Protein 6BX7 (pdb70)

Structure (mmCIF, N/CA/C/O backbone):
data_6BX7
#
_entry.id   6BX7
#
_cell.length_a   146.981
_cell.length_b   146.981
_cell.length_c   147.686
_cell.angle_alpha   90.00
_cell.angle_beta   90.00
_cell.angle_gamma   120.00
#
_symmetry.space_group_name_H-M   'P 61 2 2'
#
loop_
_entity.id
_entity.type
_entity.pdbx_description
1 polymer Protocadherin-1
2 non-polymer '4-(2-HYDROXYETHYL)-1-PIPERAZINE ETHANESULFONIC ACID'
3 non-polymer 'CALCIUM ION'
4 water water
#
loop_
_atom_site.group_PDB
_atom_site.id
_atom_site.type_symbol
_atom_site.label_atom_id
_atom_site.label_alt_id
_atom_site.label_comp_id
_atom_site.label_asym_id
_atom_site.label_entity_id
_atom_site.label_seq_id
_atom_site.pdbx_PDB_ins_code
_atom_site.Cartn_x
_atom_site.Cartn_y
_atom_site.Cartn_z
_atom_site.occupancy
_atom_site.B_iso_or_equiv
_atom_site.auth_seq_id
_atom_site.auth_comp_id
_atom_site.auth_asym_id
_atom_site.auth_atom_id
_atom_site.pdbx_PDB_model_num
ATOM 1 N N . VAL A 1 4 ? 61.323 30.473 59.659 1.00 113.58 3 VAL A N 1
ATOM 2 C CA . VAL A 1 4 ? 62.609 30.143 58.931 1.00 116.80 3 VAL A CA 1
ATOM 3 C C . VAL A 1 4 ? 62.580 28.664 58.470 1.00 115.28 3 VAL A C 1
ATOM 4 O O . VAL A 1 4 ? 61.673 27.908 58.867 1.00 113.98 3 VAL A O 1
ATOM 8 N N . VAL A 1 5 ? 63.562 28.260 57.633 1.00 114.67 4 VAL A N 1
ATOM 9 C CA . VAL A 1 5 ? 63.570 26.965 56.874 1.00 110.28 4 VAL A CA 1
ATOM 10 C C . VAL A 1 5 ? 63.975 25.782 57.774 1.00 108.19 4 VAL A C 1
ATOM 11 O O . VAL A 1 5 ? 64.402 25.957 58.923 1.00 109.35 4 VAL A O 1
ATOM 15 N N . TYR A 1 6 ? 63.826 24.569 57.214 1.00 105.39 5 TYR A N 1
ATOM 16 C CA . TYR A 1 6 ? 64.317 23.306 57.817 1.00 103.15 5 TYR A CA 1
ATOM 17 C C . TYR A 1 6 ? 64.430 22.178 56.773 1.00 99.28 5 TYR A C 1
ATOM 18 O O . TYR A 1 6 ? 63.423 21.713 56.259 1.00 97.23 5 TYR A O 1
ATOM 27 N N . LYS A 1 7 ? 65.653 21.688 56.518 1.00 98.76 6 LYS A N 1
ATOM 28 C CA . LYS A 1 7 ? 65.912 20.588 55.552 1.00 96.26 6 LYS A CA 1
ATOM 29 C C . LYS A 1 7 ? 65.752 19.227 56.247 1.00 92.59 6 LYS A C 1
ATOM 30 O O . LYS A 1 7 ? 66.547 18.881 57.107 1.00 94.21 6 LYS A O 1
ATOM 36 N N . VAL A 1 8 ? 64.759 18.439 55.827 1.00 88.73 7 VAL A N 1
ATOM 37 C CA . VAL A 1 8 ? 64.483 17.130 56.428 1.00 87.00 7 VAL A CA 1
ATOM 38 C C . VAL A 1 8 ? 64.245 16.104 55.320 1.00 84.38 7 VAL A C 1
ATOM 39 O O . VAL A 1 8 ? 63.408 16.301 54.443 1.00 83.16 7 VAL A O 1
ATOM 43 N N . PRO A 1 9 ? 65.011 14.991 55.293 1.00 83.55 8 PRO A N 1
ATOM 44 C CA . PRO A 1 9 ? 64.685 13.839 54.450 1.00 80.49 8 PRO A CA 1
ATOM 45 C C . PRO A 1 9 ? 63.263 13.300 54.637 1.00 77.38 8 PRO A C 1
ATOM 46 O O . PRO A 1 9 ? 62.759 13.260 55.752 1.00 78.42 8 PRO A O 1
ATOM 50 N N . GLU A 1 10 ? 62.663 12.860 53.532 1.00 74.51 9 GLU A N 1
ATOM 51 C CA . GLU A 1 10 ? 61.354 12.240 53.530 1.00 73.07 9 GLU A CA 1
ATOM 52 C C . GLU A 1 10 ? 61.414 10.831 54.137 1.00 73.82 9 GLU A C 1
ATOM 53 O O . GLU A 1 10 ? 62.483 10.284 54.401 1.00 74.35 9 GLU A O 1
ATOM 59 N N . GLU A 1 11 ? 60.217 10.282 54.368 1.00 75.56 10 GLU A N 1
ATOM 60 C CA . GLU A 1 11 ? 59.950 8.914 54.831 1.00 78.37 10 GLU A CA 1
ATOM 61 C C . GLU A 1 11 ? 60.926 8.504 55.951 1.00 81.48 10 GLU A C 1
ATOM 62 O O . GLU A 1 11 ? 61.395 7.373 55.973 1.00 83.04 10 GLU A O 1
ATOM 68 N N . GLN A 1 12 ? 61.215 9.420 56.886 1.00 84.18 11 GLN A N 1
ATOM 69 C CA . GLN A 1 12 ? 62.047 9.126 58.070 1.00 89.11 11 GLN A CA 1
ATOM 70 C C . GLN A 1 12 ? 61.177 8.521 59.163 1.00 89.68 11 GLN A C 1
ATOM 71 O O . GLN A 1 12 ? 59.986 8.802 59.225 1.00 89.11 11 GLN A O 1
ATOM 77 N N . PRO A 1 13 ? 61.744 7.720 60.091 1.00 91.92 12 PRO A N 1
ATOM 78 C CA . PRO A 1 13 ? 60.929 7.005 61.070 1.00 93.90 12 PRO A CA 1
ATOM 79 C C . PRO A 1 13 ? 60.351 7.958 62.120 1.00 93.60 12 PRO A C 1
ATOM 80 O O . PRO A 1 13 ? 60.965 8.963 62.473 1.00 91.24 12 PRO A O 1
ATOM 84 N N . PRO A 1 14 ? 59.128 7.680 62.626 1.00 94.18 13 PRO A N 1
ATOM 85 C CA . PRO A 1 14 ? 58.469 8.561 63.587 1.00 95.27 13 PRO A CA 1
ATOM 86 C C . PRO A 1 14 ? 59.396 9.073 64.699 1.00 98.03 13 PRO A C 1
ATOM 87 O O . PRO A 1 14 ? 60.178 8.316 65.234 1.00 100.38 13 PRO A O 1
ATOM 91 N N . ASN A 1 15 ? 59.279 10.363 65.023 1.00 99.30 14 ASN A N 1
ATOM 92 C CA . ASN A 1 15 ? 59.935 10.994 66.179 1.00 101.52 14 ASN A CA 1
ATOM 93 C C . ASN A 1 15 ? 61.399 11.312 65.880 1.00 100.56 14 ASN A C 1
ATOM 94 O O . ASN A 1 15 ? 62.206 11.367 66.793 1.00 104.05 14 ASN A O 1
ATOM 99 N N . THR A 1 16 ? 61.713 11.572 64.614 1.00 97.36 15 THR A N 1
ATOM 100 C CA . THR A 1 16 ? 63.012 12.075 64.243 1.00 99.46 15 THR A CA 1
ATOM 101 C C . THR A 1 16 ? 63.041 13.580 64.534 1.00 101.31 15 THR A C 1
ATOM 102 O O . THR A 1 16 ? 62.100 14.287 64.202 1.00 101.55 15 THR A O 1
ATOM 106 N N . LEU A 1 17 ? 64.119 14.055 65.166 1.00 106.70 16 LEU A N 1
ATOM 107 C CA . LEU A 1 17 ? 64.258 15.466 65.520 1.00 110.63 16 LEU A CA 1
ATOM 108 C C . LEU A 1 17 ? 64.501 16.261 64.233 1.00 107.62 16 LEU A C 1
ATOM 109 O O . LEU A 1 17 ? 65.484 15.977 63.550 1.00 105.16 16 LEU A O 1
ATOM 114 N N . ILE A 1 18 ? 63.604 17.198 63.869 1.00 107.05 17 ILE A N 1
ATOM 115 C CA . ILE A 1 18 ? 63.876 18.036 62.661 1.00 108.68 17 ILE A CA 1
ATOM 116 C C . ILE A 1 18 ? 64.500 19.367 63.088 1.00 110.72 17 ILE A C 1
ATOM 117 O O . ILE A 1 18 ? 65.082 20.056 62.260 1.00 110.54 17 ILE A O 1
ATOM 122 N N . GLY A 1 19 ? 64.391 19.699 64.377 1.00 113.85 18 GLY A N 1
ATOM 123 C CA . GLY A 1 19 ? 65.208 20.733 64.979 1.00 118.09 18 GLY A CA 1
ATOM 124 C C . GLY A 1 19 ? 64.557 21.347 66.203 1.00 121.32 18 GLY A C 1
ATOM 125 O O . GLY A 1 19 ? 63.599 20.788 66.781 1.00 120.94 18 GLY A O 1
ATOM 126 N N . SER A 1 20 ? 65.125 22.492 66.606 1.00 125.11 19 SER A N 1
ATOM 127 C CA . SER A 1 20 ? 64.574 23.391 67.613 1.00 125.24 19 SER A CA 1
ATOM 128 C C . SER A 1 20 ? 65.157 24.802 67.416 1.00 128.29 19 SER A C 1
ATOM 129 O O . SER A 1 20 ? 66.084 25.016 66.614 1.00 124.10 19 SER A O 1
ATOM 132 N N . LEU A 1 21 ? 64.611 25.752 68.183 1.00 134.07 20 LEU A N 1
ATOM 133 C CA . LEU A 1 21 ? 64.674 27.190 67.898 1.00 136.80 20 LEU A CA 1
ATOM 134 C C . LEU A 1 21 ? 66.058 27.811 68.150 1.00 139.36 20 LEU A C 1
ATOM 135 O O . LEU A 1 21 ? 66.449 28.083 69.304 1.00 135.51 20 LEU A O 1
ATOM 140 N N . ALA A 1 22 ? 66.745 28.085 67.029 1.00 139.18 21 ALA A N 1
ATOM 141 C CA . ALA A 1 22 ? 67.801 29.087 66.915 1.00 140.11 21 ALA A CA 1
ATOM 142 C C . ALA A 1 22 ? 67.206 30.483 67.140 1.00 140.84 21 ALA A C 1
ATOM 143 O O . ALA A 1 22 ? 67.959 31.443 67.284 1.00 144.43 21 ALA A O 1
ATOM 145 N N . ALA A 1 23 ? 65.862 30.576 67.137 1.00 137.53 22 ALA A N 1
ATOM 146 C CA . ALA A 1 23 ? 65.080 31.776 67.525 1.00 137.31 22 ALA A CA 1
ATOM 147 C C . ALA A 1 23 ? 64.604 31.664 68.991 1.00 136.50 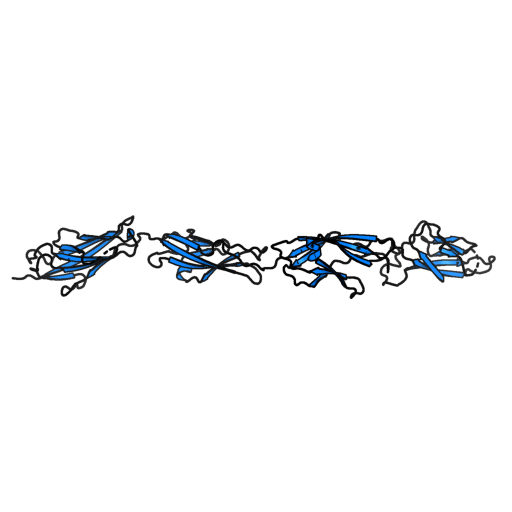22 ALA A C 1
ATOM 148 O O . ALA A 1 23 ? 64.899 30.676 69.678 1.00 136.88 22 ALA A O 1
ATOM 150 N N . ASP A 1 24 ? 63.859 32.672 69.470 1.00 134.66 23 ASP A N 1
ATOM 151 C CA . ASP A 1 24 ? 63.604 32.882 70.909 1.00 133.03 23 ASP A CA 1
ATOM 152 C C . ASP A 1 24 ? 64.960 33.080 71.594 1.00 133.98 23 ASP A C 1
ATOM 153 O O . ASP A 1 24 ? 65.034 33.731 72.618 1.00 134.80 23 ASP A O 1
ATOM 158 N N . LEU A 1 33 ? 54.878 28.624 76.230 1.00 110.75 32 LEU A N 1
ATOM 159 C CA . LEU A 1 33 ? 54.256 27.519 75.450 1.00 109.88 32 LEU A CA 1
ATOM 160 C C . LEU A 1 33 ? 54.451 27.714 73.930 1.00 108.65 32 LEU A C 1
ATOM 161 O O . LEU A 1 33 ? 54.010 28.714 73.329 1.00 105.77 32 LEU A O 1
ATOM 166 N N . TYR A 1 34 ? 55.127 26.728 73.318 1.00 109.88 33 TYR A N 1
ATOM 167 C CA . TYR A 1 34 ? 55.196 26.522 71.866 1.00 108.74 33 TYR A CA 1
ATOM 168 C C . TYR A 1 34 ? 54.041 25.604 71.441 1.00 107.82 33 TYR A C 1
ATOM 169 O O . TYR A 1 34 ? 53.950 24.463 71.925 1.00 107.15 33 TYR A O 1
ATOM 178 N N . LYS A 1 35 ? 53.152 26.093 70.563 1.00 107.43 34 LYS A N 1
ATOM 179 C CA . LYS A 1 35 ? 52.054 25.247 70.083 1.00 107.09 34 LYS A CA 1
ATOM 180 C C . LYS A 1 35 ? 52.014 25.194 68.549 1.00 105.76 34 LYS A C 1
ATOM 181 O O . LYS A 1 35 ? 52.157 26.224 67.875 1.00 106.70 34 LYS A O 1
ATOM 187 N N . LEU A 1 36 ? 51.758 23.980 68.029 1.00 102.42 35 LEU A N 1
ATOM 188 C CA . LEU A 1 36 ? 51.621 23.701 66.595 1.00 100.24 35 LEU A CA 1
ATOM 189 C C . LEU A 1 36 ? 50.204 24.053 66.133 1.00 100.61 35 LEU A C 1
ATOM 190 O O . LEU A 1 36 ? 49.242 23.328 66.423 1.00 100.05 35 LEU A O 1
ATOM 195 N N . GLU A 1 37 ? 50.106 25.160 65.392 1.00 100.89 36 GLU A N 1
ATOM 196 C CA . GLU A 1 37 ? 48.861 25.647 64.826 1.00 102.22 36 GLU A CA 1
ATOM 197 C C . GLU A 1 37 ? 48.642 25.026 63.442 1.00 100.55 36 GLU A C 1
ATOM 198 O O . GLU A 1 37 ? 47.510 24.694 63.086 1.00 100.57 36 GLU A O 1
ATOM 204 N N . VAL A 1 38 ? 49.712 24.885 62.653 1.00 99.11 37 VAL A N 1
ATOM 205 C CA . VAL A 1 38 ? 49.523 24.367 61.289 1.00 99.07 37 VAL A CA 1
ATOM 206 C C . VAL A 1 38 ? 50.639 23.373 60.953 1.00 96.61 37 VAL A C 1
ATOM 207 O O . VAL A 1 38 ? 51.790 23.553 61.335 1.00 95.99 37 VAL A O 1
ATOM 211 N N . GLY A 1 39 ? 50.274 22.336 60.197 1.00 95.94 38 GLY A N 1
ATOM 212 C CA . GLY A 1 39 ? 51.218 21.309 59.732 1.00 93.93 38 GLY A CA 1
ATOM 213 C C . GLY A 1 39 ? 50.845 19.952 60.287 1.00 92.46 38 GLY A C 1
ATOM 214 O O . GLY A 1 39 ? 51.674 19.072 60.386 1.00 87.76 38 GLY A O 1
ATOM 215 N N . ALA A 1 40 ? 49.543 19.790 60.527 1.00 95.65 39 ALA A N 1
ATOM 216 C CA . ALA A 1 40 ? 49.028 19.077 61.670 1.00 96.52 39 ALA A CA 1
ATOM 217 C C . ALA A 1 40 ? 49.339 17.585 61.581 1.00 94.85 39 ALA A C 1
ATOM 218 O O . ALA A 1 40 ? 49.898 17.060 62.535 1.00 99.29 39 ALA A O 1
ATOM 220 N N . PRO A 1 41 ? 49.043 16.835 60.491 1.00 90.84 40 PRO A N 1
ATOM 221 C CA . PRO A 1 41 ? 49.298 15.388 60.499 1.00 88.32 40 PRO A CA 1
ATOM 222 C C . PRO A 1 41 ? 50.787 14.996 60.627 1.00 85.55 40 PRO A C 1
ATOM 223 O O . PRO A 1 41 ? 51.111 13.963 61.209 1.00 84.78 40 PRO A O 1
ATOM 227 N N . TYR A 1 42 ? 51.696 15.848 60.144 1.00 84.11 41 TYR A N 1
ATOM 228 C CA . TYR A 1 42 ? 53.072 15.436 59.857 1.00 82.99 41 TYR A CA 1
ATOM 229 C C . TYR A 1 42 ? 54.080 15.845 60.937 1.00 83.49 41 TYR A C 1
ATOM 230 O O . TYR A 1 42 ? 55.127 15.219 61.035 1.00 83.41 41 TYR A O 1
ATOM 239 N N . LEU A 1 43 ? 53.816 16.921 61.681 1.00 85.47 42 LEU A N 1
ATOM 240 C CA . LEU A 1 43 ? 54.775 17.423 62.679 1.00 87.10 42 LEU A CA 1
ATOM 241 C C . LEU A 1 43 ? 54.161 17.345 64.080 1.00 89.98 42 LEU A C 1
ATOM 242 O O . LEU A 1 43 ? 52.934 17.362 64.234 1.00 90.17 42 LEU A O 1
ATOM 247 N N . ARG A 1 44 ? 55.039 17.272 65.090 1.00 92.89 43 ARG A N 1
ATOM 248 C CA . ARG A 1 44 ? 54.680 17.444 66.515 1.00 94.29 43 ARG A CA 1
ATOM 249 C C . ARG A 1 44 ? 55.727 18.367 67.148 1.00 94.33 43 ARG A C 1
ATOM 250 O O . ARG A 1 44 ? 56.920 18.231 66.860 1.00 92.84 43 ARG A O 1
ATOM 258 N N . VAL A 1 45 ? 55.265 19.302 67.990 1.00 96.44 44 VAL A N 1
ATOM 259 C CA . VAL A 1 45 ? 56.155 20.150 68.806 1.00 98.87 44 VAL A CA 1
ATOM 260 C C . VAL A 1 45 ? 55.936 19.834 70.296 1.00 101.41 44 VAL A C 1
ATOM 261 O O . VAL A 1 45 ? 54.864 19.374 70.710 1.00 99.23 44 VAL A O 1
ATOM 265 N N . ASP A 1 46 ? 56.993 20.065 71.084 1.00 105.22 45 ASP A N 1
ATOM 266 C CA . ASP A 1 46 ? 56.923 20.103 72.536 1.00 109.61 45 ASP A CA 1
ATOM 267 C C . ASP A 1 46 ? 57.105 21.558 73.012 1.00 111.51 45 ASP A C 1
ATOM 268 O O . ASP A 1 46 ? 57.937 22.319 72.468 1.00 109.17 45 ASP A O 1
ATOM 273 N N . GLY A 1 47 ? 56.316 21.922 74.038 1.00 114.39 46 GLY A N 1
ATOM 274 C CA . GLY A 1 47 ? 56.339 23.236 74.693 1.00 115.53 46 GLY A CA 1
ATOM 275 C C . GLY A 1 47 ? 57.417 23.338 75.766 1.00 118.98 46 GLY A C 1
ATOM 276 O O . GLY A 1 47 ? 57.815 22.325 76.365 1.00 118.72 46 GLY A O 1
ATOM 277 N N . LYS A 1 48 ? 57.868 24.587 75.987 1.00 121.49 47 LYS A N 1
ATOM 278 C CA . LYS A 1 48 ? 58.986 25.039 76.897 1.00 124.57 47 LYS A CA 1
ATOM 279 C C . LYS A 1 48 ? 60.365 24.857 76.219 1.00 125.43 47 LYS A C 1
ATOM 280 O O . LYS A 1 48 ? 61.353 25.486 76.682 1.00 127.31 47 LYS A O 1
ATOM 286 N N . THR A 1 49 ? 60.412 24.073 75.115 1.00 123.05 48 THR A N 1
ATOM 287 C CA . THR A 1 49 ? 61.647 23.667 74.354 1.00 121.64 48 THR A CA 1
ATOM 288 C C . THR A 1 49 ? 61.685 24.280 72.935 1.00 119.56 48 THR A C 1
ATOM 289 O O . THR A 1 49 ? 62.722 24.822 72.509 1.00 117.26 48 THR A O 1
ATOM 293 N N . GLY A 1 50 ? 60.575 24.161 72.189 1.00 119.45 49 GLY A N 1
ATOM 294 C CA . GLY A 1 50 ? 60.456 24.684 70.800 1.00 118.41 49 GLY A CA 1
ATOM 295 C C . GLY A 1 50 ? 61.058 23.737 69.773 1.00 116.48 49 GLY A C 1
ATOM 296 O O . GLY A 1 50 ? 61.429 24.147 68.663 1.00 111.97 49 GLY A O 1
ATOM 297 N N . ASP A 1 51 ? 61.133 22.460 70.167 1.00 118.41 50 ASP A N 1
ATOM 298 C CA . ASP A 1 51 ? 61.783 21.387 69.417 1.00 118.72 50 ASP A CA 1
ATOM 299 C C . ASP A 1 51 ? 60.684 20.556 68.734 1.00 114.99 50 ASP A C 1
ATOM 300 O O . ASP A 1 51 ? 59.599 20.351 69.310 1.00 113.25 50 ASP A O 1
ATOM 305 N N . ILE A 1 52 ? 60.979 20.101 67.505 1.00 111.76 51 ILE A N 1
ATOM 306 C CA . ILE A 1 52 ? 59.953 19.786 66.486 1.00 107.92 51 ILE A CA 1
ATOM 307 C C . ILE A 1 52 ? 60.328 18.485 65.764 1.00 106.56 51 ILE A C 1
ATOM 308 O O . ILE A 1 52 ? 61.436 18.366 65.211 1.00 103.89 51 ILE A O 1
ATOM 313 N N . PHE A 1 53 ? 59.399 17.515 65.771 1.00 108.42 52 PHE A N 1
ATOM 314 C CA . PHE A 1 53 ? 59.696 16.135 65.344 1.00 111.18 52 PHE A CA 1
ATOM 315 C C . PHE A 1 53 ? 58.600 15.590 64.412 1.00 105.42 52 PHE A C 1
ATOM 316 O O . PHE A 1 53 ? 57.495 16.158 64.327 1.00 105.61 52 PHE A O 1
ATOM 324 N N . THR A 1 54 ? 58.947 14.496 63.708 1.00 99.48 53 THR A N 1
ATOM 325 C CA . THR A 1 54 ? 58.074 13.798 62.741 1.00 95.79 53 THR A CA 1
ATOM 326 C C . THR A 1 54 ? 57.169 12.815 63.489 1.00 94.14 53 THR A C 1
ATOM 327 O O . THR A 1 54 ? 57.457 12.457 64.616 1.00 98.19 53 THR A O 1
ATOM 331 N N . THR A 1 55 ? 56.125 12.329 62.815 1.00 91.75 54 THR A N 1
ATOM 332 C CA . THR A 1 55 ? 55.064 11.557 63.440 1.00 93.10 54 THR A CA 1
ATOM 333 C C . THR A 1 55 ? 54.869 10.219 62.716 1.00 94.05 54 THR A C 1
ATOM 334 O O . THR A 1 55 ? 55.657 9.827 61.855 1.00 91.07 54 THR A O 1
ATOM 338 N N . GLU A 1 56 ? 53.777 9.541 63.085 1.00 98.29 55 GLU A N 1
ATOM 339 C CA . GLU A 1 56 ? 53.405 8.227 62.581 1.00 101.31 55 GLU A CA 1
ATOM 340 C C . GLU A 1 56 ? 52.820 8.365 61.167 1.00 99.73 55 GLU A C 1
ATOM 341 O O . GLU A 1 56 ? 52.588 7.355 60.499 1.00 101.73 55 GLU A O 1
ATOM 347 N N . THR A 1 57 ? 52.544 9.608 60.740 1.00 97.98 56 THR A N 1
ATOM 348 C CA . THR A 1 57 ? 52.330 9.956 59.323 1.00 94.19 56 THR A CA 1
ATOM 349 C C . THR A 1 57 ? 53.629 10.519 58.750 1.00 90.87 56 THR A C 1
ATOM 350 O O . THR A 1 57 ? 54.099 11.577 59.172 1.00 90.03 56 THR A O 1
ATOM 354 N N . SER A 1 58 ? 54.202 9.795 57.792 1.00 89.19 57 SER A N 1
ATOM 355 C CA . SER A 1 58 ? 55.496 10.142 57.270 1.00 87.13 57 SER A CA 1
ATOM 356 C C . SER A 1 58 ? 55.306 11.125 56.121 1.00 82.98 57 SER A C 1
ATOM 357 O O . SER A 1 58 ? 54.359 11.008 55.347 1.00 81.97 57 SER A O 1
ATOM 360 N N . ILE A 1 59 ? 56.206 12.108 56.070 1.00 80.50 58 ILE A N 1
ATOM 361 C CA . ILE A 1 59 ? 56.302 13.042 54.975 1.00 78.62 58 ILE A CA 1
ATOM 362 C C . ILE A 1 59 ? 56.822 12.281 53.755 1.00 76.95 58 ILE A C 1
ATOM 363 O O . ILE A 1 59 ? 57.960 11.822 53.761 1.00 75.23 58 ILE A O 1
ATOM 368 N N . ASP A 1 60 ? 55.983 12.162 52.723 1.00 76.03 59 ASP A N 1
ATOM 369 C CA . ASP A 1 60 ? 56.365 11.510 51.482 1.00 74.98 59 ASP A CA 1
ATOM 370 C C . ASP A 1 60 ? 56.469 12.567 50.381 1.00 73.02 59 ASP A C 1
ATOM 371 O O . ASP A 1 60 ? 55.472 13.112 49.944 1.00 73.75 59 ASP A O 1
ATOM 376 N N . ARG A 1 61 ? 57.687 12.797 49.902 1.00 70.61 60 ARG A N 1
ATOM 377 C CA . ARG A 1 61 ? 57.947 13.821 48.917 1.00 70.01 60 ARG A CA 1
ATOM 378 C C . ARG A 1 61 ? 57.100 13.628 47.649 1.00 70.79 60 ARG A C 1
ATOM 379 O O . ARG A 1 61 ? 56.880 14.579 46.920 1.00 72.16 60 ARG A O 1
ATOM 387 N N . GLU A 1 62 ? 56.673 12.401 47.345 1.00 71.57 61 GLU A N 1
ATOM 388 C CA . GLU A 1 62 ? 55.922 12.161 46.114 1.00 74.14 61 GLU A CA 1
ATOM 389 C C . GLU A 1 62 ? 54.420 12.153 46.407 1.00 78.23 61 GLU A C 1
ATOM 390 O O . GLU A 1 62 ? 53.621 12.115 45.486 1.00 81.72 61 GLU A O 1
ATOM 396 N N . GLY A 1 63 ? 54.064 12.222 47.693 1.00 81.94 62 GLY A N 1
ATOM 397 C CA . GLY A 1 63 ? 52.689 12.079 48.178 1.00 85.28 62 GLY A CA 1
ATOM 398 C C . GLY A 1 63 ? 52.029 13.414 48.473 1.00 87.95 62 GLY A C 1
ATOM 399 O O . GLY A 1 63 ? 50.845 13.570 48.245 1.00 91.83 62 GLY A O 1
ATOM 400 N N . LEU A 1 64 ? 52.803 14.376 48.980 1.00 89.30 63 LEU A N 1
ATOM 401 C CA . LEU A 1 64 ? 52.291 15.694 49.350 1.00 93.59 63 LEU A CA 1
ATOM 402 C C . LEU A 1 64 ? 51.578 16.338 48.153 1.00 99.36 63 LEU A C 1
ATOM 403 O O . LEU A 1 64 ? 52.073 16.262 47.027 1.00 99.39 63 LEU A O 1
ATOM 408 N N . ARG A 1 65 ? 50.427 16.976 48.428 1.00 107.22 64 ARG A N 1
ATOM 409 C CA . ARG A 1 65 ? 49.574 17.686 47.428 1.00 114.22 64 ARG A CA 1
ATOM 410 C C . ARG A 1 65 ? 50.356 18.876 46.849 1.00 113.74 64 ARG A C 1
ATOM 411 O O . ARG A 1 65 ? 50.338 19.133 45.637 1.00 114.91 64 ARG A O 1
ATOM 419 N N . GLU A 1 66 ? 51.060 19.570 47.751 1.00 112.37 65 GLU A N 1
ATOM 420 C CA . GLU A 1 66 ? 51.779 20.810 47.500 1.00 113.85 65 GLU A CA 1
ATOM 421 C C . GLU A 1 66 ? 52.846 20.609 46.415 1.00 113.16 65 GLU A C 1
ATOM 422 O O . GLU A 1 66 ? 53.169 21.545 45.693 1.00 117.25 65 GLU A O 1
ATOM 428 N N . CYS A 1 67 ? 53.387 19.389 46.310 1.00 112.01 66 CYS A N 1
ATOM 429 C CA . CYS A 1 67 ? 54.588 19.088 45.516 1.00 110.01 66 CYS A CA 1
ATOM 430 C C . CYS A 1 67 ? 54.248 18.194 44.325 1.00 110.87 66 CYS A C 1
ATOM 431 O O . CYS A 1 67 ? 54.964 17.232 44.085 1.00 109.40 66 CYS A O 1
ATOM 434 N N . GLN A 1 68 ? 53.173 18.505 43.591 1.00 114.94 67 GLN A N 1
ATOM 435 C CA . GLN A 1 68 ? 52.711 17.583 42.557 1.00 118.22 67 GLN A CA 1
ATOM 436 C C . GLN A 1 68 ? 53.379 17.943 41.223 1.00 120.84 67 GLN A C 1
ATOM 437 O O . GLN A 1 68 ? 54.346 17.294 40.842 1.00 120.16 67 GLN A O 1
ATOM 443 N N . ASN A 1 69 ? 52.878 18.970 40.532 1.00 127.23 68 ASN A N 1
ATOM 444 C CA . ASN A 1 69 ? 53.334 19.304 39.173 1.00 130.74 68 ASN A CA 1
ATOM 445 C C . ASN A 1 69 ? 54.444 20.364 39.236 1.00 131.15 68 ASN A C 1
ATOM 446 O O . ASN A 1 69 ? 54.333 21.420 38.612 1.00 134.00 68 ASN A O 1
ATOM 451 N N . GLN A 1 70 ? 55.516 20.071 39.983 1.00 128.70 69 GLN A N 1
ATOM 452 C CA . GLN A 1 70 ? 56.662 20.982 40.138 1.00 131.41 69 GLN A CA 1
ATOM 453 C C . GLN A 1 70 ? 57.646 20.791 38.975 1.00 132.69 69 GLN A C 1
ATOM 454 O O . GLN A 1 70 ? 57.875 19.662 38.534 1.00 129.15 69 GLN A O 1
ATOM 460 N N . LEU A 1 71 ? 58.242 21.895 38.500 1.00 136.82 70 LEU A N 1
ATOM 461 C CA . LEU A 1 71 ? 59.305 21.828 37.476 1.00 138.88 70 LEU A CA 1
ATOM 462 C C . LEU A 1 71 ? 60.615 21.388 38.147 1.00 135.40 70 LEU A C 1
ATOM 463 O O . LEU A 1 71 ? 60.794 21.598 39.350 1.00 131.79 70 LEU A O 1
ATOM 468 N N . PRO A 1 72 ? 61.542 20.700 37.424 1.00 133.13 71 PRO A N 1
ATOM 469 C CA . PRO A 1 72 ? 62.728 20.106 38.050 1.00 127.30 71 PRO A CA 1
ATOM 470 C C . PRO A 1 72 ? 63.648 21.165 38.682 1.00 127.41 71 PRO A C 1
ATOM 471 O O . PRO A 1 72 ? 64.050 22.102 37.998 1.00 131.13 71 PRO A O 1
ATOM 475 N N . GLY A 1 73 ? 63.952 21.010 39.978 1.00 123.57 72 GLY A N 1
ATOM 476 C CA . GLY A 1 73 ? 64.886 21.888 40.708 1.00 123.97 72 GLY A CA 1
ATOM 477 C C . GLY A 1 73 ? 64.196 22.835 41.683 1.00 124.93 72 GLY A C 1
ATOM 478 O O . GLY A 1 73 ? 64.878 23.594 42.384 1.00 125.76 72 GLY A O 1
ATOM 479 N N . ASP A 1 74 ? 62.852 22.801 41.720 1.00 125.01 73 ASP A N 1
ATOM 480 C CA . ASP A 1 74 ? 62.016 23.605 42.651 1.00 124.26 73 ASP A CA 1
ATOM 481 C C . ASP A 1 74 ? 61.769 22.808 43.932 1.00 114.30 73 ASP A C 1
ATOM 482 O O . ASP A 1 74 ? 61.101 21.779 43.885 1.00 108.67 73 ASP A O 1
ATOM 487 N N . PRO A 1 75 ? 62.248 23.259 45.117 1.00 109.48 74 PRO A N 1
ATOM 488 C CA . PRO A 1 75 ? 62.156 22.446 46.330 1.00 104.33 74 PRO A CA 1
ATOM 489 C C . PRO A 1 75 ? 60.698 22.122 46.680 1.00 100.39 74 PRO A C 1
ATOM 490 O O . PRO A 1 75 ? 59.796 22.867 46.313 1.00 100.16 74 PRO A O 1
ATOM 494 N N . CYS A 1 76 ? 60.502 20.981 47.346 1.00 96.32 75 CYS A N 1
ATOM 495 C CA . CYS A 1 76 ? 59.211 20.593 47.884 1.00 94.79 75 CYS A CA 1
ATOM 496 C C . CYS A 1 76 ? 59.157 21.070 49.337 1.00 92.25 75 CYS A C 1
ATOM 497 O O . CYS A 1 76 ? 59.893 20.594 50.193 1.00 90.43 75 CYS A O 1
ATOM 500 N N . ILE A 1 77 ? 58.276 22.045 49.563 1.00 92.00 76 ILE A N 1
ATOM 501 C CA . ILE A 1 77 ? 58.198 22.808 50.773 1.00 91.69 76 ILE A CA 1
ATOM 502 C C . ILE A 1 77 ? 56.859 22.468 51.428 1.00 88.70 76 ILE A C 1
ATOM 503 O O . ILE A 1 77 ? 55.818 22.587 50.827 1.00 88.44 76 ILE A O 1
ATOM 508 N N . LEU A 1 78 ? 56.931 21.935 52.643 1.00 87.32 77 LEU A N 1
ATOM 509 C CA . LEU A 1 78 ? 55.778 21.735 53.478 1.00 88.20 77 LEU A CA 1
ATOM 510 C C . LEU A 1 78 ? 55.757 22.886 54.488 1.00 91.67 77 LEU A C 1
ATOM 511 O O . LEU A 1 78 ? 56.788 23.152 55.150 1.00 93.83 77 LEU A O 1
ATOM 516 N N . GLU A 1 79 ? 54.602 23.565 54.587 1.00 94.00 78 GLU A N 1
ATOM 517 C CA . GLU A 1 79 ? 54.452 24.790 55.387 1.00 96.13 78 GLU A CA 1
ATOM 518 C C . GLU A 1 79 ? 53.731 24.494 56.708 1.00 94.76 78 GLU A C 1
ATOM 519 O O . GLU A 1 79 ? 52.814 23.675 56.762 1.00 90.80 78 GLU A O 1
ATOM 525 N N . PHE A 1 80 ? 54.157 25.206 57.759 1.00 97.19 79 PHE A N 1
ATOM 526 C CA . PHE A 1 80 ? 53.657 25.012 59.112 1.00 99.64 79 PHE A CA 1
ATOM 527 C C . PHE A 1 80 ? 53.775 26.310 59.925 1.00 102.54 79 PHE A C 1
ATOM 528 O O . PHE A 1 80 ? 54.604 27.168 59.636 1.00 103.17 79 PHE A O 1
ATOM 536 N N . GLU A 1 81 ? 52.932 26.407 60.960 1.00 105.18 80 GLU A N 1
ATOM 537 C CA . GLU A 1 81 ? 52.853 27.525 61.890 1.00 109.08 80 GLU A CA 1
ATOM 538 C C . GLU A 1 81 ? 52.871 26.991 63.319 1.00 109.79 80 GLU A C 1
ATOM 539 O O . GLU A 1 81 ? 52.061 26.087 63.621 1.00 108.75 80 GLU A O 1
ATOM 545 N N . VAL A 1 82 ? 53.735 27.581 64.162 1.00 113.35 81 VAL A N 1
ATOM 546 C CA . VAL A 1 82 ? 53.694 27.432 65.637 1.00 115.68 81 VAL A CA 1
ATOM 547 C C . VAL A 1 82 ? 53.608 28.826 66.287 1.00 118.29 81 VAL A C 1
ATOM 548 O O . VAL A 1 82 ? 54.200 29.817 65.783 1.00 118.92 81 VAL A O 1
ATOM 552 N N . SER A 1 83 ? 52.879 28.889 67.414 1.00 118.59 82 SER A N 1
ATOM 553 C CA . SER A 1 83 ? 52.587 30.133 68.136 1.00 121.91 82 SER A CA 1
ATOM 554 C C . SER A 1 83 ? 53.268 30.125 69.511 1.00 125.05 82 SER A C 1
ATOM 555 O O . SER A 1 83 ? 52.994 29.252 70.345 1.00 125.18 82 SER A O 1
ATOM 558 N N . ILE A 1 84 ? 54.166 31.101 69.719 1.00 129.93 83 ILE A N 1
ATOM 559 C CA . ILE A 1 84 ? 54.786 31.391 71.033 1.00 133.51 83 ILE A CA 1
ATOM 560 C C . ILE A 1 84 ? 53.737 32.094 71.903 1.00 136.72 83 ILE A C 1
ATOM 561 O O . ILE A 1 84 ? 53.416 33.270 71.680 1.00 138.51 83 ILE A O 1
ATOM 566 N N . THR A 1 85 ? 53.216 31.366 72.896 1.00 137.52 84 THR A N 1
ATOM 567 C CA . THR A 1 85 ? 52.073 31.832 73.676 1.00 140.22 84 THR A CA 1
ATOM 568 C C . THR A 1 85 ? 52.393 31.811 75.182 1.00 139.97 84 THR A C 1
ATOM 569 O O . THR A 1 85 ? 51.496 31.573 75.983 1.00 139.82 84 THR A O 1
ATOM 573 N N . ASP A 1 86 ? 53.652 32.072 75.573 1.00 140.01 85 ASP A N 1
ATOM 574 C CA . ASP A 1 86 ? 53.951 32.412 76.984 1.00 141.95 85 ASP A CA 1
ATOM 575 C C . ASP A 1 86 ? 55.183 33.326 77.090 1.00 146.03 85 ASP A C 1
ATOM 576 O O . ASP A 1 86 ? 56.188 33.165 76.384 1.00 144.57 85 ASP A O 1
ATOM 581 N N . LEU A 1 87 ? 55.061 34.279 78.020 1.00 149.98 86 LEU A N 1
ATOM 582 C CA . LEU A 1 87 ? 56.041 35.316 78.323 1.00 155.99 86 LEU A CA 1
ATOM 583 C C . LEU A 1 87 ? 55.775 35.807 79.761 1.00 164.35 86 LEU A C 1
ATOM 584 O O . LEU A 1 87 ? 55.620 37.017 79.998 1.00 172.58 86 LEU A O 1
ATOM 589 N N . VAL A 1 88 ? 55.709 34.858 80.716 1.00 163.87 87 VAL A N 1
ATOM 590 C CA . VAL A 1 88 ? 55.298 35.100 82.140 1.00 162.68 87 VAL A CA 1
ATOM 591 C C . VAL A 1 88 ? 53.847 35.626 82.145 1.00 161.93 87 VAL A C 1
ATOM 592 O O . VAL A 1 88 ? 53.508 36.524 82.916 1.00 160.24 87 VAL A O 1
ATOM 596 N N . GLN A 1 89 ? 53.016 35.053 81.258 1.00 160.63 88 GLN A N 1
ATOM 597 C CA . GLN A 1 89 ? 51.617 35.468 80.941 1.00 158.25 88 GLN A CA 1
ATOM 598 C C . GLN A 1 89 ? 51.497 36.994 80.837 1.00 158.30 88 GLN A C 1
ATOM 599 O O . GLN A 1 89 ? 50.617 37.616 81.447 1.00 158.96 88 GLN A O 1
ATOM 605 N N . ASN A 1 90 ? 52.375 37.557 80.000 1.00 156.97 89 ASN A N 1
ATOM 606 C CA . ASN A 1 90 ? 52.482 38.980 79.718 1.00 156.60 89 ASN A CA 1
ATOM 607 C C . ASN A 1 90 ? 51.906 39.220 78.309 1.00 155.07 89 ASN A C 1
ATOM 608 O O . ASN A 1 90 ? 50.744 39.629 78.169 1.00 154.49 89 ASN A O 1
ATOM 613 N N . GLY A 1 91 ? 52.693 38.890 77.275 1.00 151.82 90 GLY A N 1
ATOM 614 C CA . GLY A 1 91 ? 52.402 39.263 75.897 1.00 149.63 90 GLY A CA 1
ATOM 615 C C . GLY A 1 91 ? 51.183 38.542 75.343 1.00 146.50 90 GLY A C 1
ATOM 616 O O . GLY A 1 91 ? 50.755 37.513 75.880 1.00 143.32 90 GLY A O 1
ATOM 617 N N . SER A 1 92 ? 50.598 39.130 74.290 1.00 146.13 91 SER A N 1
ATOM 618 C CA . SER A 1 92 ? 49.743 38.423 73.329 1.00 141.89 91 SER A CA 1
ATOM 619 C C . SER A 1 92 ? 50.654 37.665 72.372 1.00 135.82 91 SER A C 1
ATOM 620 O O . SER A 1 92 ? 51.781 38.091 72.128 1.00 136.36 91 SER A O 1
ATOM 623 N N . PRO A 1 93 ? 50.211 36.525 71.805 1.00 129.27 92 PRO A N 1
ATOM 624 C CA . PRO A 1 93 ? 51.137 35.611 71.134 1.00 124.97 92 PRO A CA 1
ATOM 625 C C . PRO A 1 93 ? 51.794 36.181 69.864 1.00 123.61 92 PRO A C 1
ATOM 626 O O . PRO A 1 93 ? 51.211 37.011 69.167 1.00 123.51 92 PRO A O 1
ATOM 630 N N . ARG A 1 94 ? 53.037 35.748 69.625 1.00 121.96 93 ARG A N 1
ATOM 631 C CA . ARG A 1 94 ? 53.737 35.900 68.354 1.00 122.74 93 ARG A CA 1
ATOM 632 C C . ARG A 1 94 ? 53.791 34.523 67.676 1.00 119.82 93 ARG A C 1
ATOM 633 O O . ARG A 1 94 ? 54.134 33.528 68.322 1.00 116.51 93 ARG A O 1
ATOM 641 N N . LEU A 1 95 ? 53.417 34.464 66.391 1.00 120.27 94 LEU A N 1
ATOM 642 C CA . LEU A 1 95 ? 53.495 33.215 65.631 1.00 118.37 94 LEU A CA 1
ATOM 643 C C . LEU A 1 95 ? 54.759 33.238 64.775 1.00 118.26 94 LEU A C 1
ATOM 644 O O . LEU A 1 95 ? 55.282 34.303 64.447 1.00 118.83 94 LEU A O 1
ATOM 649 N N . LEU A 1 96 ? 55.238 32.042 64.428 1.00 117.14 95 LEU A N 1
ATOM 650 C CA . LEU A 1 96 ? 56.322 31.933 63.476 1.00 118.53 95 LEU A CA 1
ATOM 651 C C . LEU A 1 96 ? 55.939 30.922 62.386 1.00 114.15 95 LEU A C 1
ATOM 652 O O . LEU A 1 96 ? 55.592 29.766 62.645 1.00 107.99 95 LEU A O 1
ATOM 657 N N . GLU A 1 97 ? 55.957 31.441 61.159 1.00 116.23 96 GLU A N 1
ATOM 658 C CA . GLU A 1 97 ? 55.553 30.763 59.961 1.00 116.26 96 GLU A CA 1
ATOM 659 C C . GLU A 1 97 ? 56.798 30.070 59.395 1.00 113.49 96 GLU A C 1
ATOM 660 O O . GLU A 1 97 ? 57.665 30.709 58.809 1.00 114.25 96 GLU A O 1
ATOM 666 N N . GLY A 1 98 ? 56.904 28.763 59.646 1.00 109.22 97 GLY A N 1
ATOM 667 C CA . GLY A 1 98 ? 58.047 27.986 59.246 1.00 105.64 97 GLY A CA 1
ATOM 668 C C . GLY A 1 98 ? 57.843 27.326 57.892 1.00 102.74 97 GLY A C 1
ATOM 669 O O . GLY A 1 98 ? 56.721 27.220 57.377 1.00 100.65 97 GLY A O 1
ATOM 670 N N . GLN A 1 99 ? 58.965 26.863 57.338 1.00 100.61 98 GLN A N 1
ATOM 671 C CA . GLN A 1 99 ? 59.041 26.151 56.069 1.00 98.13 98 GLN A CA 1
ATOM 672 C C . GLN A 1 99 ? 59.935 24.910 56.259 1.00 95.51 98 GLN A C 1
ATOM 673 O O . GLN A 1 99 ? 61.110 25.044 56.678 1.00 97.77 98 GLN A O 1
ATOM 679 N N . ILE A 1 100 ? 59.404 23.702 56.005 1.00 91.80 99 ILE A N 1
ATOM 680 C CA . ILE A 1 100 ? 60.289 22.520 56.001 1.00 90.96 99 ILE A CA 1
ATOM 681 C C . ILE A 1 100 ? 60.443 22.034 54.546 1.00 90.33 99 ILE A C 1
ATOM 682 O O . ILE A 1 100 ? 59.457 21.790 53.846 1.00 89.44 99 ILE A O 1
ATOM 687 N N . GLU A 1 101 ? 61.698 21.996 54.074 1.00 91.47 100 GLU A N 1
ATOM 688 C CA . GLU A 1 101 ? 62.051 21.602 52.708 1.00 91.44 100 GLU A CA 1
ATOM 689 C C . GLU A 1 101 ? 62.378 20.110 52.726 1.00 87.14 100 GLU A C 1
ATOM 690 O O . GLU A 1 101 ? 63.354 19.707 53.353 1.00 86.86 100 GLU A O 1
ATOM 696 N N . VAL A 1 102 ? 61.547 19.309 52.050 1.00 83.00 101 VAL A N 1
ATOM 697 C CA . VAL A 1 102 ? 61.655 17.873 52.153 1.00 79.99 101 VAL A CA 1
ATOM 698 C C . VAL A 1 102 ? 62.717 17.406 51.161 1.00 78.36 101 VAL A C 1
ATOM 699 O O . VAL A 1 102 ? 62.611 17.660 49.971 1.00 76.64 101 VAL A O 1
ATOM 703 N N . GLN A 1 103 ? 63.749 16.749 51.696 1.00 78.24 102 GLN A N 1
ATOM 704 C CA . GLN A 1 103 ? 64.806 16.181 50.887 1.00 78.70 102 GLN A CA 1
ATOM 705 C C . GLN A 1 103 ? 64.252 14.898 50.264 1.00 74.94 102 GLN A C 1
ATOM 706 O O . GLN A 1 103 ? 63.393 14.260 50.872 1.00 74.67 102 GLN A O 1
ATOM 712 N N . ASP A 1 104 ? 64.778 14.530 49.090 1.00 71.94 103 ASP A N 1
ATOM 713 C CA . ASP A 1 104 ? 64.371 13.342 48.344 1.00 68.66 103 ASP A CA 1
ATOM 714 C C . ASP A 1 104 ? 65.340 12.195 48.639 1.00 67.14 103 ASP A C 1
ATOM 715 O O . ASP A 1 104 ? 66.531 12.373 48.548 1.00 67.34 103 ASP A O 1
ATOM 720 N N . ILE A 1 105 ? 64.800 11.021 48.981 1.00 66.33 104 ILE A N 1
ATOM 721 C CA . ILE A 1 105 ? 65.560 9.747 48.982 1.00 66.41 104 ILE A CA 1
ATOM 722 C C . ILE A 1 105 ? 65.100 8.905 47.785 1.00 65.07 104 ILE A C 1
ATOM 723 O O . ILE A 1 105 ? 63.993 9.094 47.275 1.00 64.14 104 ILE A O 1
ATOM 728 N N . ASN A 1 106 ? 65.938 7.948 47.383 1.00 65.02 105 ASN A N 1
ATOM 729 C CA . ASN A 1 106 ? 65.677 7.107 46.227 1.00 64.40 105 ASN A CA 1
ATOM 730 C C . ASN A 1 106 ? 64.743 5.960 46.630 1.00 64.68 105 ASN A C 1
ATOM 731 O O . ASN A 1 106 ? 65.167 4.823 46.747 1.00 67.38 105 ASN A O 1
ATOM 736 N N . ASP A 1 107 ? 63.457 6.261 46.802 1.00 64.52 106 ASP A N 1
ATOM 737 C CA . ASP A 1 107 ? 62.495 5.271 47.266 1.00 65.56 106 ASP A CA 1
ATOM 738 C C . ASP A 1 107 ? 61.505 4.893 46.150 1.00 65.36 106 ASP A C 1
ATOM 739 O O . ASP A 1 107 ? 60.440 4.342 46.432 1.00 64.99 106 ASP A O 1
ATOM 744 N N . ASN A 1 108 ? 61.867 5.159 44.885 1.00 49.40 107 ASN A N 1
ATOM 745 C CA . ASN A 1 108 ? 61.025 4.841 43.724 1.00 48.85 107 ASN A CA 1
ATOM 746 C C . ASN A 1 108 ? 61.854 4.274 42.576 1.00 47.63 107 ASN A C 1
ATOM 747 O O . ASN A 1 108 ? 62.910 4.791 42.223 1.00 45.51 107 ASN A O 1
ATOM 752 N N . THR A 1 109 ? 61.314 3.215 41.973 1.00 49.87 108 THR A N 1
ATOM 753 C CA . THR A 1 109 ? 61.989 2.482 40.932 1.00 49.95 108 THR A CA 1
ATOM 754 C C . THR A 1 109 ? 61.615 3.058 39.584 1.00 50.08 108 THR A C 1
ATOM 755 O O . THR A 1 109 ? 60.451 3.337 39.380 1.00 50.93 108 THR A O 1
ATOM 759 N N . PRO A 1 110 ? 62.560 3.247 38.639 1.00 51.70 109 PRO A N 1
ATOM 760 C CA . PRO A 1 110 ? 62.228 3.651 37.276 1.00 53.54 109 PRO A CA 1
ATOM 761 C C . PRO A 1 110 ? 61.447 2.546 36.559 1.00 56.2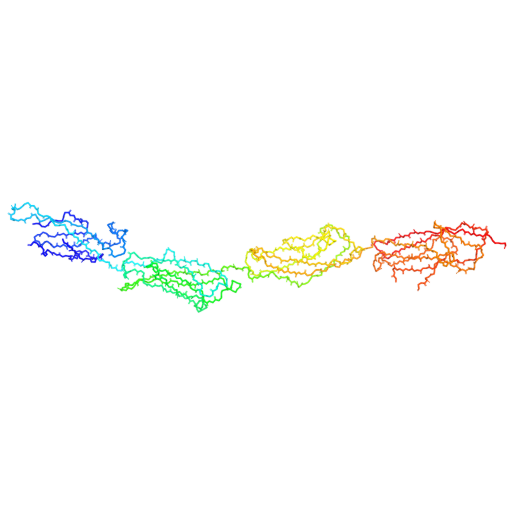2 109 PRO A C 1
ATOM 762 O O . PRO A 1 110 ? 61.774 1.378 36.709 1.00 56.31 109 PRO A O 1
ATOM 766 N N . ASN A 1 111 ? 60.439 2.946 35.784 1.00 59.02 110 ASN A N 1
ATOM 767 C CA . ASN A 1 111 ? 59.457 2.037 35.282 1.00 61.93 110 ASN A CA 1
ATOM 768 C C . ASN A 1 111 ? 59.141 2.403 33.834 1.00 59.76 110 ASN A C 1
ATOM 769 O O . ASN A 1 111 ? 59.031 3.581 33.505 1.00 59.38 110 ASN A O 1
ATOM 774 N N . PHE A 1 112 ? 59.021 1.374 32.991 1.00 56.45 111 PHE A N 1
ATOM 775 C CA . PHE A 1 112 ? 58.422 1.507 31.699 1.00 54.26 111 PHE A CA 1
ATOM 776 C C . PHE A 1 112 ? 56.910 1.368 31.835 1.00 57.21 111 PHE A C 1
ATOM 777 O O . PHE A 1 112 ? 56.437 0.702 32.739 1.00 57.26 111 PHE A O 1
ATOM 785 N N . ALA A 1 113 ? 56.170 1.994 30.915 1.00 59.86 112 ALA A N 1
ATOM 786 C CA . ALA A 1 113 ? 54.721 1.986 30.977 1.00 62.86 112 ALA A CA 1
ATOM 787 C C . ALA A 1 113 ? 54.204 0.543 30.842 1.00 65.93 112 ALA A C 1
ATOM 788 O O . ALA A 1 113 ? 53.331 0.104 31.605 1.00 67.59 112 ALA A O 1
ATOM 790 N N . SER A 1 114 ? 54.768 -0.193 29.877 1.00 66.61 113 SER A N 1
ATOM 791 C CA . SER A 1 114 ? 54.487 -1.604 29.673 1.00 67.29 113 SER A CA 1
ATOM 792 C C . SER A 1 114 ? 55.782 -2.399 29.783 1.00 65.36 113 SER A C 1
ATOM 793 O O . SER A 1 114 ? 56.834 -1.929 29.360 1.00 63.86 113 SER A O 1
ATOM 796 N N . PRO A 1 115 ? 55.734 -3.633 30.328 1.00 64.88 114 PRO A N 1
ATOM 797 C CA . PRO A 1 115 ? 56.924 -4.485 30.444 1.00 64.18 114 PRO A CA 1
ATOM 798 C C . PRO A 1 115 ? 57.310 -5.216 29.150 1.00 63.21 114 PRO A C 1
ATOM 799 O O . PRO A 1 115 ? 58.377 -5.846 29.078 1.00 63.00 114 PRO A O 1
ATOM 803 N N . VAL A 1 116 ? 56.423 -5.150 28.155 1.00 62.57 115 VAL A N 1
ATOM 804 C CA . VAL A 1 116 ? 56.731 -5.587 26.813 1.00 62.05 115 VAL A CA 1
ATOM 805 C C . VAL A 1 116 ? 56.540 -4.373 25.892 1.00 57.92 115 VAL A C 1
ATOM 806 O O . VAL A 1 116 ? 55.550 -3.679 25.985 1.00 56.70 115 VAL A O 1
ATOM 810 N N . ILE A 1 117 ? 57.569 -4.101 25.087 1.00 55.75 116 ILE A N 1
ATOM 811 C CA . ILE A 1 117 ? 57.723 -2.966 24.197 1.00 54.88 116 ILE A CA 1
ATOM 812 C C . ILE A 1 117 ? 58.004 -3.537 22.819 1.00 55.31 116 ILE A C 1
ATOM 813 O O . ILE A 1 117 ? 58.851 -4.425 22.684 1.00 55.32 116 ILE A O 1
ATOM 818 N N . THR A 1 118 ? 57.389 -2.937 21.804 1.00 56.11 117 THR A N 1
ATOM 819 C CA . THR A 1 118 ? 57.186 -3.631 20.572 1.00 55.64 117 THR A CA 1
ATOM 820 C C . THR A 1 118 ? 57.534 -2.692 19.406 1.00 53.18 117 THR A C 1
ATOM 821 O O . THR A 1 118 ? 56.762 -1.827 19.079 1.00 55.92 117 THR A O 1
ATOM 825 N N . LEU A 1 119 ? 58.715 -2.884 18.803 1.00 50.54 118 LEU A N 1
ATOM 826 C CA . LEU A 1 119 ? 59.245 -2.022 17.712 1.00 48.85 118 LEU A CA 1
ATOM 827 C C . LEU A 1 119 ? 59.130 -2.724 16.366 1.00 47.96 118 LEU A C 1
ATOM 828 O O . LEU A 1 119 ? 59.582 -3.823 16.209 1.00 53.22 118 LEU A O 1
ATOM 833 N N . ALA A 1 120 ? 58.605 -2.018 15.379 1.00 47.87 119 ALA A N 1
ATOM 834 C CA . ALA A 1 120 ? 58.523 -2.507 14.043 1.00 46.68 119 ALA A CA 1
ATOM 835 C C . ALA A 1 120 ? 59.576 -1.779 13.210 1.00 45.74 119 ALA A C 1
ATOM 836 O O . ALA A 1 120 ? 59.490 -0.572 13.012 1.00 47.01 119 ALA A O 1
ATOM 838 N N . ILE A 1 121 ? 60.576 -2.516 12.745 1.00 45.22 120 ILE A N 1
ATOM 839 C CA . ILE A 1 121 ? 61.624 -1.934 11.938 1.00 46.84 120 ILE A CA 1
ATOM 840 C C . ILE A 1 121 ? 61.554 -2.553 10.556 1.00 47.08 120 ILE A C 1
ATOM 841 O O . ILE A 1 121 ? 61.600 -3.767 10.432 1.00 50.15 120 ILE A O 1
ATOM 846 N N . PRO A 1 122 ? 61.418 -1.782 9.462 1.00 47.84 121 PRO A N 1
ATOM 847 C CA . PRO A 1 122 ? 61.408 -2.379 8.127 1.00 47.41 121 PRO A CA 1
ATOM 848 C C . PRO A 1 122 ? 62.730 -3.084 7.801 1.00 47.32 121 PRO A C 1
ATOM 849 O O . PRO A 1 122 ? 63.762 -2.700 8.265 1.00 50.58 121 PRO A O 1
ATOM 853 N N . GLU A 1 123 ? 62.609 -4.158 7.033 1.00 47.99 122 GLU A N 1
ATOM 854 C CA . GLU A 1 123 ? 63.627 -4.863 6.297 1.00 46.70 122 GLU A CA 1
ATOM 855 C C . GLU A 1 123 ? 64.552 -3.880 5.566 1.00 47.42 122 GLU A C 1
ATOM 856 O O . GLU A 1 123 ? 64.066 -2.901 4.960 1.00 48.57 122 GLU A O 1
ATOM 862 N N . ASN A 1 124 ? 65.852 -4.185 5.521 1.00 47.49 123 ASN A N 1
ATOM 863 C CA . ASN A 1 124 ? 66.822 -3.430 4.657 1.00 48.77 123 ASN A CA 1
ATOM 864 C C . ASN A 1 124 ? 66.896 -1.940 5.037 1.00 50.22 123 ASN A C 1
ATOM 865 O O . ASN A 1 124 ? 67.256 -1.077 4.217 1.00 51.10 123 ASN A O 1
ATOM 870 N N . THR A 1 125 ? 66.591 -1.639 6.296 1.00 51.47 124 THR A N 1
ATOM 871 C CA . THR A 1 125 ? 66.654 -0.313 6.807 1.00 53.26 124 THR A CA 1
ATOM 872 C C . THR A 1 125 ? 68.142 0.037 6.859 1.00 53.03 124 THR A C 1
ATOM 873 O O . THR A 1 125 ? 68.953 -0.827 7.175 1.00 52.07 124 THR A O 1
ATOM 877 N N . ASN A 1 126 ? 68.493 1.267 6.474 1.00 54.70 125 ASN A N 1
ATOM 878 C CA . ASN A 1 126 ? 69.878 1.636 6.277 1.00 56.15 125 ASN A CA 1
ATOM 879 C C . ASN A 1 126 ? 70.569 1.593 7.637 1.00 56.06 125 ASN A C 1
ATOM 880 O O . ASN A 1 126 ? 69.980 1.983 8.643 1.00 54.30 125 ASN A O 1
ATOM 885 N N . ILE A 1 127 ? 71.802 1.084 7.645 1.00 56.37 126 ILE A N 1
ATOM 886 C CA . ILE A 1 127 ? 72.606 1.023 8.841 1.00 56.14 126 ILE A CA 1
ATOM 887 C C . ILE A 1 127 ? 72.783 2.451 9.367 1.00 55.03 126 ILE A C 1
ATOM 888 O O . ILE A 1 127 ? 72.979 3.370 8.604 1.00 55.15 126 ILE A O 1
ATOM 893 N N . GLY A 1 128 ? 72.662 2.616 10.684 1.00 53.40 127 GLY A N 1
ATOM 894 C CA . GLY A 1 128 ? 72.689 3.913 11.316 1.00 52.40 127 GLY A CA 1
ATOM 895 C C . GLY A 1 128 ? 71.303 4.396 11.687 1.00 50.24 127 GLY A C 1
ATOM 896 O O . GLY A 1 128 ? 71.179 5.307 12.440 1.00 52.33 127 GLY A O 1
ATOM 897 N N . SER A 1 129 ? 70.246 3.770 11.179 1.00 48.74 128 SER A N 1
ATOM 898 C CA . SER A 1 129 ? 68.917 4.287 11.419 1.00 48.78 128 SER A CA 1
ATOM 899 C C . SER A 1 129 ? 68.581 4.199 12.902 1.00 48.51 128 SER A C 1
ATOM 900 O O . SER A 1 129 ? 68.951 3.200 13.575 1.00 50.24 128 SER A O 1
ATOM 903 N N . LEU A 1 130 ? 67.912 5.255 13.379 1.00 49.49 129 LEU A N 1
ATOM 904 C CA . LEU A 1 130 ? 67.500 5.419 14.761 1.00 49.59 129 LEU A CA 1
ATOM 905 C C . LEU A 1 130 ? 66.008 5.137 14.889 1.00 47.89 129 LEU A C 1
ATOM 906 O O . LEU A 1 130 ? 65.232 5.492 14.011 1.00 47.59 129 LEU A O 1
ATOM 911 N N . PHE A 1 131 ? 65.631 4.507 16.002 1.00 47.19 130 PHE A N 1
ATOM 912 C CA . PHE A 1 131 ? 64.237 4.288 16.314 1.00 47.63 130 PHE A CA 1
ATOM 913 C C . PHE A 1 131 ? 64.009 4.516 17.798 1.00 49.34 130 PHE A C 1
ATOM 914 O O . PHE A 1 131 ? 64.686 3.892 18.620 1.00 50.76 130 PHE A O 1
ATOM 922 N N . PRO A 1 132 ? 63.023 5.365 18.169 1.00 50.19 131 PRO A N 1
ATOM 923 C CA . PRO A 1 132 ? 62.774 5.702 19.571 1.00 50.04 131 PRO A CA 1
ATOM 924 C C . PRO A 1 132 ? 62.200 4.540 20.392 1.00 49.85 131 PRO A C 1
ATOM 925 O O . PRO A 1 132 ? 61.310 3.831 19.923 1.00 52.98 131 PRO A O 1
ATOM 929 N N . ILE A 1 133 ? 62.733 4.375 21.605 1.00 50.86 132 ILE A N 1
ATOM 930 C CA . ILE A 1 133 ? 62.263 3.420 22.615 1.00 49.54 132 ILE A CA 1
ATOM 931 C C . ILE A 1 133 ? 61.455 4.205 23.635 1.00 50.57 132 ILE A C 1
ATOM 932 O O . ILE A 1 133 ? 61.871 5.286 24.026 1.00 52.81 132 ILE A O 1
ATOM 937 N N . PRO A 1 134 ? 60.276 3.739 24.083 1.00 51.64 133 PRO A N 1
ATOM 938 C CA . PRO A 1 134 ? 59.520 4.466 25.101 1.00 52.47 133 PRO A CA 1
ATOM 939 C C . PRO A 1 134 ? 60.379 4.783 26.332 1.00 53.51 133 PRO A C 1
ATOM 940 O O . PRO A 1 134 ? 61.167 3.934 26.789 1.00 53.72 133 PRO A O 1
ATOM 944 N N . LEU A 1 135 ? 60.234 6.014 26.828 1.00 54.36 134 LEU A N 1
ATOM 945 C CA . LEU A 1 135 ? 60.908 6.480 28.025 1.00 53.88 134 LEU A CA 1
ATOM 946 C C . LEU A 1 135 ? 60.440 5.688 29.239 1.00 54.27 134 LEU A C 1
ATOM 947 O O . LEU A 1 135 ? 59.252 5.448 29.398 1.00 57.30 134 LEU A O 1
ATOM 952 N N . ALA A 1 136 ? 61.385 5.342 30.109 1.00 53.15 135 ALA A N 1
ATOM 953 C CA . ALA A 1 136 ? 61.047 4.979 31.475 1.00 54.92 135 ALA A CA 1
ATOM 954 C C . ALA A 1 136 ? 60.840 6.263 32.287 1.00 54.60 135 ALA A C 1
ATOM 955 O O . ALA A 1 136 ? 61.406 7.295 31.942 1.00 54.71 135 ALA A O 1
ATOM 957 N N . SER A 1 137 ? 60.029 6.193 33.353 1.00 54.46 136 SER A N 1
ATOM 958 C CA . SER A 1 137 ? 59.884 7.321 34.273 1.00 55.11 136 SER A CA 1
ATOM 959 C C . SER A 1 137 ? 60.010 6.843 35.725 1.00 53.94 136 SER A C 1
ATOM 960 O O . SER A 1 137 ? 59.828 5.673 35.998 1.00 52.16 136 SER A O 1
ATOM 963 N N . ASP A 1 138 ? 60.314 7.800 36.617 1.00 55.01 137 ASP A N 1
ATOM 964 C CA . ASP A 1 138 ? 60.793 7.595 37.982 1.00 55.19 137 ASP A CA 1
ATOM 965 C C . ASP A 1 138 ? 60.320 8.781 38.827 1.00 56.79 137 ASP A C 1
ATOM 966 O O . ASP A 1 138 ? 60.666 9.905 38.538 1.00 58.55 137 ASP A O 1
ATOM 971 N N . ARG A 1 139 ? 59.566 8.514 39.897 1.00 59.22 138 ARG A N 1
ATOM 972 C CA . ARG A 1 139 ? 58.858 9.562 40.627 1.00 61.29 138 ARG A CA 1
ATOM 973 C C . ARG A 1 139 ? 59.834 10.359 41.507 1.00 60.76 138 ARG A C 1
ATOM 974 O O . ARG A 1 139 ? 59.463 11.385 42.083 1.00 63.37 138 ARG A O 1
ATOM 982 N N . ASP A 1 140 ? 61.084 9.903 41.620 1.00 58.83 139 ASP A N 1
ATOM 983 C CA . ASP A 1 140 ? 62.096 10.605 42.425 1.00 59.23 139 ASP A CA 1
ATOM 984 C C . ASP A 1 140 ? 62.645 11.774 41.607 1.00 60.38 139 ASP A C 1
ATOM 985 O O . ASP A 1 140 ? 62.301 11.942 40.433 1.00 63.28 139 ASP A O 1
ATOM 990 N N . ALA A 1 141 ? 63.541 12.542 42.225 1.00 60.35 140 ALA A N 1
ATOM 991 C CA . ALA A 1 141 ? 63.953 13.813 41.705 1.00 63.29 140 ALA A CA 1
ATOM 992 C C . ALA A 1 141 ? 65.469 13.859 41.483 1.00 64.52 140 ALA A C 1
ATOM 993 O O . ALA A 1 141 ? 66.250 13.321 42.281 1.00 66.95 140 ALA A O 1
ATOM 995 N N . GLY A 1 142 ? 65.858 14.557 40.410 1.00 65.72 141 GLY A N 1
ATOM 996 C CA . GLY A 1 142 ? 67.242 14.860 40.074 1.00 65.80 141 GLY A CA 1
ATOM 997 C C . GLY A 1 142 ? 68.064 13.592 39.882 1.00 63.60 141 GLY A C 1
ATOM 998 O O . GLY A 1 142 ? 67.689 12.715 39.105 1.00 60.20 141 GLY A O 1
ATOM 999 N N . PRO A 1 143 ? 69.158 13.420 40.654 1.00 63.86 142 PRO A N 1
ATOM 1000 C CA . PRO A 1 143 ? 70.032 12.263 40.496 1.00 62.74 142 PRO A CA 1
ATOM 1001 C C . PRO A 1 143 ? 69.338 10.926 40.816 1.00 59.78 142 PRO A C 1
ATOM 1002 O O . PRO A 1 143 ? 69.778 9.900 40.319 1.00 62.09 142 PRO A O 1
ATOM 1006 N N . ASN A 1 144 ? 68.255 10.952 41.600 1.00 57.73 143 ASN A N 1
ATOM 1007 C CA . ASN A 1 144 ? 67.557 9.732 42.033 1.00 56.40 143 ASN A CA 1
ATOM 1008 C C . ASN A 1 144 ? 66.544 9.247 40.983 1.00 54.50 143 ASN A C 1
ATOM 1009 O O . ASN A 1 144 ? 65.855 8.249 41.204 1.00 53.27 143 ASN A O 1
ATOM 1014 N N . GLY A 1 145 ? 66.434 9.966 39.861 1.00 54.00 144 GLY A N 1
ATOM 1015 C CA . GLY A 1 145 ? 65.617 9.537 38.719 1.00 52.30 144 GLY A CA 1
ATOM 1016 C C . GLY A 1 145 ? 66.449 8.872 37.634 1.00 50.44 144 GLY A C 1
ATOM 1017 O O . GLY A 1 145 ? 67.639 8.626 37.815 1.00 49.86 144 GLY A O 1
ATOM 1018 N N . VAL A 1 146 ? 65.818 8.603 36.486 1.00 49.74 145 VAL A N 1
ATOM 1019 C CA . VAL A 1 146 ? 66.456 7.822 35.394 1.00 49.10 145 VAL A CA 1
ATOM 1020 C C . VAL A 1 146 ? 67.895 8.293 35.159 1.00 49.43 145 VAL A C 1
ATOM 1021 O O . VAL A 1 146 ? 68.115 9.466 34.959 1.00 52.01 145 VAL A O 1
ATOM 1025 N N . ALA A 1 147 ? 68.837 7.345 35.119 1.00 48.80 146 ALA A N 1
ATOM 1026 C CA . ALA A 1 147 ? 70.250 7.621 34.913 1.00 49.76 146 ALA A CA 1
ATOM 1027 C C . ALA A 1 147 ? 70.734 7.040 33.585 1.00 51.28 146 ALA A C 1
ATOM 1028 O O . ALA A 1 147 ? 71.489 7.690 32.874 1.00 54.56 146 ALA A O 1
ATOM 1030 N N . SER A 1 148 ? 70.373 5.780 33.309 1.00 51.02 147 SER A N 1
ATOM 1031 C CA . SER A 1 148 ? 70.960 5.069 32.197 1.00 52.23 147 SER A CA 1
ATOM 1032 C C . SER A 1 148 ? 69.988 4.039 31.627 1.00 51.16 147 SER A C 1
ATOM 1033 O O . SER A 1 148 ? 69.067 3.575 32.320 1.00 52.42 147 SER A O 1
ATOM 1036 N N . TYR A 1 149 ? 70.205 3.722 30.343 1.00 49.37 148 TYR A N 1
ATOM 1037 C CA . TYR A 1 149 ? 69.499 2.657 29.649 1.00 47.25 148 TYR A CA 1
ATOM 1038 C C . TYR A 1 149 ? 70.550 1.659 29.177 1.00 47.78 148 TYR A C 1
ATOM 1039 O O . TYR A 1 149 ? 71.641 2.073 28.800 1.00 47.45 148 TYR A O 1
ATOM 1048 N N . GLU A 1 150 ? 70.214 0.368 29.230 1.00 48.52 149 GLU A N 1
ATOM 1049 C CA . GLU A 1 150 ? 71.122 -0.677 28.846 1.00 52.13 149 GLU A CA 1
ATOM 1050 C C . GLU A 1 150 ? 70.382 -1.666 27.956 1.00 53.30 149 GLU A C 1
ATOM 1051 O O . GLU A 1 150 ? 69.315 -2.140 28.306 1.00 52.25 149 GLU A O 1
ATOM 1057 N N . LEU A 1 151 ? 71.007 -2.011 26.834 1.00 57.07 150 LEU A N 1
ATOM 1058 C CA . LEU A 1 151 ? 70.465 -2.981 25.910 1.00 58.90 150 LEU A CA 1
ATOM 1059 C C . LEU A 1 151 ? 71.162 -4.327 26.091 1.00 60.51 150 LEU A C 1
ATOM 1060 O O . LEU A 1 151 ? 72.339 -4.406 25.862 1.00 61.52 150 LEU A O 1
ATOM 1065 N N . GLN A 1 152 ? 70.405 -5.359 26.481 1.00 64.51 151 GLN A N 1
ATOM 1066 C CA . GLN A 1 152 ? 70.890 -6.752 26.690 1.00 69.12 151 GLN A CA 1
ATOM 1067 C C . GLN A 1 152 ? 70.321 -7.618 25.565 1.00 69.88 151 GLN A C 1
ATOM 1068 O O . GLN A 1 152 ? 69.121 -7.664 25.377 1.00 73.12 151 GLN A O 1
ATOM 1074 N N . ALA A 1 153 ? 71.189 -8.283 24.806 1.00 70.76 152 ALA A N 1
ATOM 1075 C CA . ALA A 1 153 ? 70.775 -8.981 23.598 1.00 70.31 152 ALA A CA 1
ATOM 1076 C C . ALA A 1 153 ? 71.618 -10.245 23.429 1.00 73.09 152 ALA A C 1
ATOM 1077 O O . ALA A 1 153 ? 72.729 -10.322 23.933 1.00 75.81 152 ALA A O 1
ATOM 1079 N N . GLY A 1 154 ? 71.087 -11.219 22.691 1.00 74.86 153 GLY A N 1
ATOM 1080 C CA . GLY A 1 154 ? 71.838 -12.424 22.357 1.00 79.77 153 GLY A CA 1
ATOM 1081 C C . GLY A 1 154 ? 72.927 -12.123 21.332 1.00 82.07 153 GLY A C 1
ATOM 1082 O O . GLY A 1 154 ? 72.805 -11.178 20.557 1.00 84.25 153 GLY A O 1
ATOM 1083 N N . PRO A 1 155 ? 74.017 -12.916 21.279 1.00 85.00 154 PRO A N 1
ATOM 1084 C CA . PRO A 1 155 ? 75.083 -12.706 20.297 1.00 86.79 154 PRO A CA 1
ATOM 1085 C C . PRO A 1 155 ? 74.631 -12.216 18.911 1.00 85.87 154 PRO A C 1
ATOM 1086 O O . PRO A 1 155 ? 75.102 -11.180 18.472 1.00 84.73 154 PRO A O 1
ATOM 1090 N N . GLU A 1 156 ? 73.716 -12.948 18.260 1.00 86.72 155 GLU A N 1
ATOM 1091 C CA . GLU A 1 156 ? 73.180 -12.602 16.930 1.00 85.34 155 GLU A CA 1
ATOM 1092 C C . GLU A 1 156 ? 72.666 -11.155 16.906 1.00 79.04 155 GLU A C 1
ATOM 1093 O O . GLU A 1 156 ? 72.951 -10.375 15.994 1.00 74.50 155 GLU A O 1
ATOM 1099 N N . ALA A 1 157 ? 71.891 -10.811 17.932 1.00 75.39 156 ALA A N 1
ATOM 1100 C CA . ALA A 1 157 ? 71.182 -9.554 17.972 1.00 73.09 156 ALA A CA 1
ATOM 1101 C C . ALA A 1 157 ? 72.125 -8.410 18.381 1.00 76.39 156 ALA A C 1
ATOM 1102 O O . ALA A 1 157 ? 71.980 -7.278 17.916 1.00 74.64 156 ALA A O 1
ATOM 1104 N N . GLN A 1 158 ? 73.078 -8.704 19.276 1.00 81.88 157 GLN A N 1
ATOM 1105 C CA . GLN A 1 158 ? 74.092 -7.737 19.722 1.00 81.31 157 GLN A CA 1
ATOM 1106 C C . GLN A 1 158 ? 74.668 -7.021 18.493 1.00 78.56 157 GLN A C 1
ATOM 1107 O O . GLN A 1 158 ? 74.905 -5.837 18.542 1.00 80.53 157 GLN A O 1
ATOM 1113 N N . GLU A 1 159 ? 74.856 -7.734 17.383 1.00 77.67 158 GLU A N 1
ATOM 1114 C CA . GLU A 1 159 ? 75.538 -7.167 16.263 1.00 79.71 158 GLU A CA 1
ATOM 1115 C C . GLU A 1 159 ? 74.576 -6.354 15.398 1.00 75.37 158 GLU A C 1
ATOM 1116 O O . GLU A 1 159 ? 75.025 -5.528 14.616 1.00 77.92 158 GLU A O 1
ATOM 1122 N N . LEU A 1 160 ? 73.268 -6.597 15.529 1.00 70.57 159 LEU A N 1
ATOM 1123 C CA . LEU A 1 160 ? 72.252 -5.939 14.682 1.00 66.01 159 LEU A CA 1
ATOM 1124 C C . LEU A 1 160 ? 71.741 -4.640 15.313 1.00 62.20 159 LEU A C 1
ATOM 1125 O O . LEU A 1 160 ? 71.341 -3.741 14.593 1.00 61.68 159 LEU A O 1
ATOM 1130 N N . PHE A 1 161 ? 71.709 -4.568 16.644 1.00 58.94 160 PHE A N 1
ATOM 1131 C CA . PHE A 1 161 ? 71.067 -3.457 17.304 1.00 56.37 160 PHE A CA 1
ATOM 1132 C C . PHE A 1 161 ? 72.004 -2.825 18.336 1.00 57.95 160 PHE A C 1
ATOM 1133 O O . PHE A 1 161 ? 72.557 -3.506 19.196 1.00 57.96 160 PHE A O 1
ATOM 1141 N N . GLY A 1 162 ? 72.163 -1.500 18.233 1.00 58.19 161 GLY A N 1
ATOM 1142 C CA . GLY A 1 162 ? 72.838 -0.724 19.266 1.00 56.54 161 GLY A CA 1
ATOM 1143 C C . GLY A 1 162 ? 71.829 0.078 20.056 1.00 53.79 161 GLY A C 1
ATOM 1144 O O . GLY A 1 162 ? 70.664 0.027 19.762 1.00 52.72 161 GLY A O 1
ATOM 1145 N N . LEU A 1 163 ? 72.309 0.845 21.033 1.00 54.74 162 LEU A N 1
ATOM 1146 C CA . LEU A 1 163 ? 71.479 1.730 21.836 1.00 53.85 162 LEU A CA 1
ATOM 1147 C C . LEU A 1 163 ? 72.186 3.064 22.006 1.00 54.94 162 LEU A C 1
ATOM 1148 O O . LEU A 1 163 ? 73.336 3.121 22.388 1.00 55.77 162 LEU A O 1
ATOM 1153 N N . GLN A 1 164 ? 71.421 4.124 21.792 1.00 57.39 163 GLN A N 1
ATOM 1154 C CA . GLN A 1 164 ? 71.922 5.474 21.888 1.00 59.37 163 GLN A CA 1
ATOM 1155 C C . GLN A 1 164 ? 70.966 6.257 22.776 1.00 59.33 163 GLN A C 1
ATOM 1156 O O . GLN A 1 164 ? 69.809 5.925 22.842 1.00 58.57 163 GLN A O 1
ATOM 1162 N N . VAL A 1 165 ? 71.448 7.286 23.459 1.00 62.40 164 VAL A N 1
ATOM 1163 C CA . VAL A 1 165 ? 70.527 8.165 24.171 1.00 64.81 164 VAL A CA 1
ATOM 1164 C C . VAL A 1 165 ? 70.769 9.583 23.664 1.00 70.68 164 VAL A C 1
ATOM 1165 O O . VAL A 1 165 ? 71.910 10.007 23.551 1.00 72.98 164 VAL A O 1
ATOM 1169 N N . ALA A 1 166 ? 69.675 10.270 23.308 1.00 78.15 165 ALA A N 1
ATOM 1170 C CA . ALA A 1 166 ? 69.723 11.686 22.954 1.00 84.34 165 ALA A CA 1
ATOM 1171 C C . ALA A 1 166 ? 69.372 12.524 24.196 1.00 90.14 165 ALA A C 1
ATOM 1172 O O . ALA A 1 166 ? 68.280 12.360 24.784 1.00 87.18 165 ALA A O 1
ATOM 1174 N N . GLU A 1 167 ? 70.329 13.370 24.616 1.00 103.27 166 GLU A N 1
ATOM 1175 C CA . GLU A 1 167 ? 70.198 14.313 25.764 1.00 112.78 166 GLU A CA 1
ATOM 1176 C C . GLU A 1 167 ? 69.680 15.675 25.259 1.00 120.50 166 GLU A C 1
ATOM 1177 O O . GLU A 1 167 ? 69.709 16.668 26.001 1.00 118.95 166 GLU A O 1
ATOM 1183 N N . ASP A 1 168 ? 69.189 15.698 24.006 1.00 127.26 167 ASP A N 1
ATOM 1184 C CA . ASP A 1 168 ? 68.746 16.895 23.269 1.00 133.83 167 ASP A CA 1
ATOM 1185 C C . ASP A 1 168 ? 67.524 17.542 23.932 1.00 141.39 167 ASP A C 1
ATOM 1186 O O . ASP A 1 168 ? 67.476 18.769 24.092 1.00 146.66 167 ASP A O 1
ATOM 1191 N N . GLN A 1 169 ? 66.534 16.713 24.293 1.00 144.24 168 GLN A N 1
ATOM 1192 C CA . GLN A 1 169 ? 65.267 17.178 24.877 1.00 144.05 168 GLN A CA 1
ATOM 1193 C C . GLN A 1 169 ? 65.472 17.613 26.338 1.00 143.29 168 GLN A C 1
ATOM 1194 O O . GLN A 1 169 ? 64.533 18.140 26.923 1.00 150.88 168 GLN A O 1
ATOM 1200 N N . GLU A 1 170 ? 66.684 17.370 26.878 1.00 139.49 169 GLU A N 1
ATOM 1201 C CA . GLU A 1 170 ? 67.170 17.610 28.275 1.00 135.02 169 GLU A CA 1
ATOM 1202 C C . GLU A 1 170 ? 66.593 16.530 29.208 1.00 126.17 169 GLU A C 1
ATOM 1203 O O . GLU A 1 170 ? 66.961 16.464 30.386 1.00 117.23 169 GLU A O 1
ATOM 1209 N N . GLU A 1 171 ? 65.718 15.685 28.635 1.00 122.80 170 GLU A N 1
ATOM 1210 C CA . GLU A 1 171 ? 65.208 14.418 29.161 1.00 116.58 170 GLU A CA 1
ATOM 1211 C C . GLU A 1 171 ? 65.674 13.301 28.211 1.00 102.23 170 GLU A C 1
ATOM 1212 O O . GLU A 1 171 ? 65.507 13.398 26.997 1.00 98.61 170 GLU A O 1
ATOM 1218 N N . LYS A 1 172 ? 66.299 12.273 28.790 1.00 90.63 171 LYS A N 1
ATOM 1219 C CA . LYS A 1 172 ? 67.006 11.232 28.074 1.00 82.22 171 LYS A CA 1
ATOM 1220 C C . LYS A 1 172 ? 66.014 10.509 27.168 1.00 75.66 171 LYS A C 1
ATOM 1221 O O . LYS A 1 172 ? 65.093 9.904 27.695 1.00 74.20 171 LYS A O 1
ATOM 1227 N N . GLN A 1 173 ? 66.197 10.589 25.841 1.00 70.78 172 GLN A N 1
ATOM 1228 C CA . GLN A 1 173 ? 65.397 9.776 24.919 1.00 66.68 172 GLN A CA 1
ATOM 1229 C C . GLN A 1 173 ? 66.279 8.666 24.355 1.00 61.41 172 GLN A C 1
ATOM 1230 O O . GLN A 1 173 ? 67.223 8.937 23.607 1.00 63.22 172 GLN A O 1
ATOM 1236 N N . PRO A 1 174 ? 66.008 7.394 24.725 1.00 54.01 173 PRO A N 1
ATOM 1237 C CA . PRO A 1 174 ? 66.761 6.255 24.221 1.00 51.28 173 PRO A CA 1
ATOM 1238 C C . PRO A 1 174 ? 66.280 5.828 22.834 1.00 49.28 173 PRO A C 1
ATOM 1239 O O . PRO A 1 174 ? 65.098 5.926 22.537 1.00 47.16 173 PRO A O 1
ATOM 1243 N N . GLN A 1 175 ? 67.208 5.273 22.058 1.00 49.54 174 GLN A N 1
ATOM 1244 C CA . GLN A 1 175 ? 67.008 4.931 20.682 1.00 51.25 174 GLN A CA 1
ATOM 1245 C C . GLN A 1 175 ? 67.743 3.627 20.324 1.00 50.85 174 GLN A C 1
ATOM 1246 O O . GLN A 1 175 ? 68.938 3.465 20.657 1.00 51.59 174 GLN A O 1
ATOM 1252 N N . LEU A 1 176 ? 67.038 2.736 19.611 1.00 49.43 175 LEU A N 1
ATOM 1253 C CA . LEU A 1 176 ? 67.659 1.626 18.897 1.00 50.69 175 LEU A CA 1
ATOM 1254 C C . LEU A 1 176 ? 68.374 2.163 17.661 1.00 50.76 175 LEU A C 1
ATOM 1255 O O . LEU A 1 176 ? 67.767 2.930 16.907 1.00 50.25 175 LEU A O 1
ATOM 1260 N N . ILE A 1 177 ? 69.610 1.698 17.455 1.00 51.13 176 ILE A N 1
ATOM 1261 C CA . ILE A 1 177 ? 70.360 1.927 16.241 1.00 54.32 176 ILE A CA 1
ATOM 1262 C C . ILE A 1 177 ? 70.374 0.619 15.453 1.00 55.05 176 ILE A C 1
ATOM 1263 O O . ILE A 1 177 ? 70.803 -0.422 16.023 1.00 56.35 176 ILE A O 1
ATOM 1268 N N . VAL A 1 178 ? 69.965 0.642 14.173 1.00 53.93 177 VAL A N 1
ATOM 1269 C CA . VAL A 1 178 ? 70.164 -0.615 13.419 1.00 54.27 177 VAL A CA 1
ATOM 1270 C C . VAL A 1 178 ? 71.572 -0.561 12.840 1.00 55.23 177 VAL A C 1
ATOM 1271 O O . VAL A 1 178 ? 72.006 0.463 12.346 1.00 53.97 177 VAL A O 1
ATOM 1275 N N . MET A 1 179 ? 72.272 -1.686 12.937 1.00 57.90 178 MET A N 1
ATOM 1276 C CA . MET A 1 179 ? 73.663 -1.707 12.666 1.00 61.71 178 MET A CA 1
ATOM 1277 C C . MET A 1 179 ? 74.047 -2.767 11.640 1.00 62.52 178 MET A C 1
ATOM 1278 O O . MET A 1 179 ? 75.197 -2.815 11.216 1.00 67.64 178 MET A O 1
ATOM 1283 N N . GLY A 1 180 ? 73.081 -3.571 11.207 1.00 60.72 179 GLY A N 1
ATOM 1284 C CA . GLY A 1 180 ? 73.297 -4.537 10.155 1.00 60.88 179 GLY A CA 1
ATOM 1285 C C . GLY A 1 180 ? 72.034 -4.722 9.352 1.00 58.31 179 GLY A C 1
ATOM 1286 O O . GLY A 1 180 ? 70.976 -4.252 9.733 1.00 57.98 179 GLY A O 1
ATOM 1287 N N . ASN A 1 181 ? 72.136 -5.428 8.235 1.00 59.15 180 ASN A N 1
ATOM 1288 C CA . ASN A 1 181 ? 70.989 -5.587 7.434 1.00 57.73 180 ASN A CA 1
ATOM 1289 C C . ASN A 1 181 ? 70.018 -6.550 8.118 1.00 55.96 180 ASN A C 1
ATOM 1290 O O . ASN A 1 181 ? 70.417 -7.607 8.594 1.00 56.07 180 ASN A O 1
ATOM 1295 N N . LEU A 1 182 ? 68.743 -6.159 8.157 1.00 53.71 181 LEU A N 1
ATOM 1296 C CA . LEU A 1 182 ? 67.656 -7.063 8.469 1.00 53.24 181 LEU A CA 1
ATOM 1297 C C . LEU A 1 182 ? 66.998 -7.544 7.167 1.00 53.55 181 LEU A C 1
ATOM 1298 O O . LEU A 1 182 ? 66.763 -6.747 6.219 1.00 50.97 181 LEU A O 1
ATOM 1303 N N . ASP A 1 183 ? 66.668 -8.844 7.169 1.00 55.40 182 ASP A N 1
ATOM 1304 C CA . ASP A 1 183 ? 65.971 -9.521 6.105 1.00 55.17 182 ASP A CA 1
ATOM 1305 C C . ASP A 1 183 ? 64.840 -10.357 6.715 1.00 54.56 182 ASP A C 1
ATOM 1306 O O . ASP A 1 183 ? 65.067 -11.299 7.505 1.00 57.07 182 ASP A O 1
ATOM 1311 N N . ARG A 1 184 ? 63.614 -10.030 6.313 1.00 51.94 183 ARG A N 1
ATOM 1312 C CA . ARG A 1 184 ? 62.445 -10.590 6.924 1.00 52.40 183 ARG A CA 1
ATOM 1313 C C . ARG A 1 184 ? 62.356 -12.064 6.540 1.00 54.66 183 ARG A C 1
ATOM 1314 O O . ARG A 1 184 ? 61.897 -12.879 7.331 1.00 54.75 183 ARG A O 1
ATOM 1322 N N . GLU A 1 185 ? 62.817 -12.367 5.321 1.00 55.38 184 GLU A N 1
ATOM 1323 C CA . GLU A 1 185 ? 62.713 -13.689 4.745 1.00 57.20 184 GLU A CA 1
ATOM 1324 C C . GLU A 1 185 ? 63.740 -14.643 5.374 1.00 58.35 184 GLU A C 1
ATOM 1325 O O . GLU A 1 185 ? 63.549 -15.830 5.312 1.00 59.73 184 GLU A O 1
ATOM 1331 N N . ARG A 1 186 ? 64.797 -14.090 5.980 1.00 58.84 185 ARG A N 1
ATOM 1332 C CA . ARG A 1 186 ? 65.791 -14.809 6.782 1.00 61.17 185 ARG A CA 1
ATOM 1333 C C . ARG A 1 186 ? 65.293 -14.887 8.235 1.00 60.26 185 ARG A C 1
ATOM 1334 O O . ARG A 1 186 ? 65.184 -15.959 8.776 1.00 62.76 185 ARG A O 1
ATOM 1342 N N . TRP A 1 187 ? 64.991 -13.751 8.877 1.00 58.45 186 TRP A N 1
ATOM 1343 C CA . TRP A 1 187 ? 64.549 -13.794 10.291 1.00 57.34 186 TRP A CA 1
ATOM 1344 C C . TRP A 1 187 ? 63.787 -12.514 10.638 1.00 54.18 186 TRP A C 1
ATOM 1345 O O . TRP A 1 187 ? 64.247 -11.414 10.314 1.00 53.70 186 TRP A O 1
ATOM 1356 N N . ASP A 1 188 ? 62.645 -12.667 11.323 1.00 53.55 187 ASP A N 1
ATOM 1357 C CA . ASP A 1 188 ? 61.653 -11.605 11.403 1.00 52.15 187 ASP A CA 1
ATOM 1358 C C . ASP A 1 188 ? 61.216 -11.261 12.838 1.00 51.77 187 ASP A C 1
ATOM 1359 O O . ASP A 1 188 ? 60.263 -10.507 12.991 1.00 53.27 187 ASP A O 1
ATOM 1364 N N . SER A 1 189 ? 61.935 -11.718 13.870 1.00 50.88 188 SER A N 1
ATOM 1365 C CA . SER A 1 189 ? 61.609 -11.399 15.269 1.00 50.89 188 SER A CA 1
ATOM 1366 C C . SER A 1 189 ? 62.882 -11.452 16.119 1.00 52.04 188 SER A C 1
ATOM 1367 O O . SER A 1 189 ? 63.590 -12.466 16.104 1.00 54.97 188 SER A O 1
ATOM 1370 N N . TYR A 1 190 ? 63.183 -10.360 16.836 1.00 50.25 189 TYR A N 1
ATOM 1371 C CA . TYR A 1 190 ? 64.281 -10.371 17.767 1.00 49.72 189 TYR A CA 1
ATOM 1372 C C . TYR A 1 190 ? 63.796 -9.958 19.159 1.00 51.39 189 TYR A C 1
ATOM 1373 O O . TYR A 1 190 ? 63.028 -9.009 19.298 1.00 51.81 189 TYR A O 1
ATOM 1382 N N . ASP A 1 191 ? 64.271 -10.697 20.169 1.00 54.87 190 ASP A N 1
ATOM 1383 C CA . ASP A 1 191 ? 64.049 -10.421 21.580 1.00 56.73 190 ASP A CA 1
ATOM 1384 C C . ASP A 1 191 ? 65.282 -9.790 22.225 1.00 57.08 190 ASP A C 1
ATOM 1385 O O . ASP A 1 191 ? 66.264 -10.479 22.469 1.00 58.14 190 ASP A O 1
ATOM 1390 N N . LEU A 1 192 ? 65.179 -8.498 22.557 1.00 56.72 191 LEU A N 1
ATOM 1391 C CA . LEU A 1 192 ? 66.181 -7.825 23.360 1.00 56.75 191 LEU A CA 1
ATOM 1392 C C . LEU A 1 192 ? 65.554 -7.450 24.711 1.00 56.16 191 LEU A C 1
ATOM 1393 O O . LEU A 1 192 ? 64.364 -7.359 24.850 1.00 54.87 191 LEU A O 1
ATOM 1398 N N . THR A 1 193 ? 66.378 -7.233 25.724 1.00 57.52 192 THR A N 1
ATOM 1399 C CA . THR A 1 193 ? 65.913 -6.643 26.952 1.00 58.03 192 THR A CA 1
ATOM 1400 C C . THR A 1 193 ? 66.471 -5.223 27.034 1.00 56.30 192 THR A C 1
ATOM 1401 O O . THR A 1 193 ? 67.637 -5.025 26.700 1.00 55.73 192 THR A O 1
ATOM 1405 N N . ILE A 1 194 ? 65.621 -4.270 27.456 1.00 54.79 193 ILE A N 1
ATOM 1406 C CA . ILE A 1 194 ? 66.036 -2.895 27.776 1.00 53.90 193 ILE A CA 1
ATOM 1407 C C . ILE A 1 194 ? 65.937 -2.727 29.297 1.00 53.51 193 ILE A C 1
ATOM 1408 O O . ILE A 1 194 ? 64.917 -3.041 29.904 1.00 54.47 193 ILE A O 1
ATOM 1413 N N . LYS A 1 195 ? 67.027 -2.275 29.910 1.00 53.53 194 LYS A N 1
ATOM 1414 C CA . LYS A 1 195 ? 67.116 -2.121 31.355 1.00 53.63 194 LYS A CA 1
ATOM 1415 C C . LYS A 1 195 ? 67.313 -0.638 31.695 1.00 51.94 194 LYS A C 1
ATOM 1416 O O . LYS A 1 195 ? 68.198 0.047 31.147 1.00 51.99 194 LYS A O 1
ATOM 1422 N N . VAL A 1 196 ? 66.486 -0.147 32.611 1.00 49.51 195 VAL A N 1
ATOM 1423 C CA . VAL A 1 196 ? 66.578 1.213 33.033 1.00 50.29 195 VAL A CA 1
ATOM 1424 C C . VAL A 1 196 ? 67.031 1.230 34.493 1.00 50.47 195 VAL A C 1
ATOM 1425 O O . VAL A 1 196 ? 66.501 0.491 35.325 1.00 52.21 195 VAL A O 1
ATOM 1429 N N . GLN A 1 197 ? 67.998 2.103 34.778 1.00 51.06 196 GLN A N 1
ATOM 1430 C CA . GLN A 1 197 ? 68.566 2.255 36.091 1.00 50.21 196 GLN A CA 1
ATOM 1431 C C . GLN A 1 197 ? 68.606 3.735 36.463 1.00 48.04 196 GLN A C 1
ATOM 1432 O O . GLN A 1 197 ? 68.887 4.586 35.609 1.00 47.60 196 GLN A O 1
ATOM 1438 N N . ASP A 1 198 ? 68.338 4.015 37.743 1.00 46.49 197 ASP A N 1
ATOM 1439 C CA . ASP A 1 198 ? 68.467 5.360 38.276 1.00 46.38 197 ASP A CA 1
ATOM 1440 C C . ASP A 1 198 ? 69.870 5.558 38.880 1.00 46.74 197 ASP A C 1
ATOM 1441 O O . ASP A 1 198 ? 70.750 4.666 38.885 1.00 47.81 197 ASP A O 1
ATOM 1446 N N . GLY A 1 199 ? 70.084 6.781 39.354 1.00 47.79 198 GLY A N 1
ATOM 1447 C CA . GLY A 1 199 ? 71.377 7.252 39.821 1.00 49.94 198 GLY A CA 1
ATOM 1448 C C . GLY A 1 199 ? 71.404 7.419 41.327 1.00 50.66 198 GLY A C 1
ATOM 1449 O O . GLY A 1 199 ? 72.192 8.218 41.843 1.00 52.88 198 GLY A O 1
ATOM 1450 N N . GLY A 1 200 ? 70.549 6.657 42.016 1.00 48.88 199 GLY A N 1
ATOM 1451 C CA . GLY A 1 200 ? 70.641 6.517 43.434 1.00 50.12 199 GLY A CA 1
ATOM 1452 C C . GLY A 1 200 ? 71.700 5.495 43.817 1.00 51.81 199 GLY A C 1
ATOM 1453 O O . GLY A 1 200 ? 72.131 4.670 42.984 1.00 50.74 199 GLY A O 1
ATOM 1454 N N . SER A 1 201 ? 72.106 5.548 45.091 1.00 52.63 200 SER A N 1
ATOM 1455 C CA . SER A 1 201 ? 73.007 4.580 45.696 1.00 52.94 200 SER A CA 1
ATOM 1456 C C . SER A 1 201 ? 72.329 3.981 46.916 1.00 53.95 200 SER A C 1
ATOM 1457 O O . SER A 1 201 ? 72.051 4.696 47.861 1.00 56.83 200 SER A O 1
ATOM 1460 N N . PRO A 1 202 ? 71.981 2.698 46.878 1.00 55.93 201 PRO A N 1
ATOM 1461 C CA . PRO A 1 202 ? 72.031 1.826 45.713 1.00 55.82 201 PRO A CA 1
ATOM 1462 C C . PRO A 1 202 ? 71.040 2.194 44.609 1.00 53.14 201 PRO A C 1
ATOM 1463 O O . PRO A 1 202 ? 69.996 2.782 44.878 1.00 52.15 201 PRO A O 1
ATOM 1467 N N . PRO A 1 203 ? 71.320 1.828 43.340 1.00 51.08 202 PRO A N 1
ATOM 1468 C CA . PRO A 1 203 ? 70.412 2.111 42.239 1.00 49.37 202 PRO A CA 1
ATOM 1469 C C . PRO A 1 203 ? 69.165 1.235 42.345 1.00 49.05 202 PRO A C 1
ATOM 1470 O O . PRO A 1 203 ? 69.200 0.206 42.968 1.00 51.16 202 PRO A O 1
ATOM 1474 N N . ARG A 1 204 ? 68.077 1.701 41.750 1.00 48.77 203 ARG A N 1
ATOM 1475 C CA . ARG A 1 204 ? 66.972 0.886 41.445 1.00 49.91 203 ARG A CA 1
ATOM 1476 C C . ARG A 1 204 ? 66.883 0.773 39.926 1.00 50.13 203 ARG A C 1
ATOM 1477 O O . ARG A 1 204 ? 67.310 1.655 39.192 1.00 49.87 203 ARG A O 1
ATOM 1485 N N . ALA A 1 205 ? 66.340 -0.355 39.477 1.00 51.26 204 ALA A N 1
ATOM 1486 C CA . ALA A 1 205 ? 66.421 -0.744 38.115 1.00 50.54 204 ALA A CA 1
ATOM 1487 C C . ALA A 1 205 ? 65.178 -1.538 37.746 1.00 51.75 204 ALA A C 1
ATOM 1488 O O . ALA A 1 205 ? 64.492 -2.106 38.591 1.00 54.46 204 ALA A O 1
ATOM 1490 N N . SER A 1 206 ? 64.903 -1.537 36.445 1.00 52.81 205 SER A N 1
ATOM 1491 C CA . SER A 1 206 ? 63.717 -2.153 35.905 1.00 52.18 205 SER A CA 1
ATOM 1492 C C . SER A 1 206 ? 64.088 -2.625 34.504 1.00 51.50 205 SER A C 1
ATOM 1493 O O . SER A 1 206 ? 65.090 -2.164 33.957 1.00 51.84 205 SER A O 1
ATOM 1496 N N . SER A 1 207 ? 63.353 -3.604 33.979 1.00 51.83 206 SER A N 1
ATOM 1497 C CA . SER A 1 207 ? 63.632 -4.138 32.672 1.00 51.68 206 SER A CA 1
ATOM 1498 C C . SER A 1 207 ? 62.340 -4.212 31.876 1.00 51.72 206 SER A C 1
ATOM 1499 O O . SER A 1 207 ? 61.269 -4.220 32.425 1.00 52.41 206 SER A O 1
ATOM 1502 N N . ALA A 1 208 ? 62.474 -4.252 30.558 1.00 52.22 207 ALA A N 1
ATOM 1503 C CA . ALA A 1 208 ? 61.356 -4.579 29.720 1.00 52.46 207 ALA A CA 1
ATOM 1504 C C . ALA A 1 208 ? 61.863 -5.477 28.603 1.00 52.04 207 ALA A C 1
ATOM 1505 O O . ALA A 1 208 ? 63.036 -5.378 28.210 1.00 49.61 207 ALA A O 1
ATOM 1507 N N . LEU A 1 209 ? 60.970 -6.357 28.142 1.00 54.47 208 LEU A N 1
ATOM 1508 C CA . LEU A 1 209 ? 61.185 -7.084 26.920 1.00 55.54 208 LEU A CA 1
ATOM 1509 C C . LEU A 1 209 ? 60.948 -6.096 25.780 1.00 54.32 208 LEU A C 1
ATOM 1510 O O . LEU A 1 209 ? 59.930 -5.444 25.728 1.00 53.16 208 LEU A O 1
ATOM 1515 N N . LEU A 1 210 ? 61.941 -5.973 24.912 1.00 52.79 209 LEU A N 1
ATOM 1516 C CA . LEU A 1 210 ? 61.899 -5.148 23.748 1.00 52.14 209 LEU A CA 1
ATOM 1517 C C . LEU A 1 210 ? 61.937 -6.080 22.534 1.00 52.59 209 LEU A C 1
ATOM 1518 O O . LEU A 1 210 ? 63.025 -6.610 22.203 1.00 52.21 209 LEU A O 1
ATOM 1523 N N . ARG A 1 211 ? 60.766 -6.323 21.916 1.00 53.15 210 ARG A N 1
ATOM 1524 C CA . ARG A 1 211 ? 60.732 -7.095 20.684 1.00 53.42 210 ARG A CA 1
ATOM 1525 C C . ARG A 1 211 ? 60.933 -6.174 19.484 1.00 49.96 210 ARG A C 1
ATOM 1526 O O . ARG A 1 211 ? 60.217 -5.194 19.326 1.00 49.49 210 ARG A O 1
ATOM 1534 N N . VAL A 1 212 ? 61.875 -6.541 18.617 1.00 47.95 211 VAL A N 1
ATOM 1535 C CA . VAL A 1 212 ? 61.903 -5.960 17.306 1.00 47.88 211 VAL A CA 1
ATOM 1536 C C . VAL A 1 212 ? 61.242 -6.934 16.334 1.00 47.26 211 VAL A C 1
ATOM 1537 O O . VAL A 1 212 ? 61.689 -8.062 16.246 1.00 48.18 211 VAL A O 1
ATOM 1541 N N . THR A 1 213 ? 60.184 -6.504 15.642 1.00 46.54 212 THR A N 1
ATOM 1542 C CA . THR A 1 213 ? 59.645 -7.288 14.531 1.00 48.82 212 THR A CA 1
ATOM 1543 C C . THR A 1 213 ? 60.060 -6.627 13.227 1.00 47.13 212 THR A C 1
ATOM 1544 O O . THR A 1 213 ? 59.860 -5.442 13.076 1.00 47.06 212 THR A O 1
ATOM 1548 N N . VAL A 1 214 ? 60.595 -7.426 12.302 1.00 45.51 213 VAL A N 1
ATOM 1549 C CA . VAL A 1 214 ? 61.092 -6.921 11.065 1.00 44.15 213 VAL A CA 1
ATOM 1550 C C . VAL A 1 214 ? 59.950 -6.849 10.056 1.00 43.87 213 VAL A C 1
ATOM 1551 O O . VAL A 1 214 ? 59.477 -7.885 9.600 1.00 45.06 213 VAL A O 1
ATOM 1555 N N . LEU A 1 215 ? 59.535 -5.630 9.696 1.00 43.34 214 LEU A N 1
ATOM 1556 C CA . LEU A 1 215 ? 58.390 -5.439 8.773 1.00 43.37 214 LEU A CA 1
ATOM 1557 C C . LEU A 1 215 ? 58.823 -5.818 7.352 1.00 43.18 214 LEU A C 1
ATOM 1558 O O . LEU A 1 215 ? 60.013 -5.687 7.010 1.00 43.62 214 LEU A O 1
ATOM 1563 N N . ASP A 1 216 ? 57.861 -6.278 6.541 1.00 42.59 215 ASP A N 1
ATOM 1564 C CA . ASP A 1 216 ? 58.145 -6.698 5.185 1.00 42.84 215 ASP A CA 1
ATOM 1565 C C . ASP A 1 216 ? 58.303 -5.489 4.269 1.00 42.45 215 ASP A C 1
ATOM 1566 O O . ASP A 1 216 ? 57.610 -4.519 4.375 1.00 44.30 215 ASP A O 1
ATOM 1571 N N . THR A 1 217 ? 59.214 -5.600 3.315 1.00 43.60 216 THR A N 1
ATOM 1572 C CA . THR A 1 217 ? 59.152 -4.756 2.129 1.00 44.03 216 THR A CA 1
ATOM 1573 C C . THR A 1 217 ? 59.092 -5.691 0.924 1.00 42.14 216 THR A C 1
ATOM 1574 O O . THR A 1 217 ? 59.538 -6.838 1.003 1.00 40.26 216 THR A O 1
ATOM 1578 N N . ASN A 1 218 ? 58.539 -5.163 -0.169 1.00 40.92 217 ASN A N 1
ATOM 1579 C CA . ASN A 1 218 ? 58.370 -5.870 -1.384 1.00 40.55 217 ASN A CA 1
ATOM 1580 C C . ASN A 1 218 ? 59.701 -5.978 -2.143 1.00 40.36 217 ASN A C 1
ATOM 1581 O O . ASN A 1 218 ? 59.805 -5.476 -3.236 1.00 39.78 217 ASN A O 1
ATOM 1586 N N . ASP A 1 219 ? 60.671 -6.712 -1.582 1.00 41.25 218 ASP A N 1
ATOM 1587 C CA . ASP A 1 219 ? 62.016 -6.849 -2.144 1.00 43.07 218 ASP A CA 1
ATOM 1588 C C . ASP A 1 219 ? 62.191 -8.197 -2.856 1.00 44.77 218 ASP A C 1
ATOM 1589 O O . ASP A 1 219 ? 63.314 -8.631 -3.050 1.00 45.87 218 ASP A O 1
ATOM 1594 N N . ASN A 1 220 ? 61.089 -8.865 -3.201 1.00 42.00 219 ASN A N 1
ATOM 1595 C CA . ASN A 1 220 ? 61.131 -10.124 -3.908 1.00 40.99 219 ASN A CA 1
ATOM 1596 C C . ASN A 1 220 ? 60.111 -10.118 -5.052 1.00 40.35 219 ASN A C 1
ATOM 1597 O O . ASN A 1 220 ? 58.937 -9.787 -4.859 1.00 39.22 219 ASN A O 1
ATOM 1602 N N . ALA A 1 221 ? 60.558 -10.549 -6.233 1.00 41.40 220 ALA A N 1
ATOM 1603 C CA . ALA A 1 221 ? 59.672 -10.711 -7.395 1.00 41.53 220 ALA A CA 1
ATOM 1604 C C . ALA A 1 221 ? 59.101 -12.127 -7.467 1.00 41.12 220 ALA A C 1
ATOM 1605 O O . ALA A 1 221 ? 59.730 -13.089 -7.059 1.00 43.17 220 ALA A O 1
ATOM 1607 N N . PRO A 1 222 ? 57.898 -12.319 -8.025 1.00 40.86 221 PRO A N 1
ATOM 1608 C CA . PRO A 1 222 ? 57.404 -13.659 -8.301 1.00 42.30 221 PRO A CA 1
ATOM 1609 C C . PRO A 1 222 ? 58.368 -14.476 -9.172 1.00 43.79 221 PRO A C 1
ATOM 1610 O O . PRO A 1 222 ? 59.089 -13.918 -9.989 1.00 43.30 221 PRO A O 1
ATOM 1614 N N . LYS A 1 223 ? 58.369 -15.795 -8.974 1.00 45.08 222 LYS A N 1
ATOM 1615 C CA . LYS A 1 223 ? 59.063 -16.718 -9.843 1.00 48.53 222 LYS A CA 1
ATOM 1616 C C . LYS A 1 223 ? 58.093 -17.819 -10.231 1.00 47.47 222 LYS A C 1
ATOM 1617 O O . LYS A 1 223 ? 57.437 -18.407 -9.364 1.00 48.96 222 LYS A O 1
ATOM 1623 N N . PHE A 1 224 ? 58.035 -18.109 -11.525 1.00 45.64 223 PHE A N 1
ATOM 1624 C CA . PHE A 1 224 ? 57.207 -19.197 -11.988 1.00 44.86 223 PHE A CA 1
ATOM 1625 C C . PHE A 1 224 ? 57.782 -20.534 -11.517 1.00 46.28 223 PHE A C 1
ATOM 1626 O O . PHE A 1 224 ? 58.967 -20.627 -11.227 1.00 45.75 223 PHE A O 1
ATOM 1634 N N . GLU A 1 225 ? 56.904 -21.538 -11.409 1.00 48.20 224 GLU A N 1
ATOM 1635 C CA . GLU A 1 225 ? 57.335 -22.864 -10.977 1.00 51.31 224 GLU A CA 1
ATOM 1636 C C . GLU A 1 225 ? 58.236 -23.444 -12.068 1.00 52.88 224 GLU A C 1
ATOM 1637 O O . GLU A 1 225 ? 59.243 -24.049 -11.751 1.00 54.14 224 GLU A O 1
ATOM 1643 N N . ARG A 1 226 ? 57.891 -23.188 -13.334 1.00 53.87 225 ARG A N 1
ATOM 1644 C CA . ARG A 1 226 ? 58.699 -23.567 -14.485 1.00 57.65 225 ARG A CA 1
ATOM 1645 C C . ARG A 1 226 ? 59.089 -22.319 -15.270 1.00 56.69 225 ARG A C 1
ATOM 1646 O O . ARG A 1 226 ? 58.310 -21.380 -15.372 1.00 57.64 225 ARG A O 1
ATOM 1654 N N . PRO A 1 227 ? 60.267 -22.260 -15.915 1.00 57.84 226 PRO A N 1
ATOM 1655 C CA . PRO A 1 227 ? 60.603 -21.117 -16.766 1.00 58.23 226 PRO A CA 1
ATOM 1656 C C . PRO A 1 227 ? 59.597 -20.886 -17.908 1.00 58.57 226 PRO A C 1
ATOM 1657 O O . PRO A 1 227 ? 59.294 -19.739 -18.305 1.00 60.13 226 PRO A O 1
ATOM 1661 N N . SER A 1 228 ? 59.078 -22.004 -18.418 1.00 58.51 227 SER A N 1
ATOM 1662 C CA . SER A 1 228 ? 58.385 -22.096 -19.662 1.00 56.07 227 SER A CA 1
ATOM 1663 C C . SER A 1 228 ? 57.370 -23.246 -19.559 1.00 54.90 227 SER A C 1
ATOM 1664 O O . SER A 1 228 ? 57.631 -24.229 -18.882 1.00 57.58 227 SER A O 1
ATOM 1667 N N . TYR A 1 229 ? 56.210 -23.108 -20.205 1.00 52.46 228 TYR A N 1
ATOM 1668 C CA . TYR A 1 229 ? 55.129 -24.067 -20.118 1.00 51.05 228 TYR A CA 1
ATOM 1669 C C . TYR A 1 229 ? 54.729 -24.561 -21.510 1.00 54.01 228 TYR A C 1
ATOM 1670 O O . TYR A 1 229 ? 54.650 -23.766 -22.441 1.00 56.72 228 TYR A O 1
ATOM 1679 N N . GLU A 1 230 ? 54.444 -25.867 -21.632 1.00 55.47 229 GLU A N 1
ATOM 1680 C CA . GLU A 1 230 ? 53.791 -26.429 -22.820 1.00 54.60 229 GLU A CA 1
ATOM 1681 C C . GLU A 1 230 ? 52.475 -27.105 -22.422 1.00 52.70 229 GLU A C 1
ATOM 1682 O O . GLU A 1 230 ? 52.330 -27.532 -21.302 1.00 54.91 229 GLU A O 1
ATOM 1688 N N . ALA A 1 231 ? 51.556 -27.265 -23.379 1.00 50.84 230 ALA A N 1
ATOM 1689 C CA . ALA A 1 231 ? 50.410 -28.150 -23.229 1.00 49.12 230 ALA A CA 1
ATOM 1690 C C . ALA A 1 231 ? 49.860 -28.527 -24.595 1.00 49.83 230 ALA A C 1
ATOM 1691 O O . ALA A 1 231 ? 49.952 -27.765 -25.548 1.00 52.11 230 ALA A O 1
ATOM 1693 N N . GLU A 1 232 ? 49.256 -29.707 -24.661 1.00 52.41 231 GLU A N 1
ATOM 1694 C CA . GLU A 1 232 ? 48.541 -30.148 -25.837 1.00 52.86 231 GLU A CA 1
ATOM 1695 C C . GLU A 1 232 ? 47.069 -29.849 -25.596 1.00 48.39 231 GLU A C 1
ATOM 1696 O O . GLU A 1 232 ? 46.610 -30.004 -24.506 1.00 47.23 231 GLU A O 1
ATOM 1702 N N . LEU A 1 233 ? 46.379 -29.375 -26.626 1.00 47.26 232 LEU A N 1
ATOM 1703 C CA . LEU A 1 233 ? 44.972 -29.079 -26.555 1.00 47.30 232 LEU A CA 1
ATOM 1704 C C . LEU A 1 233 ? 44.292 -29.521 -27.861 1.00 50.00 232 LEU A C 1
ATOM 1705 O O . LEU A 1 233 ? 44.737 -29.214 -28.961 1.00 51.29 232 LEU A O 1
ATOM 1710 N N . SER A 1 234 ? 43.187 -30.247 -27.725 1.00 51.62 233 SER A N 1
ATOM 1711 C CA . SER A 1 234 ? 42.464 -30.735 -28.856 1.00 51.36 233 SER A CA 1
ATOM 1712 C C . SER A 1 234 ? 41.721 -29.574 -29.513 1.00 50.39 233 SER A C 1
ATOM 1713 O O . SER A 1 234 ? 41.045 -28.823 -28.837 1.00 51.66 233 SER A O 1
ATOM 1716 N N . GLU A 1 235 ? 41.871 -29.445 -30.833 1.00 49.78 234 GLU A N 1
ATOM 1717 C CA . GLU A 1 235 ? 40.978 -28.633 -31.652 1.00 48.10 234 GLU A CA 1
ATOM 1718 C C . GLU A 1 235 ? 39.533 -28.885 -31.198 1.00 48.42 234 GLU A C 1
ATOM 1719 O O . GLU A 1 235 ? 39.170 -30.008 -30.836 1.00 49.81 234 GLU A O 1
ATOM 1725 N N . ASN A 1 236 ? 38.718 -27.829 -31.189 1.00 48.14 235 ASN A N 1
ATOM 1726 C CA . ASN A 1 236 ? 37.277 -27.942 -30.972 1.00 47.83 235 ASN A CA 1
ATOM 1727 C C . ASN A 1 236 ? 36.938 -28.316 -29.522 1.00 48.90 235 ASN A C 1
ATOM 1728 O O . ASN A 1 236 ? 35.808 -28.728 -29.264 1.00 50.77 235 ASN A O 1
ATOM 1733 N N . SER A 1 237 ? 37.863 -28.122 -28.567 1.00 49.04 236 SER A N 1
ATOM 1734 C CA . SER A 1 237 ? 37.566 -28.375 -27.134 1.00 49.72 236 SER A CA 1
ATOM 1735 C C . SER A 1 237 ? 36.395 -27.502 -26.694 1.00 50.11 236 SER A C 1
ATOM 1736 O O . SER A 1 237 ? 36.237 -26.390 -27.182 1.00 49.34 236 SER A O 1
ATOM 1739 N N . PRO A 1 238 ? 35.525 -27.976 -25.780 1.00 51.55 237 PRO A N 1
ATOM 1740 C CA . PRO A 1 238 ? 34.348 -27.205 -25.381 1.00 54.46 237 PRO A CA 1
ATOM 1741 C C . PRO A 1 238 ? 34.742 -25.972 -24.546 1.00 55.68 237 PRO A C 1
ATOM 1742 O O . PRO A 1 238 ? 35.812 -25.949 -23.943 1.00 56.41 237 PRO A O 1
ATOM 1746 N N . ILE A 1 239 ? 33.872 -24.956 -24.516 1.00 56.98 238 ILE A N 1
ATOM 1747 C CA . ILE A 1 239 ? 34.091 -23.805 -23.672 1.00 57.05 238 ILE A CA 1
ATOM 1748 C C . ILE A 1 239 ? 34.312 -24.328 -22.251 1.00 57.00 238 ILE A C 1
ATOM 1749 O O . ILE A 1 239 ? 33.589 -25.185 -21.802 1.00 57.85 238 ILE A O 1
ATOM 1754 N N . GLY A 1 240 ? 35.334 -23.812 -21.564 1.00 56.39 239 GLY A N 1
ATOM 1755 C CA . GLY A 1 240 ? 35.569 -24.135 -20.165 1.00 55.57 239 GLY A CA 1
ATOM 1756 C C . GLY A 1 240 ? 36.643 -25.191 -19.983 1.00 53.72 239 GLY A C 1
ATOM 1757 O O . GLY A 1 240 ? 37.123 -25.358 -18.882 1.00 54.12 239 GLY A O 1
ATOM 1758 N N . HIS A 1 241 ? 37.015 -25.903 -21.053 1.00 53.76 240 HIS A N 1
ATOM 1759 C CA . HIS A 1 241 ? 38.024 -26.970 -20.973 1.00 54.70 240 HIS A CA 1
ATOM 1760 C C . HIS A 1 241 ? 39.310 -26.389 -20.394 1.00 52.69 240 HIS A C 1
ATOM 1761 O O . HIS A 1 241 ? 39.774 -25.330 -20.856 1.00 55.50 240 HIS A O 1
ATOM 1768 N N . SER A 1 242 ? 39.860 -27.062 -19.378 1.00 51.79 241 SER A N 1
ATOM 1769 C CA . SER A 1 242 ? 41.110 -26.620 -18.728 1.00 49.42 241 SER A CA 1
ATOM 1770 C C . SER A 1 242 ? 42.290 -26.935 -19.649 1.00 48.30 241 SER A C 1
ATOM 1771 O O . SER A 1 242 ? 42.370 -28.050 -20.153 1.00 51.20 241 SER A O 1
ATOM 1774 N N . VAL A 1 243 ? 43.175 -25.952 -19.867 1.00 45.58 242 VAL A N 1
ATOM 1775 C CA . VAL A 1 243 ? 44.262 -26.067 -20.841 1.00 42.96 242 VAL A CA 1
ATOM 1776 C C . VAL A 1 243 ? 45.555 -26.348 -20.094 1.00 42.35 242 VAL A C 1
ATOM 1777 O O . VAL A 1 243 ? 46.254 -27.275 -20.397 1.00 45.66 242 VAL A O 1
ATOM 1781 N N . ILE A 1 244 ? 45.856 -25.479 -19.138 1.00 42.86 243 ILE A N 1
ATOM 1782 C CA . ILE A 1 244 ? 47.039 -25.533 -18.323 1.00 42.27 243 ILE A CA 1
ATOM 1783 C C . ILE A 1 244 ? 46.851 -24.557 -17.164 1.00 42.44 243 ILE A C 1
ATOM 1784 O O . ILE A 1 244 ? 46.087 -23.594 -17.274 1.00 42.02 243 ILE A O 1
ATOM 1789 N N . GLN A 1 245 ? 47.531 -24.824 -16.052 1.00 43.59 244 GLN A N 1
ATOM 1790 C CA . GLN A 1 245 ? 47.567 -23.872 -14.960 1.00 44.53 244 GLN A CA 1
ATOM 1791 C C . GLN A 1 245 ? 49.017 -23.432 -14.772 1.00 44.62 244 GLN A C 1
ATOM 1792 O O . GLN A 1 245 ? 49.874 -24.298 -14.561 1.00 46.20 244 GLN A O 1
ATOM 1798 N N . VAL A 1 246 ? 49.260 -22.114 -14.875 1.00 43.17 245 VAL A N 1
ATOM 1799 C CA . VAL A 1 246 ? 50.554 -21.546 -14.539 1.00 42.96 245 VAL A CA 1
ATOM 1800 C C . VAL A 1 246 ? 50.497 -21.167 -13.068 1.00 43.80 245 VAL A C 1
ATOM 1801 O O . VAL A 1 246 ? 49.444 -20.917 -12.551 1.00 46.79 245 VAL A O 1
ATOM 1805 N N . LYS A 1 247 ? 51.652 -21.163 -12.407 1.00 46.01 246 LYS A N 1
ATOM 1806 C CA . LYS A 1 247 ? 51.765 -20.725 -11.035 1.00 45.12 246 LYS A CA 1
ATOM 1807 C C . LYS A 1 247 ? 53.159 -20.149 -10.746 1.00 44.34 246 LYS A C 1
ATOM 1808 O O . LYS A 1 247 ? 54.227 -20.748 -11.089 1.00 42.51 246 LYS A O 1
ATOM 1814 N N . ALA A 1 248 ? 53.140 -19.006 -10.046 1.00 42.96 247 ALA A N 1
ATOM 1815 C CA . ALA A 1 248 ? 54.347 -18.367 -9.556 1.00 42.94 247 ALA A CA 1
ATOM 1816 C C . ALA A 1 248 ? 54.287 -18.268 -8.039 1.00 41.65 247 ALA A C 1
ATOM 1817 O O . ALA A 1 248 ? 53.230 -18.291 -7.495 1.00 42.63 247 ALA A O 1
ATOM 1819 N N . ASN A 1 249 ? 55.453 -18.152 -7.404 1.00 43.22 248 ASN A N 1
ATOM 1820 C CA . ASN A 1 249 ? 55.578 -17.937 -5.968 1.00 45.49 248 ASN A CA 1
ATOM 1821 C C . ASN A 1 249 ? 56.323 -16.631 -5.684 1.00 46.28 248 ASN A C 1
ATOM 1822 O O . ASN A 1 249 ? 57.048 -16.136 -6.531 1.00 48.40 248 ASN A O 1
ATOM 1827 N N . ASP A 1 250 ? 56.140 -16.093 -4.473 1.00 47.18 249 ASP A N 1
ATOM 1828 C CA . ASP A 1 250 ? 56.732 -14.819 -4.063 1.00 46.34 249 ASP A CA 1
ATOM 1829 C C . ASP A 1 250 ? 57.070 -14.919 -2.574 1.00 45.87 249 ASP A C 1
ATOM 1830 O O . ASP A 1 250 ? 56.228 -15.289 -1.788 1.00 47.89 249 ASP A O 1
ATOM 1835 N N . SER A 1 251 ? 58.305 -14.614 -2.181 1.00 44.48 250 SER A N 1
ATOM 1836 C CA . SER A 1 251 ? 58.706 -14.976 -0.835 1.00 45.12 250 SER A CA 1
ATOM 1837 C C . SER A 1 251 ? 58.330 -13.893 0.198 1.00 44.97 250 SER A C 1
ATOM 1838 O O . SER A 1 251 ? 58.553 -14.115 1.402 1.00 45.54 250 SER A O 1
ATOM 1841 N N . ASP A 1 252 ? 57.735 -12.769 -0.257 1.00 42.12 251 ASP A N 1
ATOM 1842 C CA . ASP A 1 252 ? 57.345 -11.623 0.579 1.00 40.76 251 ASP A CA 1
ATOM 1843 C C . ASP A 1 252 ? 56.096 -11.995 1.400 1.00 42.10 251 ASP A C 1
ATOM 1844 O O . ASP A 1 252 ? 55.755 -13.149 1.462 1.00 46.03 251 ASP A O 1
ATOM 1849 N N . GLN A 1 253 ? 55.435 -11.006 2.019 1.00 41.35 252 GLN A N 1
ATOM 1850 C CA . GLN A 1 253 ? 54.345 -11.161 2.985 1.00 42.56 252 GLN A CA 1
ATOM 1851 C C . GLN A 1 253 ? 53.096 -10.432 2.462 1.00 42.13 252 GLN A C 1
ATOM 1852 O O . GLN A 1 253 ? 53.179 -9.453 1.706 1.00 42.09 252 GLN A O 1
ATOM 1858 N N . GLY A 1 254 ? 51.926 -10.920 2.878 1.00 42.58 253 GLY A N 1
ATOM 1859 C CA . GLY A 1 254 ? 50.635 -10.412 2.452 1.00 42.84 253 GLY A CA 1
ATOM 1860 C C . GLY A 1 254 ? 50.620 -10.021 0.990 1.00 41.92 253 GLY A C 1
ATOM 1861 O O . GLY A 1 254 ? 51.032 -10.802 0.087 1.00 42.70 253 GLY A O 1
ATOM 1862 N N . ALA A 1 255 ? 50.183 -8.787 0.747 1.00 42.24 254 ALA A N 1
ATOM 1863 C CA . ALA A 1 255 ? 49.944 -8.323 -0.592 1.00 42.29 254 ALA A CA 1
ATOM 1864 C C . ALA A 1 255 ? 51.246 -8.307 -1.391 1.00 41.42 254 ALA A C 1
ATOM 1865 O O . ALA A 1 255 ? 51.222 -8.332 -2.607 1.00 42.42 254 ALA A O 1
ATOM 1867 N N . ASN A 1 256 ? 52.391 -8.281 -0.718 1.00 41.59 255 ASN A N 1
ATOM 1868 C CA . ASN A 1 256 ? 53.618 -8.218 -1.469 1.00 41.90 255 ASN A CA 1
ATOM 1869 C C . ASN A 1 256 ? 53.899 -9.558 -2.140 1.00 41.28 255 ASN A C 1
ATOM 1870 O O . ASN A 1 256 ? 54.810 -9.644 -2.980 1.00 40.56 255 ASN A O 1
ATOM 1875 N N . ALA A 1 257 ? 53.145 -10.591 -1.755 1.00 43.15 256 ALA A N 1
ATOM 1876 C CA . ALA A 1 257 ? 53.345 -11.904 -2.357 1.00 43.87 256 ALA A CA 1
ATOM 1877 C C . ALA A 1 257 ? 52.068 -12.428 -3.017 1.00 44.85 256 ALA A C 1
ATOM 1878 O O . ALA A 1 257 ? 52.117 -13.482 -3.614 1.00 45.80 256 ALA A O 1
ATOM 1880 N N . GLU A 1 258 ? 50.955 -11.702 -2.880 1.00 46.93 257 GLU A N 1
ATOM 1881 C CA . GLU A 1 258 ? 49.751 -11.939 -3.636 1.00 50.16 257 GLU A CA 1
ATOM 1882 C C . GLU A 1 258 ? 49.980 -11.637 -5.113 1.00 49.38 257 GLU A C 1
ATOM 1883 O O . GLU A 1 258 ? 50.499 -10.539 -5.462 1.00 50.91 257 GLU A O 1
ATOM 1889 N N . ILE A 1 259 ? 49.517 -12.573 -5.958 1.00 48.13 258 ILE A N 1
ATOM 1890 C CA . ILE A 1 259 ? 49.896 -12.621 -7.351 1.00 46.69 258 ILE A CA 1
ATOM 1891 C C . ILE A 1 259 ? 48.673 -12.545 -8.258 1.00 44.98 258 ILE A C 1
ATOM 1892 O O . ILE A 1 259 ? 47.636 -13.032 -7.941 1.00 44.72 258 ILE A O 1
ATOM 1897 N N . GLU A 1 260 ? 48.863 -11.883 -9.394 1.00 46.45 259 GLU A N 1
ATOM 1898 C CA . GLU A 1 260 ? 47.860 -11.729 -10.402 1.00 48.66 259 GLU A CA 1
ATOM 1899 C C . GLU A 1 260 ? 48.454 -12.171 -11.738 1.00 46.47 259 GLU A C 1
ATOM 1900 O O . GLU A 1 260 ? 49.548 -11.731 -12.122 1.00 46.75 259 GLU A O 1
ATOM 1906 N N . TYR A 1 261 ? 47.727 -13.040 -12.437 1.00 43.94 260 TYR A N 1
ATOM 1907 C CA . TYR A 1 261 ? 48.166 -13.527 -13.715 1.00 40.94 260 TYR A CA 1
ATOM 1908 C C . TYR A 1 261 ? 47.362 -12.838 -14.811 1.00 42.88 260 TYR A C 1
ATOM 1909 O O . TYR A 1 261 ? 46.132 -12.777 -14.735 1.00 44.80 260 TYR A O 1
ATOM 1918 N N . THR A 1 262 ? 48.076 -12.324 -15.815 1.00 44.27 261 THR A N 1
ATOM 1919 C CA . THR A 1 262 ? 47.491 -11.676 -16.982 1.00 46.50 261 THR A CA 1
ATOM 1920 C C . THR A 1 262 ? 48.328 -12.041 -18.196 1.00 48.18 261 THR A C 1
ATOM 1921 O O . THR A 1 262 ? 49.475 -12.434 -18.042 1.00 49.72 261 THR A O 1
ATOM 1925 N N . PHE A 1 263 ? 47.746 -11.920 -19.384 1.00 50.90 262 PHE A N 1
ATOM 1926 C CA . PHE A 1 263 ? 48.505 -12.146 -20.586 1.00 52.05 262 PHE A CA 1
ATOM 1927 C C . PHE A 1 263 ? 49.573 -11.060 -20.668 1.00 56.08 262 PHE A C 1
ATOM 1928 O O . PHE A 1 263 ? 49.282 -9.929 -20.387 1.00 58.68 262 PHE A O 1
ATOM 1936 N N . HIS A 1 264 ? 50.810 -11.428 -21.004 1.00 61.21 263 HIS A N 1
ATOM 1937 C CA . HIS A 1 264 ? 51.833 -10.426 -21.309 1.00 65.41 263 HIS A CA 1
ATOM 1938 C C . HIS A 1 264 ? 51.740 -10.125 -22.811 1.00 75.06 263 HIS A C 1
ATOM 1939 O O . HIS A 1 264 ? 50.953 -9.270 -23.215 1.00 86.20 263 HIS A O 1
ATOM 1946 N N . GLN A 1 265 ? 52.498 -10.839 -23.649 1.00 77.15 264 GLN A N 1
ATOM 1947 C CA . GLN A 1 265 ? 52.453 -10.589 -25.080 1.00 79.91 264 GLN A CA 1
ATOM 1948 C C . GLN A 1 265 ? 51.545 -11.676 -25.653 1.00 76.91 264 GLN A C 1
ATOM 1949 O O . GLN A 1 265 ? 51.884 -12.851 -25.584 1.00 76.90 264 GLN A O 1
ATOM 1955 N N . ALA A 1 266 ? 50.357 -11.286 -26.126 1.00 73.27 265 ALA A N 1
ATOM 1956 C CA . ALA A 1 266 ? 49.342 -12.258 -26.529 1.00 67.41 265 ALA A CA 1
ATOM 1957 C C . ALA A 1 266 ? 48.422 -11.649 -27.572 1.00 65.32 265 ALA A C 1
ATOM 1958 O O . ALA A 1 266 ? 47.629 -10.766 -27.286 1.00 65.12 265 ALA A O 1
ATOM 1960 N N . PRO A 1 267 ? 48.503 -12.114 -28.821 1.00 63.57 266 PRO A N 1
ATOM 1961 C CA . PRO A 1 267 ? 47.718 -11.520 -29.903 1.00 67.72 266 PRO A CA 1
ATOM 1962 C C . PRO A 1 267 ? 46.211 -11.827 -29.837 1.00 67.85 266 PRO A C 1
ATOM 1963 O O . PRO A 1 267 ? 45.832 -12.801 -29.197 1.00 65.05 266 PRO A O 1
ATOM 1967 N N . GLU A 1 268 ? 45.381 -10.999 -30.499 1.00 73.24 267 GLU A N 1
ATOM 1968 C CA . GLU A 1 268 ? 43.918 -11.057 -30.371 1.00 76.03 267 GLU A CA 1
ATOM 1969 C C . GLU A 1 268 ? 43.475 -12.507 -30.540 1.00 72.33 267 GLU A C 1
ATOM 1970 O O . GLU A 1 268 ? 42.723 -13.039 -29.730 1.00 70.46 267 GLU A O 1
ATOM 1976 N N . VAL A 1 269 ? 44.027 -13.140 -31.575 1.00 72.91 268 VAL A N 1
ATOM 1977 C CA . VAL A 1 269 ? 43.693 -14.492 -31.980 1.00 72.02 268 VAL A CA 1
ATOM 1978 C C . VAL A 1 269 ? 43.753 -15.458 -30.794 1.00 67.18 268 VAL A C 1
ATOM 1979 O O . VAL A 1 269 ? 42.957 -16.364 -30.728 1.00 69.37 268 VAL A O 1
ATOM 1983 N N . VAL A 1 270 ? 44.731 -15.281 -29.906 1.00 63.73 269 VAL A N 1
ATOM 1984 C CA . VAL A 1 270 ? 44.901 -16.122 -28.737 1.00 58.64 269 VAL A CA 1
ATOM 1985 C C . VAL A 1 270 ? 43.966 -15.668 -27.622 1.00 57.58 269 VAL A C 1
ATOM 1986 O O . VAL A 1 270 ? 43.507 -16.477 -26.868 1.00 55.61 269 VAL A O 1
ATOM 1990 N N . ARG A 1 271 ? 43.767 -14.356 -27.482 1.00 61.26 270 ARG A N 1
ATOM 1991 C CA . ARG A 1 271 ? 43.009 -13.812 -26.359 1.00 62.38 270 ARG A CA 1
ATOM 1992 C C . ARG A 1 271 ?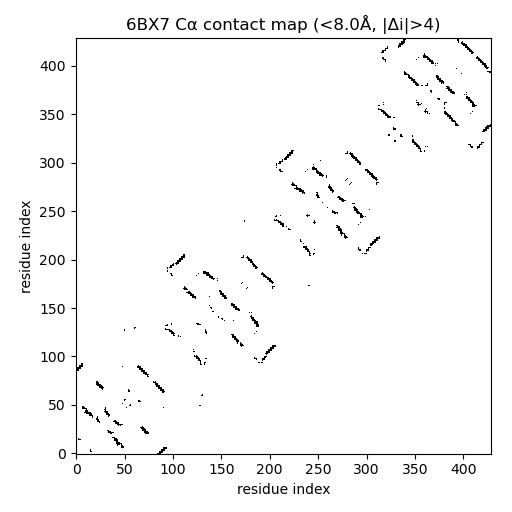 41.543 -14.204 -26.546 1.00 63.67 270 ARG A C 1
ATOM 1993 O O . ARG A 1 271 ? 40.851 -14.431 -25.576 1.00 64.09 270 ARG A O 1
ATOM 2001 N N . ARG A 1 272 ? 41.125 -14.305 -27.813 1.00 67.16 271 ARG A N 1
ATOM 2002 C CA . ARG A 1 272 ? 39.792 -14.720 -28.233 1.00 70.65 271 ARG A CA 1
ATOM 2003 C C . ARG A 1 272 ? 39.501 -16.153 -27.747 1.00 67.35 271 ARG A C 1
ATOM 2004 O O . ARG A 1 272 ? 38.398 -16.431 -27.266 1.00 69.15 271 ARG A O 1
ATOM 2012 N N . LEU A 1 273 ? 40.492 -17.049 -27.856 1.00 61.83 272 LEU A N 1
ATOM 2013 C CA . LEU A 1 273 ? 40.336 -18.497 -27.573 1.00 58.53 272 LEU A CA 1
ATOM 2014 C C . LEU A 1 273 ? 40.573 -18.857 -26.097 1.00 57.06 272 LEU A C 1
ATOM 2015 O O . LEU A 1 273 ? 40.001 -19.840 -25.603 1.00 54.69 272 LEU A O 1
ATOM 2020 N N . LEU A 1 274 ? 41.507 -18.159 -25.432 1.00 55.01 273 LEU A N 1
ATOM 2021 C CA . LEU A 1 274 ? 41.960 -18.551 -24.097 1.00 50.35 273 LEU A CA 1
ATOM 2022 C C . LEU A 1 274 ? 41.584 -17.482 -23.074 1.00 50.63 273 LEU A C 1
ATOM 2023 O O . LEU A 1 274 ? 41.692 -16.275 -23.328 1.00 51.16 273 LEU A O 1
ATOM 2028 N N . ARG A 1 275 ? 41.149 -17.973 -21.913 1.00 49.82 274 ARG A N 1
ATOM 2029 C CA . ARG A 1 275 ? 40.831 -17.157 -20.774 1.00 50.93 274 ARG A CA 1
ATOM 2030 C C . ARG A 1 275 ? 41.799 -17.518 -19.652 1.00 49.96 274 ARG A C 1
ATOM 2031 O O . ARG A 1 275 ? 42.039 -18.716 -19.401 1.00 52.82 274 ARG A O 1
ATOM 2039 N N . LEU A 1 276 ? 42.339 -16.490 -18.996 1.00 48.02 275 LEU A N 1
ATOM 2040 C CA . LEU A 1 276 ? 43.304 -16.662 -17.954 1.00 46.39 275 LEU A CA 1
ATOM 2041 C C . LEU A 1 276 ? 42.789 -15.985 -16.694 1.00 48.04 275 LEU A C 1
ATOM 2042 O O . LEU A 1 276 ? 42.722 -14.765 -16.654 1.00 51.40 275 LEU A O 1
ATOM 2047 N N . ASP A 1 277 ? 42.464 -16.783 -15.677 1.00 47.95 276 ASP A N 1
ATOM 2048 C CA . ASP A 1 277 ? 41.949 -16.287 -14.399 1.00 49.93 276 ASP A CA 1
ATOM 2049 C C . ASP A 1 277 ? 43.043 -15.528 -13.641 1.00 49.23 276 ASP A C 1
ATOM 2050 O O . ASP A 1 277 ? 44.086 -16.103 -13.400 1.00 48.14 276 ASP A O 1
ATOM 2055 N N . ARG A 1 278 ? 42.810 -14.270 -13.247 1.00 52.20 277 ARG A N 1
ATOM 2056 C CA . ARG A 1 278 ? 43.855 -13.476 -12.556 1.00 54.71 277 ARG A CA 1
ATOM 2057 C C . ARG A 1 278 ? 44.381 -14.168 -11.289 1.00 51.46 277 ARG A C 1
ATOM 2058 O O . ARG A 1 278 ? 45.549 -13.951 -10.928 1.00 47.95 277 ARG A O 1
ATOM 2066 N N . ASN A 1 279 ? 43.505 -14.897 -10.585 1.00 49.92 278 ASN A N 1
ATOM 2067 C CA . ASN A 1 279 ? 43.789 -15.404 -9.257 1.00 51.49 278 ASN A CA 1
ATOM 2068 C C . ASN A 1 279 ? 44.327 -16.833 -9.298 1.00 50.90 278 ASN A C 1
ATOM 2069 O O . ASN A 1 279 ? 45.166 -17.143 -8.483 1.00 53.28 278 ASN A O 1
ATOM 2074 N N . THR A 1 280 ? 43.841 -17.687 -10.209 1.00 49.00 279 THR A N 1
ATOM 2075 C CA . THR A 1 280 ? 44.172 -19.092 -10.156 1.00 47.29 279 THR A CA 1
ATOM 2076 C C . THR A 1 280 ? 45.290 -19.403 -11.135 1.00 45.68 279 THR A C 1
ATOM 2077 O O . THR A 1 280 ? 46.037 -20.341 -10.923 1.00 47.33 279 THR A O 1
ATOM 2081 N N . GLY A 1 281 ? 45.409 -18.600 -12.190 1.00 45.49 280 GLY A N 1
ATOM 2082 C CA . GLY A 1 281 ? 46.439 -18.821 -13.226 1.00 44.35 280 GLY A CA 1
ATOM 2083 C C . GLY A 1 281 ? 46.093 -20.007 -14.104 1.00 43.45 280 GLY A C 1
ATOM 2084 O O . GLY A 1 281 ? 46.934 -20.543 -14.828 1.00 40.71 280 GLY A O 1
ATOM 2085 N N . LEU A 1 282 ? 44.830 -20.422 -13.998 1.00 45.13 281 LEU A N 1
ATOM 2086 C CA . LEU A 1 282 ? 44.289 -21.473 -14.795 1.00 45.33 281 LEU A CA 1
ATOM 2087 C C . LEU A 1 282 ? 43.803 -20.870 -16.119 1.00 45.50 281 LEU A C 1
ATOM 2088 O O . LEU A 1 282 ? 43.064 -19.866 -16.132 1.00 45.63 281 LEU A O 1
ATOM 2093 N N . ILE A 1 283 ? 44.238 -21.491 -17.219 1.00 44.60 282 ILE A N 1
ATOM 2094 C CA . ILE A 1 283 ? 43.875 -21.081 -18.552 1.00 44.67 282 ILE A CA 1
ATOM 2095 C C . ILE A 1 283 ? 42.803 -22.037 -19.078 1.00 45.62 282 ILE A C 1
ATOM 2096 O O . ILE A 1 283 ? 43.067 -23.233 -19.182 1.00 46.01 282 ILE A O 1
ATOM 2101 N N . THR A 1 284 ? 41.630 -21.494 -19.432 1.00 45.64 283 THR A N 1
ATOM 2102 C CA . THR A 1 284 ? 40.574 -22.303 -19.983 1.00 47.25 283 THR A CA 1
ATOM 2103 C C . THR A 1 284 ? 40.194 -21.822 -21.385 1.00 48.50 283 THR A C 1
ATOM 2104 O O . THR A 1 284 ? 40.528 -20.707 -21.794 1.00 51.06 283 THR A O 1
ATOM 2108 N N . VAL A 1 285 ? 39.453 -22.673 -22.096 1.00 48.14 284 VAL A N 1
ATOM 2109 C CA . VAL A 1 285 ? 38.986 -22.370 -23.424 1.00 49.06 284 VAL A CA 1
ATOM 2110 C C . VAL A 1 285 ? 37.744 -21.473 -23.336 1.00 53.09 284 VAL A C 1
ATOM 2111 O O . VAL A 1 285 ? 36.893 -21.665 -22.471 1.00 58.25 284 VAL A O 1
ATOM 2115 N N . GLN A 1 286 ? 37.638 -20.535 -24.282 1.00 52.95 285 GLN A N 1
ATOM 2116 C CA . GLN A 1 286 ? 36.711 -19.415 -24.250 1.00 54.54 285 GLN A CA 1
ATOM 2117 C C . GLN A 1 286 ? 36.165 -19.155 -25.653 1.00 55.79 285 GLN A C 1
ATOM 2118 O O . GLN A 1 286 ? 35.212 -18.394 -25.809 1.00 58.99 285 GLN A O 1
ATOM 2124 N N . GLY A 1 287 ? 36.800 -19.763 -26.658 1.00 54.02 286 GLY A N 1
ATOM 2125 C CA . GLY A 1 287 ? 36.437 -19.611 -28.043 1.00 57.06 286 GLY A CA 1
ATOM 2126 C C . GLY A 1 287 ? 36.754 -20.858 -28.865 1.00 58.01 286 GLY A C 1
ATOM 2127 O O . GLY A 1 287 ? 37.324 -21.830 -28.367 1.00 59.89 286 GLY A O 1
ATOM 2128 N N . PRO A 1 288 ? 36.403 -20.869 -30.167 1.00 58.90 287 PRO A N 1
ATOM 2129 C CA . PRO A 1 288 ? 36.530 -22.074 -30.987 1.00 57.19 287 PRO A CA 1
ATOM 2130 C C . PRO A 1 288 ? 37.951 -22.332 -31.487 1.00 54.46 287 PRO A C 1
ATOM 2131 O O . PRO A 1 288 ? 38.380 -21.674 -32.418 1.00 53.76 287 PRO A O 1
ATOM 2135 N N . VAL A 1 289 ? 38.648 -23.288 -30.867 1.00 53.11 288 VAL A N 1
ATOM 2136 C CA . VAL A 1 289 ? 40.010 -23.615 -31.282 1.00 51.78 288 VAL A CA 1
ATOM 2137 C C . VAL A 1 289 ? 39.956 -24.461 -32.555 1.00 52.61 288 VAL A C 1
ATOM 2138 O O . VAL A 1 289 ? 39.232 -25.474 -32.622 1.00 52.96 288 VAL A O 1
ATOM 2142 N N . ASP A 1 290 ? 40.786 -24.062 -33.524 1.00 52.83 289 ASP A N 1
ATOM 2143 C CA . ASP A 1 290 ? 40.759 -24.582 -34.865 1.00 52.78 289 ASP A CA 1
ATOM 2144 C C . ASP A 1 290 ? 42.191 -24.728 -35.396 1.00 52.01 289 ASP A C 1
ATOM 2145 O O . ASP A 1 290 ? 42.847 -23.765 -35.888 1.00 51.33 289 ASP A O 1
ATOM 2150 N N . ARG A 1 291 ? 42.648 -25.979 -35.354 1.00 50.56 290 ARG A N 1
ATOM 2151 C CA . ARG A 1 291 ? 43.974 -26.306 -35.749 1.00 50.84 290 ARG A CA 1
ATOM 2152 C C . ARG A 1 291 ? 44.235 -25.790 -37.159 1.00 52.29 290 ARG A C 1
ATOM 2153 O O . ARG A 1 291 ? 45.371 -25.581 -37.522 1.00 52.67 290 ARG A O 1
ATOM 2161 N N . GLU A 1 292 ? 43.176 -25.630 -37.956 1.00 54.53 291 GLU A N 1
ATOM 2162 C CA . GLU A 1 292 ? 43.334 -25.284 -39.369 1.00 57.81 291 GLU A CA 1
ATOM 2163 C C . GLU A 1 292 ? 43.575 -23.774 -39.540 1.00 60.30 291 GLU A C 1
ATOM 2164 O O . GLU A 1 292 ? 44.181 -23.356 -40.516 1.00 60.65 291 GLU A O 1
ATOM 2170 N N . ASP A 1 293 ? 43.117 -22.977 -38.567 1.00 62.53 292 ASP A N 1
ATOM 2171 C CA . ASP A 1 293 ? 43.396 -21.548 -38.511 1.00 64.96 292 ASP A CA 1
ATOM 2172 C C . ASP A 1 293 ? 44.735 -21.342 -37.793 1.00 63.63 292 ASP A C 1
ATOM 2173 O O . ASP A 1 293 ? 45.619 -20.642 -38.305 1.00 68.26 292 ASP A O 1
ATOM 2178 N N . LEU A 1 294 ? 44.889 -21.980 -36.625 1.00 60.59 293 LEU A N 1
ATOM 2179 C CA . LEU A 1 294 ? 46.121 -21.846 -35.820 1.00 59.33 293 LEU A CA 1
ATOM 2180 C C . LEU A 1 294 ? 46.495 -23.174 -35.162 1.00 55.04 293 LEU A C 1
ATOM 2181 O O . LEU A 1 294 ? 45.759 -23.626 -34.307 1.00 53.69 293 LEU A O 1
ATOM 2186 N N . SER A 1 295 ? 47.684 -23.700 -35.472 1.00 54.46 294 SER A N 1
ATOM 2187 C CA . SER A 1 295 ? 48.116 -25.009 -35.000 1.00 54.40 294 SER A CA 1
ATOM 2188 C C . SER A 1 295 ? 48.962 -24.927 -33.716 1.00 54.10 294 SER A C 1
ATOM 2189 O O . SER A 1 295 ? 49.300 -25.955 -33.130 1.00 55.26 294 SER A O 1
ATOM 2192 N N . THR A 1 296 ? 49.328 -23.717 -33.290 1.00 54.27 295 THR A N 1
ATOM 2193 C CA . THR A 1 296 ? 50.024 -23.504 -32.030 1.00 52.69 295 THR A CA 1
ATOM 2194 C C . THR A 1 296 ? 49.628 -22.153 -31.459 1.00 52.44 295 THR A C 1
ATOM 2195 O O . THR A 1 296 ? 49.717 -21.179 -32.166 1.00 57.67 295 THR A O 1
ATOM 2199 N N . LEU A 1 297 ? 49.242 -22.107 -30.186 1.00 50.39 296 LEU A N 1
ATOM 2200 C CA . LEU A 1 297 ? 49.039 -20.836 -29.497 1.00 50.45 296 LEU A CA 1
ATOM 2201 C C . LEU A 1 297 ? 50.331 -20.510 -28.739 1.00 50.34 296 LEU A C 1
ATOM 2202 O O . LEU A 1 297 ? 50.771 -21.304 -27.930 1.00 49.96 296 LEU A O 1
ATOM 2207 N N . ARG A 1 298 ? 50.994 -19.400 -29.084 1.00 52.79 297 ARG A N 1
ATOM 2208 C CA . ARG A 1 298 ? 52.230 -18.986 -28.386 1.00 53.94 297 ARG A CA 1
ATOM 2209 C C . ARG A 1 298 ? 51.965 -17.626 -27.730 1.00 52.29 297 ARG A C 1
ATOM 2210 O O . ARG A 1 298 ? 51.456 -16.716 -28.361 1.00 52.06 297 ARG A O 1
ATOM 2218 N N . PHE A 1 299 ? 52.277 -17.527 -26.440 1.00 50.33 298 PHE A N 1
ATOM 2219 C CA . PHE A 1 299 ? 52.016 -16.331 -25.676 1.00 51.39 298 PHE A CA 1
ATOM 2220 C C . PHE A 1 299 ? 52.808 -16.399 -24.372 1.00 51.91 298 PHE A C 1
ATOM 2221 O O . PHE A 1 299 ? 53.345 -17.440 -24.015 1.00 52.50 298 PHE A O 1
ATOM 2229 N N . SER A 1 300 ? 52.886 -15.251 -23.697 1.00 54.02 299 SER A N 1
ATOM 2230 C CA . SER A 1 300 ? 53.531 -15.118 -22.408 1.00 53.09 299 SER A CA 1
ATOM 2231 C C . SER A 1 300 ? 52.495 -14.772 -21.343 1.00 49.86 299 SER A C 1
ATOM 2232 O O . SER A 1 300 ? 51.483 -14.095 -21.567 1.00 51.51 299 SER A O 1
ATOM 2235 N N . VAL A 1 301 ? 52.797 -15.213 -20.146 1.00 47.60 300 VAL A N 1
ATOM 2236 C CA . VAL A 1 301 ? 51.995 -14.901 -19.059 1.00 48.05 300 VAL A CA 1
ATOM 2237 C C . VAL A 1 301 ? 52.826 -14.044 -18.109 1.00 46.87 300 VAL A C 1
ATOM 2238 O O . VAL A 1 301 ? 54.024 -14.275 -17.904 1.00 45.66 300 VAL A O 1
ATOM 2242 N N . LEU A 1 302 ? 52.146 -13.074 -17.511 1.00 48.14 301 LEU A N 1
ATOM 2243 C CA . LEU A 1 302 ? 52.735 -12.156 -16.566 1.00 49.53 301 LEU A CA 1
ATOM 2244 C C . LEU A 1 302 ? 52.220 -12.481 -15.174 1.00 48.04 301 LEU A C 1
ATOM 2245 O O . LEU A 1 302 ? 51.028 -12.440 -14.984 1.00 51.31 301 LEU A O 1
ATOM 2250 N N . ALA A 1 303 ? 53.133 -12.755 -14.240 1.00 47.66 302 ALA A N 1
ATOM 2251 C CA . ALA A 1 303 ? 52.797 -12.895 -12.837 1.00 48.27 302 ALA A CA 1
ATOM 2252 C C . ALA A 1 303 ? 53.315 -11.660 -12.120 1.00 51.06 302 ALA A C 1
ATOM 2253 O O . ALA A 1 303 ? 54.519 -11.391 -12.180 1.00 54.74 302 ALA A O 1
ATOM 2255 N N . LYS A 1 304 ? 52.404 -10.948 -11.448 1.00 51.40 303 LYS A N 1
ATOM 2256 C CA . LYS A 1 304 ? 52.663 -9.630 -10.895 1.00 50.96 303 LYS A CA 1
ATOM 2257 C C . LYS A 1 304 ? 52.122 -9.596 -9.473 1.00 49.20 303 LYS A C 1
ATOM 2258 O O . LYS A 1 304 ? 50.988 -10.055 -9.259 1.00 50.60 303 LYS A O 1
ATOM 2264 N N . ASP A 1 305 ? 52.918 -9.077 -8.524 1.00 46.60 304 ASP A N 1
ATOM 2265 C CA . ASP A 1 305 ? 52.497 -9.100 -7.123 1.00 45.30 304 ASP A CA 1
ATOM 2266 C C . ASP A 1 305 ? 51.599 -7.892 -6.870 1.00 45.63 304 ASP A C 1
ATOM 2267 O O . ASP A 1 305 ? 51.311 -7.146 -7.779 1.00 46.47 304 ASP A O 1
ATOM 2272 N N . ARG A 1 306 ? 51.055 -7.787 -5.658 1.00 46.43 305 ARG A N 1
ATOM 2273 C CA . ARG A 1 306 ? 50.122 -6.695 -5.386 1.00 47.95 305 ARG A CA 1
ATOM 2274 C C . ARG A 1 306 ? 50.799 -5.687 -4.463 1.00 45.37 305 ARG A C 1
ATOM 2275 O O . ARG A 1 306 ? 50.146 -4.995 -3.699 1.00 44.54 305 ARG A O 1
ATOM 2283 N N . GLY A 1 307 ? 52.126 -5.603 -4.571 1.00 43.35 306 GLY A N 1
ATOM 2284 C CA . GLY A 1 307 ? 52.892 -4.548 -3.930 1.00 43.46 306 GLY A CA 1
ATOM 2285 C C . GLY A 1 307 ? 52.514 -3.176 -4.474 1.00 44.88 306 GLY A C 1
ATOM 2286 O O . GLY A 1 307 ? 51.951 -3.065 -5.581 1.00 45.99 306 GLY A O 1
ATOM 2287 N N . THR A 1 308 ? 52.814 -2.138 -3.685 1.00 44.87 307 THR A N 1
ATOM 2288 C CA . THR A 1 308 ? 52.546 -0.758 -4.040 1.00 47.32 307 THR A CA 1
ATOM 2289 C C . THR A 1 308 ? 53.261 -0.436 -5.352 1.00 49.39 307 THR A C 1
ATOM 2290 O O . THR A 1 308 ? 52.670 0.177 -6.221 1.00 53.61 307 THR A O 1
ATOM 2294 N N . ASN A 1 309 ? 54.539 -0.821 -5.458 1.00 48.67 308 ASN A N 1
ATOM 2295 C CA . ASN A 1 309 ? 55.256 -0.857 -6.728 1.00 48.60 308 ASN A CA 1
ATOM 2296 C C . ASN A 1 309 ? 55.439 -2.313 -7.123 1.00 48.53 308 ASN A C 1
ATOM 2297 O O . ASN A 1 309 ? 56.449 -2.910 -6.751 1.00 48.25 308 ASN A O 1
ATOM 2302 N N . PRO A 1 310 ? 54.490 -2.901 -7.897 1.00 49.18 309 PRO A N 1
ATOM 2303 C CA . PRO A 1 310 ? 54.458 -4.341 -8.129 1.00 46.57 309 PRO A CA 1
ATOM 2304 C C . PRO A 1 310 ? 55.761 -4.790 -8.795 1.00 45.94 309 PRO A C 1
ATOM 2305 O O . PRO A 1 310 ? 56.253 -4.089 -9.670 1.00 47.63 309 PRO A O 1
ATOM 2309 N N . LYS A 1 311 ? 56.280 -5.944 -8.381 1.00 43.94 310 LYS A N 1
ATOM 2310 C CA . LYS A 1 311 ? 57.275 -6.661 -9.162 1.00 44.97 310 LYS A CA 1
ATOM 2311 C C . LYS A 1 311 ? 56.625 -7.828 -9.922 1.00 42.75 310 LYS A C 1
ATOM 2312 O O . LYS A 1 311 ? 55.564 -8.302 -9.552 1.00 41.13 310 LYS A O 1
ATOM 2318 N N . SER A 1 312 ? 57.304 -8.311 -10.967 1.00 42.94 311 SER A N 1
ATOM 2319 C CA . SER A 1 312 ? 56.683 -9.192 -11.906 1.00 42.48 311 SER A CA 1
ATOM 2320 C C . SER A 1 312 ? 57.671 -10.199 -12.520 1.00 42.53 311 SER A C 1
ATOM 2321 O O . SER A 1 312 ? 58.878 -10.147 -12.346 1.00 43.53 311 SER A O 1
ATOM 2324 N N . ALA A 1 313 ? 57.103 -11.159 -13.246 1.00 42.04 312 ALA A N 1
ATOM 2325 C CA . ALA A 1 313 ? 57.844 -12.204 -13.911 1.00 41.76 312 ALA A CA 1
ATOM 2326 C C . ALA A 1 313 ? 57.000 -12.657 -15.097 1.00 43.08 312 ALA A C 1
ATOM 2327 O O . ALA A 1 313 ? 55.796 -12.483 -15.074 1.00 44.10 312 ALA A O 1
ATOM 2329 N N . ARG A 1 314 ? 57.648 -13.181 -16.135 1.00 46.12 313 ARG A N 1
ATOM 2330 C CA . ARG A 1 314 ? 56.982 -13.546 -17.352 1.00 48.95 313 ARG A CA 1
ATOM 2331 C C . ARG A 1 314 ? 57.354 -14.994 -17.645 1.00 47.59 313 ARG A C 1
ATOM 2332 O O . ARG A 1 314 ? 58.458 -15.431 -17.349 1.00 45.63 313 ARG A O 1
ATOM 2340 N N . ALA A 1 315 ? 56.404 -15.733 -18.219 1.00 48.04 314 ALA A N 1
ATOM 2341 C CA . ALA A 1 315 ? 56.651 -17.130 -18.614 1.00 47.67 314 ALA A CA 1
ATOM 2342 C C . ALA A 1 315 ? 56.055 -17.379 -19.997 1.00 48.11 314 ALA A C 1
ATOM 2343 O O . ALA A 1 315 ? 54.915 -17.038 -20.224 1.00 47.31 314 ALA A O 1
ATOM 2345 N N . GLN A 1 316 ? 56.849 -17.967 -20.897 1.00 51.44 315 GLN A N 1
ATOM 2346 C CA . GLN A 1 316 ? 56.379 -18.410 -22.220 1.00 52.64 315 GLN A CA 1
ATOM 2347 C C . GLN A 1 316 ? 55.515 -19.662 -22.050 1.00 49.32 315 GLN A C 1
ATOM 2348 O O . GLN A 1 316 ? 55.848 -20.543 -21.268 1.00 47.64 315 GLN A O 1
ATOM 2354 N N . VAL A 1 317 ? 54.424 -19.722 -22.812 1.00 47.17 316 VAL A N 1
ATOM 2355 C CA . VAL A 1 317 ? 53.529 -20.859 -22.885 1.00 46.30 316 VAL A CA 1
ATOM 2356 C C . VAL A 1 317 ? 53.391 -21.244 -24.354 1.00 48.05 316 VAL A C 1
ATOM 2357 O O . VAL A 1 317 ? 53.182 -20.376 -25.186 1.00 50.03 316 VAL A O 1
ATOM 2361 N N . VAL A 1 318 ? 53.463 -22.538 -24.662 1.00 48.19 317 VAL A N 1
ATOM 2362 C CA . VAL A 1 318 ? 53.208 -22.996 -26.009 1.00 48.18 317 VAL A CA 1
ATOM 2363 C C . VAL A 1 318 ? 52.103 -24.031 -25.944 1.00 47.51 317 VAL A C 1
ATOM 2364 O O . VAL A 1 318 ? 52.289 -25.060 -25.329 1.00 50.03 317 VAL A O 1
ATOM 2368 N N . VAL A 1 319 ? 50.962 -23.737 -26.558 1.00 46.87 318 VAL A N 1
ATOM 2369 C CA . VAL A 1 319 ? 49.894 -24.703 -26.626 1.00 47.16 318 VAL A CA 1
ATOM 2370 C C . VAL A 1 319 ? 49.850 -25.310 -28.025 1.00 47.96 318 VAL A C 1
ATOM 2371 O O . VAL A 1 319 ? 49.532 -24.619 -28.979 1.00 47.74 318 VAL A O 1
ATOM 2375 N N . THR A 1 320 ? 50.135 -26.613 -28.103 1.00 49.10 319 THR A N 1
ATOM 2376 C CA . THR A 1 320 ? 50.029 -27.352 -29.347 1.00 48.88 319 THR A CA 1
ATOM 2377 C C . THR A 1 320 ? 48.565 -27.741 -29.579 1.00 48.38 319 THR A C 1
ATOM 2378 O O . THR A 1 320 ? 47.942 -28.363 -28.718 1.00 48.76 319 THR A O 1
ATOM 2382 N N . VAL A 1 321 ? 48.024 -27.356 -30.738 1.00 48.23 320 VAL A N 1
ATOM 2383 C CA . VAL A 1 321 ? 46.657 -27.652 -31.082 1.00 47.98 320 VAL A CA 1
ATOM 2384 C C . VAL A 1 321 ? 46.651 -28.949 -31.887 1.00 48.96 320 VAL A C 1
ATOM 2385 O O . VAL A 1 321 ? 47.385 -29.072 -32.839 1.00 49.91 320 VAL A O 1
ATOM 2389 N N . LYS A 1 322 ? 45.798 -29.883 -31.464 1.00 51.07 321 LYS A N 1
ATOM 2390 C CA . LYS A 1 322 ? 45.772 -31.264 -31.920 1.00 53.05 321 LYS A CA 1
ATOM 2391 C C . LYS A 1 322 ? 44.588 -31.453 -32.849 1.00 50.44 321 LYS A C 1
ATOM 2392 O O . LYS A 1 322 ? 43.491 -30.942 -32.575 1.00 47.99 321 LYS A O 1
ATOM 2398 N N . ASP A 1 323 ? 44.836 -32.218 -33.917 1.00 51.45 322 ASP A N 1
ATOM 2399 C CA . ASP A 1 323 ? 43.915 -32.336 -35.031 1.00 51.98 322 ASP A CA 1
ATOM 2400 C C . ASP A 1 323 ? 42.723 -33.232 -34.681 1.00 52.72 322 ASP A C 1
ATOM 2401 O O . ASP A 1 323 ? 42.845 -34.251 -34.027 1.00 53.29 322 ASP A O 1
ATOM 2406 N N . MET A 1 324 ? 41.558 -32.793 -35.145 1.00 53.69 323 MET A N 1
ATOM 2407 C CA . MET A 1 324 ? 40.362 -33.569 -35.237 1.00 52.91 323 MET A CA 1
ATOM 2408 C C . MET A 1 324 ? 40.009 -33.654 -36.719 1.00 53.34 323 MET A C 1
ATOM 2409 O O . MET A 1 324 ? 40.261 -32.689 -37.458 1.00 53.97 323 MET A O 1
ATOM 2414 N N . ASN A 1 325 ? 39.405 -34.774 -37.139 1.00 52.24 324 ASN A N 1
ATOM 2415 C CA . ASN A 1 325 ? 38.973 -34.898 -38.499 1.00 50.74 324 ASN A CA 1
ATOM 2416 C C . ASN A 1 325 ? 37.662 -34.134 -38.674 1.00 49.39 324 ASN A C 1
ATOM 2417 O O . ASN A 1 325 ? 36.633 -34.726 -38.683 1.00 49.31 324 ASN A O 1
ATOM 2422 N N . ASP A 1 326 ? 37.755 -32.813 -38.853 1.00 50.31 325 ASP A N 1
ATOM 2423 C CA . ASP A 1 326 ? 36.589 -31.931 -39.006 1.00 51.59 325 ASP A CA 1
ATOM 2424 C C . ASP A 1 326 ? 36.546 -31.321 -40.423 1.00 52.78 325 ASP A C 1
ATOM 2425 O O . ASP A 1 326 ? 35.794 -30.378 -40.666 1.00 54.09 325 ASP A O 1
ATOM 2430 N N . ASN A 1 327 ? 37.322 -31.876 -41.367 1.00 58.00 326 ASN A N 1
ATOM 2431 C CA . ASN A 1 327 ? 37.388 -31.389 -42.760 1.00 58.25 326 ASN A CA 1
ATOM 2432 C C . ASN A 1 327 ? 37.237 -32.549 -43.748 1.00 57.50 326 ASN A C 1
ATOM 2433 O O . ASN A 1 327 ? 37.989 -33.541 -43.719 1.00 56.07 326 ASN A O 1
ATOM 2438 N N . ALA A 1 328 ? 36.258 -32.399 -44.638 1.00 57.52 327 ALA A N 1
ATOM 2439 C CA . ALA A 1 328 ? 36.069 -33.336 -45.706 1.00 58.00 327 ALA A CA 1
ATOM 2440 C C . ALA A 1 328 ? 37.126 -33.062 -46.768 1.00 58.54 327 ALA A C 1
ATOM 2441 O O . ALA A 1 328 ? 37.588 -31.934 -46.901 1.00 60.53 327 ALA A O 1
ATOM 2443 N N . PRO A 1 329 ? 37.566 -34.072 -47.545 1.00 58.07 328 PRO A N 1
ATOM 2444 C CA . PRO A 1 329 ? 38.493 -33.820 -48.635 1.00 58.95 328 PRO A CA 1
ATOM 2445 C C . PRO A 1 329 ? 37.820 -33.020 -49.755 1.00 59.78 328 PRO A C 1
ATOM 2446 O O . PRO A 1 329 ? 36.602 -32.981 -49.885 1.00 58.36 328 PRO A O 1
ATOM 2450 N N . THR A 1 330 ? 38.699 -32.373 -50.509 1.00 61.91 329 THR A N 1
ATOM 2451 C CA . THR A 1 330 ? 38.439 -31.540 -51.626 1.00 64.33 329 THR A CA 1
ATOM 2452 C C . THR A 1 330 ? 38.892 -32.299 -52.866 1.00 65.76 329 THR A C 1
ATOM 2453 O O . THR A 1 330 ? 40.004 -32.819 -52.903 1.00 65.68 329 THR A O 1
ATOM 2457 N N . ILE A 1 331 ? 38.023 -32.364 -53.867 1.00 67.98 330 ILE A N 1
ATOM 2458 C CA . ILE A 1 331 ? 38.407 -32.856 -55.153 1.00 69.46 330 ILE A CA 1
ATOM 2459 C C . ILE A 1 331 ? 38.360 -31.682 -56.126 1.00 72.51 330 ILE A C 1
ATOM 2460 O O . ILE A 1 331 ? 37.275 -31.179 -56.421 1.00 72.78 330 ILE A O 1
ATOM 2465 N N . GLU A 1 332 ? 39.539 -31.271 -56.604 1.00 76.02 331 GLU A N 1
ATOM 2466 C CA . GLU A 1 332 ? 39.688 -30.257 -57.659 1.00 80.64 331 GLU A CA 1
ATOM 2467 C C . GLU A 1 332 ? 39.868 -30.967 -59.007 1.00 80.36 331 GLU A C 1
ATOM 2468 O O . GLU A 1 332 ? 40.740 -31.831 -59.140 1.00 77.78 331 GLU A O 1
ATOM 2474 N N . ILE A 1 333 ? 39.030 -30.596 -59.986 1.00 82.01 332 ILE A N 1
ATOM 2475 C CA . ILE A 1 333 ? 39.023 -31.190 -61.329 1.00 83.02 332 ILE A CA 1
ATOM 2476 C C . ILE A 1 333 ? 39.340 -30.099 -62.352 1.00 84.93 332 ILE A C 1
ATOM 2477 O O . ILE A 1 333 ? 38.486 -29.280 -62.616 1.00 86.27 332 ILE A O 1
ATOM 2482 N N . ARG A 1 334 ? 40.540 -30.123 -62.947 1.00 86.14 333 ARG A N 1
ATOM 2483 C CA . ARG A 1 334 ? 40.925 -29.073 -63.908 1.00 88.38 333 ARG A CA 1
ATOM 2484 C C . ARG A 1 334 ? 41.497 -29.722 -65.180 1.00 90.40 333 ARG A C 1
ATOM 2485 O O . ARG A 1 334 ? 41.656 -30.946 -65.239 1.00 89.60 333 ARG A O 1
ATOM 2493 N N . GLY A 1 335 ? 41.769 -28.897 -66.206 1.00 92.35 334 GLY A N 1
ATOM 2494 C CA . GLY A 1 335 ? 42.304 -29.361 -67.495 1.00 93.36 334 GLY A CA 1
ATOM 2495 C C . GLY A 1 335 ? 43.802 -29.630 -67.438 1.00 94.25 334 GLY A C 1
ATOM 2496 O O . GLY A 1 335 ? 44.434 -29.336 -66.419 1.00 94.33 334 GLY A O 1
ATOM 2497 N N . ILE A 1 336 ? 44.342 -30.237 -68.514 1.00 95.47 335 ILE A N 1
ATOM 2498 C CA . ILE A 1 336 ? 45.797 -30.265 -68.835 1.00 97.77 335 ILE A CA 1
ATOM 2499 C C . ILE A 1 336 ? 45.981 -29.993 -70.325 1.00 100.48 335 ILE A C 1
ATOM 2500 O O . ILE A 1 336 ? 45.119 -30.311 -71.131 1.00 99.82 335 ILE A O 1
ATOM 2505 N N . GLY A 1 337 ? 47.159 -29.459 -70.658 1.00 104.42 336 GLY A N 1
ATOM 2506 C CA . GLY A 1 337 ? 47.561 -29.158 -72.024 1.00 107.69 336 GLY A CA 1
ATOM 2507 C C . GLY A 1 337 ? 46.441 -28.500 -72.807 1.00 109.12 336 GLY A C 1
ATOM 2508 O O . GLY A 1 337 ? 45.951 -27.433 -72.409 1.00 108.69 336 GLY A O 1
ATOM 2509 N N . LEU A 1 338 ? 46.021 -29.163 -73.896 1.00 109.51 337 LEU A N 1
ATOM 2510 C CA . LEU A 1 338 ? 45.027 -28.623 -74.832 1.00 111.45 337 LEU A CA 1
ATOM 2511 C C . LEU A 1 338 ? 43.602 -28.886 -74.329 1.00 109.56 337 LEU A C 1
ATOM 2512 O O . LEU A 1 338 ? 42.708 -28.078 -74.576 1.00 111.11 337 LEU A O 1
ATOM 2517 N N . VAL A 1 339 ? 43.388 -30.015 -73.641 1.00 106.50 338 VAL A N 1
ATOM 2518 C CA . VAL A 1 339 ? 42.056 -30.345 -73.119 1.00 103.81 338 VAL A CA 1
ATOM 2519 C C . VAL A 1 339 ? 41.763 -29.396 -71.954 1.00 101.38 338 VAL A C 1
ATOM 2520 O O . VAL A 1 339 ? 42.579 -29.269 -71.057 1.00 100.97 338 VAL A O 1
ATOM 2524 N N . THR A 1 340 ? 40.635 -28.682 -72.026 1.00 101.35 339 THR A N 1
ATOM 2525 C CA . THR A 1 340 ? 40.344 -27.576 -71.109 1.00 102.55 339 THR A CA 1
ATOM 2526 C C . THR A 1 340 ? 38.875 -27.589 -70.711 1.00 102.18 339 THR A C 1
ATOM 2527 O O . THR A 1 340 ? 38.012 -27.670 -71.558 1.00 104.26 339 THR A O 1
ATOM 2531 N N . HIS A 1 341 ? 38.610 -27.438 -69.419 1.00 102.57 340 HIS A N 1
ATOM 2532 C CA . HIS A 1 341 ? 37.250 -27.521 -68.926 1.00 104.32 340 HIS A CA 1
ATOM 2533 C C . HIS A 1 341 ? 36.584 -26.148 -69.057 1.00 108.99 340 HIS A C 1
ATOM 2534 O O . HIS A 1 341 ? 37.249 -25.114 -69.010 1.00 110.04 340 HIS A O 1
ATOM 2541 N N . GLN A 1 342 ? 35.260 -26.178 -69.242 1.00 113.53 341 GLN A N 1
ATOM 2542 C CA . GLN A 1 342 ? 34.413 -25.001 -69.205 1.00 118.25 341 GLN A CA 1
ATOM 2543 C C . GLN A 1 342 ? 33.142 -25.355 -68.416 1.00 119.18 341 GLN A C 1
ATOM 2544 O O . GLN A 1 342 ? 32.457 -26.331 -68.753 1.00 118.11 341 GLN A O 1
ATOM 2550 N N . ASP A 1 343 ? 32.884 -24.605 -67.332 1.00 121.47 342 ASP A N 1
ATOM 2551 C CA . ASP A 1 343 ? 31.685 -24.744 -66.470 1.00 122.28 342 ASP A CA 1
ATOM 2552 C C . ASP A 1 343 ? 31.504 -26.203 -66.021 1.00 119.33 342 ASP A C 1
ATOM 2553 O O . ASP A 1 343 ? 30.373 -26.704 -65.964 1.00 120.47 342 ASP A O 1
ATOM 2558 N N . GLY A 1 344 ? 32.624 -26.877 -65.723 1.00 115.55 343 GLY A N 1
ATOM 2559 C CA . GLY A 1 344 ? 32.644 -28.260 -65.261 1.00 112.21 343 GLY A CA 1
ATOM 2560 C C . GLY A 1 344 ? 32.351 -29.295 -66.344 1.00 111.81 343 GLY A C 1
ATOM 2561 O O . GLY A 1 344 ? 32.141 -30.464 -66.005 1.00 107.19 343 GLY A O 1
ATOM 2562 N N . MET A 1 345 ? 32.346 -28.900 -67.631 1.00 116.26 344 MET A N 1
ATOM 2563 C CA . MET A 1 345 ? 32.242 -29.888 -68.758 1.00 117.63 344 MET A CA 1
ATOM 2564 C C . MET A 1 345 ? 33.453 -29.742 -69.702 1.00 114.97 344 MET A C 1
ATOM 2565 O O . MET A 1 345 ? 34.125 -28.697 -69.719 1.00 117.02 344 MET A O 1
ATOM 2570 N N . ALA A 1 346 ? 33.739 -30.807 -70.466 1.00 111.02 345 ALA A N 1
ATOM 2571 C CA . ALA A 1 346 ? 34.958 -30.927 -71.273 1.00 110.46 345 ALA A CA 1
ATOM 2572 C C . ALA A 1 346 ? 34.668 -31.589 -72.633 1.00 111.96 345 ALA A C 1
ATOM 2573 O O . ALA A 1 346 ? 33.892 -32.554 -72.733 1.00 113.42 345 ALA A O 1
ATOM 2575 N N . ASN A 1 347 ? 35.315 -31.053 -73.680 1.00 112.80 346 ASN A N 1
ATOM 2576 C CA . ASN A 1 347 ? 35.180 -31.497 -75.072 1.00 112.99 346 ASN A CA 1
ATOM 2577 C C . ASN A 1 347 ? 36.346 -32.424 -75.430 1.00 114.63 346 ASN A C 1
ATOM 2578 O O . ASN A 1 347 ? 37.480 -31.970 -75.589 1.00 115.07 346 ASN A O 1
ATOM 2583 N N . ILE A 1 348 ? 36.049 -33.720 -75.567 1.00 117.44 347 ILE A N 1
ATOM 2584 C CA . ILE A 1 348 ? 37.031 -34.704 -76.034 1.00 121.65 347 ILE A CA 1
ATOM 2585 C C . ILE A 1 348 ? 36.403 -35.452 -77.216 1.00 128.42 347 ILE A C 1
ATOM 2586 O O . ILE A 1 348 ? 35.257 -35.875 -77.121 1.00 132.70 347 ILE A O 1
ATOM 2591 N N . SER A 1 349 ? 37.135 -35.586 -78.331 1.00 132.21 348 SER A N 1
ATOM 2592 C CA . SER A 1 349 ? 36.538 -36.117 -79.556 1.00 138.11 348 SER A CA 1
ATOM 2593 C C . SER A 1 349 ? 36.648 -37.648 -79.597 1.00 139.90 348 SER A C 1
ATOM 2594 O O . SER A 1 349 ? 37.693 -38.238 -79.206 1.00 134.11 348 SER A O 1
ATOM 2597 N N . GLU A 1 350 ? 35.563 -38.277 -80.086 1.00 144.07 349 GLU A N 1
ATOM 2598 C CA . GLU A 1 350 ? 35.527 -39.724 -80.308 1.00 145.90 349 GLU A CA 1
ATOM 2599 C C . GLU A 1 350 ? 36.866 -40.057 -80.968 1.00 142.94 349 GLU A C 1
ATOM 2600 O O . GLU A 1 350 ? 37.435 -39.206 -81.659 1.00 143.18 349 GLU A O 1
ATOM 2606 N N . ASP A 1 351 ? 37.393 -41.250 -80.697 1.00 139.44 350 ASP A N 1
ATOM 2607 C CA . ASP A 1 351 ? 38.514 -41.779 -81.455 1.00 139.54 350 ASP A CA 1
ATOM 2608 C C . ASP A 1 351 ? 39.741 -40.956 -81.036 1.00 130.90 350 ASP A C 1
ATOM 2609 O O . ASP A 1 351 ? 40.212 -40.079 -81.750 1.00 127.41 350 ASP A O 1
ATOM 2614 N N . VAL A 1 352 ? 40.182 -41.210 -79.806 1.00 125.55 351 VAL A N 1
ATOM 2615 C CA . VAL A 1 352 ? 41.425 -40.705 -79.260 1.00 122.17 351 VAL A CA 1
ATOM 2616 C C . VAL A 1 352 ? 42.026 -41.846 -78.427 1.00 118.76 351 VAL A C 1
ATOM 2617 O O . VAL A 1 352 ? 41.315 -42.581 -77.735 1.00 116.61 351 VAL A O 1
ATOM 2621 N N . ALA A 1 353 ? 43.344 -42.007 -78.520 1.00 118.76 352 ALA A N 1
ATOM 2622 C CA . ALA A 1 353 ? 44.017 -43.198 -78.012 1.00 119.35 352 ALA A CA 1
ATOM 2623 C C . ALA A 1 353 ? 43.489 -43.574 -76.615 1.00 117.21 352 ALA A C 1
ATOM 2624 O O . ALA A 1 353 ? 43.313 -42.729 -75.729 1.00 118.14 352 ALA A O 1
ATOM 2626 N N . GLU A 1 354 ? 43.238 -44.872 -76.437 1.00 116.60 353 GLU A N 1
ATOM 2627 C CA . GLU A 1 354 ? 43.079 -45.498 -75.125 1.00 115.68 353 GLU A CA 1
ATOM 2628 C C . GLU A 1 354 ? 44.154 -44.970 -74.156 1.00 113.49 353 GLU A C 1
ATOM 2629 O O . GLU A 1 354 ? 45.341 -44.922 -74.490 1.00 113.54 353 GLU A O 1
ATOM 2635 N N . GLU A 1 355 ? 43.707 -44.567 -72.957 1.00 111.00 354 GLU A N 1
ATOM 2636 C CA . GLU A 1 355 ? 44.540 -44.033 -71.857 1.00 109.09 354 GLU A CA 1
ATOM 2637 C C . GLU A 1 355 ? 45.144 -42.659 -72.225 1.00 108.27 354 GLU A C 1
ATOM 2638 O O . GLU A 1 355 ? 46.137 -42.234 -71.614 1.00 107.23 354 GLU A O 1
ATOM 2644 N N . THR A 1 356 ? 44.492 -41.910 -73.136 1.00 107.30 355 THR A N 1
ATOM 2645 C CA . THR A 1 356 ? 44.691 -40.439 -73.182 1.00 105.84 355 THR A CA 1
ATOM 2646 C C . THR A 1 356 ? 43.927 -39.796 -72.016 1.00 102.29 355 THR A C 1
ATOM 2647 O O . THR A 1 356 ? 42.841 -40.248 -71.635 1.00 101.27 355 THR A O 1
ATOM 2651 N N . ALA A 1 357 ? 44.518 -38.731 -71.462 1.00 100.07 356 ALA A N 1
ATOM 2652 C CA . ALA A 1 357 ? 44.074 -38.115 -70.222 1.00 95.18 356 ALA A CA 1
ATOM 2653 C C . ALA A 1 357 ? 43.119 -36.954 -70.524 1.00 92.62 356 ALA A C 1
ATOM 2654 O O . ALA A 1 357 ? 43.466 -36.023 -71.234 1.00 91.08 356 ALA A O 1
ATOM 2656 N N . VAL A 1 358 ? 41.915 -37.033 -69.955 1.00 91.25 357 VAL A N 1
ATOM 2657 C CA . VAL A 1 358 ? 40.840 -36.075 -70.200 1.00 91.82 357 VAL A CA 1
ATOM 2658 C C . VAL A 1 358 ? 40.909 -34.919 -69.199 1.00 91.20 357 VAL A C 1
ATOM 2659 O O . VAL A 1 358 ? 40.513 -33.802 -69.518 1.00 91.71 357 VAL A O 1
ATOM 2663 N N . ALA A 1 359 ? 41.331 -35.214 -67.967 1.00 90.66 358 ALA A N 1
ATOM 2664 C CA . ALA A 1 359 ? 41.403 -34.201 -66.929 1.00 89.32 358 ALA A CA 1
ATOM 2665 C C . ALA A 1 359 ? 42.495 -34.531 -65.916 1.00 87.56 358 ALA A C 1
ATOM 2666 O O . ALA A 1 359 ? 43.049 -35.641 -65.885 1.00 86.35 358 ALA A O 1
ATOM 2668 N N . LEU A 1 360 ? 42.774 -33.508 -65.105 1.00 88.76 359 LEU A N 1
ATOM 2669 C CA . LEU A 1 360 ? 43.694 -33.530 -63.992 1.00 88.20 359 LEU A CA 1
ATOM 2670 C C . LEU A 1 360 ? 42.897 -33.364 -62.701 1.00 82.95 359 LEU A C 1
ATOM 2671 O O . LEU A 1 360 ? 42.123 -32.406 -62.554 1.00 81.50 359 LEU A O 1
ATOM 2676 N N . VAL A 1 361 ? 43.085 -34.321 -61.793 1.00 80.42 360 VAL A N 1
ATOM 2677 C CA . VAL A 1 361 ? 42.329 -34.391 -60.555 1.00 78.77 360 VAL A CA 1
ATOM 2678 C C . VAL A 1 361 ? 43.312 -34.244 -59.399 1.00 77.33 360 VAL A C 1
ATOM 2679 O O . VAL A 1 361 ? 44.213 -35.026 -59.263 1.00 76.59 360 VAL A O 1
ATOM 2683 N N . GLN A 1 362 ? 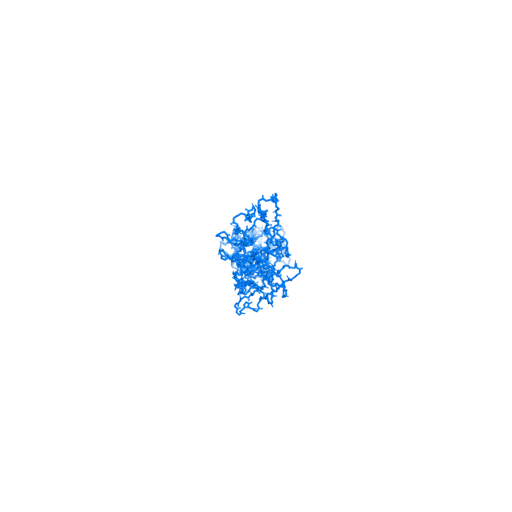43.110 -33.212 -58.585 1.00 77.83 361 GLN A N 1
ATOM 2684 C CA . GLN A 1 362 ? 43.928 -32.956 -57.412 1.00 77.33 361 GLN A CA 1
ATOM 2685 C C . GLN A 1 362 ? 43.052 -33.142 -56.176 1.00 73.91 361 GLN A C 1
ATOM 2686 O O . GLN A 1 362 ? 41.927 -32.665 -56.152 1.00 73.85 361 GLN A O 1
ATOM 2692 N N . VAL A 1 363 ? 43.569 -33.862 -55.181 1.00 72.84 362 VAL A N 1
ATOM 2693 C CA . VAL A 1 363 ? 42.802 -34.184 -53.980 1.00 72.46 362 VAL A CA 1
ATOM 2694 C C . VAL A 1 363 ? 43.629 -33.831 -52.737 1.00 72.85 362 VAL A C 1
ATOM 2695 O O . VAL A 1 363 ? 44.829 -34.150 -52.636 1.00 74.50 362 VAL A O 1
ATOM 2699 N N . SER A 1 364 ? 42.936 -33.212 -51.776 1.00 71.97 363 SER A N 1
ATOM 2700 C CA . SER A 1 364 ? 43.531 -32.565 -50.621 1.00 71.29 363 SER A CA 1
ATOM 2701 C C . SER A 1 364 ? 42.545 -32.579 -49.447 1.00 68.09 363 SER A C 1
ATOM 2702 O O . SER A 1 364 ? 41.340 -32.661 -49.624 1.00 67.15 363 SER A O 1
ATOM 2705 N N . ASP A 1 365 ? 43.097 -32.466 -48.242 1.00 65.99 364 ASP A N 1
ATOM 2706 C CA . ASP A 1 365 ? 42.357 -32.509 -47.025 1.00 63.00 364 ASP A CA 1
ATOM 2707 C C . ASP A 1 365 ? 43.044 -31.556 -46.053 1.00 62.63 364 ASP A C 1
ATOM 2708 O O . ASP A 1 365 ? 44.216 -31.728 -45.765 1.00 62.60 364 ASP A O 1
ATOM 2713 N N . ARG A 1 366 ? 42.293 -30.588 -45.525 1.00 62.81 365 ARG A N 1
ATOM 2714 C CA . ARG A 1 366 ? 42.845 -29.527 -44.663 1.00 62.70 365 ARG A CA 1
ATOM 2715 C C . ARG A 1 366 ? 43.325 -30.063 -43.297 1.00 60.14 365 ARG A C 1
ATOM 2716 O O . ARG A 1 366 ? 43.975 -29.327 -42.592 1.00 61.61 365 ARG A O 1
ATOM 2724 N N . ASP A 1 367 ? 43.037 -31.322 -42.925 1.00 57.80 366 ASP A N 1
ATOM 2725 C CA . ASP A 1 367 ? 43.434 -31.883 -41.605 1.00 55.77 366 ASP A CA 1
ATOM 2726 C C . ASP A 1 367 ? 44.857 -32.433 -41.678 1.00 56.93 366 ASP A C 1
ATOM 2727 O O . ASP A 1 367 ? 45.606 -32.057 -42.549 1.00 58.15 366 ASP A O 1
ATOM 2732 N N . GLU A 1 368 ? 45.205 -33.350 -40.773 1.00 58.49 367 GLU A N 1
ATOM 2733 C CA . GLU A 1 368 ? 46.587 -33.800 -40.591 1.00 62.37 367 GLU A CA 1
ATOM 2734 C C . GLU A 1 368 ? 46.661 -35.310 -40.333 1.00 61.76 367 GLU A C 1
ATOM 2735 O O . GLU A 1 368 ? 45.766 -35.906 -39.744 1.00 60.12 367 GLU A O 1
ATOM 2741 N N . GLY A 1 369 ? 47.773 -35.905 -40.772 1.00 64.42 368 GLY A N 1
ATOM 2742 C CA . GLY A 1 369 ? 48.054 -37.327 -40.619 1.00 65.68 368 GLY A CA 1
ATOM 2743 C C . GLY A 1 369 ? 46.986 -38.182 -41.272 1.00 65.35 368 GLY A C 1
ATOM 2744 O O . GLY A 1 369 ? 46.649 -37.969 -42.433 1.00 63.81 368 GLY A O 1
ATOM 2745 N N . GLU A 1 370 ? 46.465 -39.143 -40.497 1.00 67.24 369 GLU A N 1
ATOM 2746 C CA . GLU A 1 370 ? 45.405 -40.067 -40.917 1.00 68.37 369 GLU A CA 1
ATOM 2747 C C . GLU A 1 370 ? 44.199 -39.241 -41.407 1.00 63.34 369 GLU A C 1
ATOM 2748 O O . GLU A 1 370 ? 43.627 -39.503 -42.463 1.00 61.55 369 GLU A O 1
ATOM 2754 N N . ASN A 1 371 ? 43.861 -38.180 -40.672 1.00 60.05 370 ASN A N 1
ATOM 2755 C CA . ASN A 1 371 ? 42.628 -37.437 -40.908 1.00 58.16 370 ASN A CA 1
ATOM 2756 C C . ASN A 1 371 ? 42.656 -36.725 -42.267 1.00 57.92 370 ASN A C 1
ATOM 2757 O O . ASN A 1 371 ? 41.619 -36.212 -42.730 1.00 55.40 370 ASN A O 1
ATOM 2762 N N . ALA A 1 372 ? 43.845 -36.652 -42.874 1.00 58.22 371 ALA A N 1
ATOM 2763 C CA . ALA A 1 372 ? 43.994 -36.053 -44.163 1.00 58.58 371 ALA A CA 1
ATOM 2764 C C . ALA A 1 372 ? 44.472 -37.077 -45.197 1.00 59.77 371 ALA A C 1
ATOM 2765 O O . ALA A 1 372 ? 44.694 -36.703 -46.328 1.00 61.77 371 ALA A O 1
ATOM 2767 N N . ALA A 1 373 ? 44.612 -38.354 -44.823 1.00 59.33 372 ALA A N 1
ATOM 2768 C CA . ALA A 1 373 ? 45.052 -39.367 -45.784 1.00 60.56 372 ALA A CA 1
ATOM 2769 C C . ALA A 1 373 ? 43.861 -39.799 -46.654 1.00 61.13 372 ALA A C 1
ATOM 2770 O O . ALA A 1 373 ? 42.849 -40.321 -46.151 1.00 60.93 372 ALA A O 1
ATOM 2772 N N . VAL A 1 374 ? 43.965 -39.564 -47.966 1.00 62.77 373 VAL A N 1
ATOM 2773 C CA . VAL A 1 374 ? 42.784 -39.616 -48.821 1.00 63.01 373 VAL A CA 1
ATOM 2774 C C . VAL A 1 374 ? 42.904 -40.751 -49.840 1.00 65.03 373 VAL A C 1
ATOM 2775 O O . VAL A 1 374 ? 43.903 -40.856 -50.558 1.00 65.71 373 VAL A O 1
ATOM 2779 N N . THR A 1 375 ? 41.858 -41.586 -49.890 1.00 65.99 374 THR A N 1
ATOM 2780 C CA . THR A 1 375 ? 41.674 -42.515 -50.984 1.00 67.43 374 THR A CA 1
ATOM 2781 C C . THR A 1 375 ? 40.668 -41.887 -51.935 1.00 67.34 374 THR A C 1
ATOM 2782 O O . THR A 1 375 ? 39.720 -41.202 -51.523 1.00 66.05 374 THR A O 1
ATOM 2786 N N . CYS A 1 376 ? 40.923 -42.104 -53.214 1.00 70.82 375 CYS A N 1
ATOM 2787 C CA . CYS A 1 376 ? 40.176 -41.450 -54.231 1.00 74.68 375 CYS A CA 1
ATOM 2788 C C . CYS A 1 376 ? 39.836 -42.458 -55.330 1.00 75.29 375 CYS A C 1
ATOM 2789 O O . CYS A 1 376 ? 40.690 -43.238 -55.709 1.00 77.26 375 CYS A O 1
ATOM 2792 N N . VAL A 1 377 ? 38.596 -42.441 -55.833 1.00 74.70 376 VAL A N 1
ATOM 2793 C CA . VAL A 1 377 ? 38.210 -43.459 -56.801 1.00 75.42 376 VAL A CA 1
ATOM 2794 C C . VAL A 1 377 ? 36.976 -43.013 -57.599 1.00 75.48 376 VAL A C 1
ATOM 2795 O O . VAL A 1 377 ? 36.308 -42.015 -57.248 1.00 74.75 376 VAL A O 1
ATOM 2799 N N . VAL A 1 378 ? 36.738 -43.729 -58.714 1.00 78.25 377 VAL A N 1
ATOM 2800 C CA . VAL A 1 378 ? 35.743 -43.391 -59.764 1.00 80.06 377 VAL A CA 1
ATOM 2801 C C . VAL A 1 378 ? 34.504 -44.286 -59.625 1.00 82.16 377 VAL A C 1
ATOM 2802 O O . VAL A 1 378 ? 34.620 -45.484 -59.326 1.00 81.49 377 VAL A O 1
ATOM 2806 N N . ALA A 1 379 ? 33.331 -43.707 -59.916 1.00 84.79 378 ALA A N 1
ATOM 2807 C CA . ALA A 1 379 ? 32.051 -44.235 -59.437 1.00 87.97 378 ALA A CA 1
ATOM 2808 C C . ALA A 1 379 ? 31.565 -45.427 -60.271 1.00 92.73 378 ALA A C 1
ATOM 2809 O O . ALA A 1 379 ? 31.831 -46.586 -59.921 1.00 95.35 378 ALA A O 1
ATOM 2811 N N . GLY A 1 380 ? 30.818 -45.150 -61.343 1.00 95.87 379 GLY A N 1
ATOM 2812 C CA . GLY A 1 380 ? 29.919 -46.155 -61.923 1.00 100.33 379 GLY A CA 1
ATOM 2813 C C . GLY A 1 380 ? 30.658 -47.168 -62.779 1.00 103.08 379 GLY A C 1
ATOM 2814 O O . GLY A 1 380 ? 31.772 -47.600 -62.450 1.00 100.55 379 GLY A O 1
ATOM 2815 N N . ASP A 1 381 ? 29.996 -47.573 -63.867 1.00 107.81 380 ASP A N 1
ATOM 2816 C CA . ASP A 1 381 ? 30.640 -48.200 -65.014 1.00 110.30 380 ASP A CA 1
ATOM 2817 C C . ASP A 1 381 ? 30.810 -47.105 -66.073 1.00 108.84 380 ASP A C 1
ATOM 2818 O O . ASP A 1 381 ? 29.899 -46.853 -66.847 1.00 112.50 380 ASP A O 1
ATOM 2823 N N . VAL A 1 382 ? 31.959 -46.420 -66.046 1.00 105.34 381 VAL A N 1
ATOM 2824 C CA . VAL A 1 382 ? 32.363 -45.478 -67.103 1.00 104.20 381 VAL A CA 1
ATOM 2825 C C . VAL A 1 382 ? 33.813 -45.786 -67.474 1.00 101.88 381 VAL A C 1
ATOM 2826 O O . VAL A 1 382 ? 34.603 -46.173 -66.619 1.00 98.67 381 VAL A O 1
ATOM 2830 N N . PRO A 1 383 ? 34.214 -45.612 -68.755 1.00 102.15 382 PRO A N 1
ATOM 2831 C CA . PRO A 1 383 ? 35.487 -46.143 -69.250 1.00 101.23 382 PRO A CA 1
ATOM 2832 C C . PRO A 1 383 ? 36.719 -45.280 -68.940 1.00 99.06 382 PRO A C 1
ATOM 2833 O O . PRO A 1 383 ? 37.646 -45.239 -69.758 1.00 98.61 382 PRO A O 1
ATOM 2837 N N . PHE A 1 384 ? 36.703 -44.626 -67.763 1.00 97.47 383 PHE A N 1
ATOM 2838 C CA . PHE A 1 384 ? 37.773 -43.745 -67.223 1.00 93.36 383 PHE A CA 1
ATOM 2839 C C . PHE A 1 384 ? 38.296 -44.255 -65.875 1.00 89.01 383 PHE A C 1
ATOM 2840 O O . PHE A 1 384 ? 37.517 -44.707 -65.034 1.00 86.43 383 PHE A O 1
ATOM 2848 N N . GLN A 1 385 ? 39.613 -44.140 -65.668 1.00 87.52 384 GLN A N 1
ATOM 2849 C CA . GLN A 1 385 ? 40.210 -44.373 -64.350 1.00 86.95 384 GLN A CA 1
ATOM 2850 C C . GLN A 1 385 ? 41.169 -43.225 -64.003 1.00 85.70 384 GLN A C 1
ATOM 2851 O O . GLN A 1 385 ? 41.375 -42.273 -64.805 1.00 86.37 384 GLN A O 1
ATOM 2857 N N . LEU A 1 386 ? 41.759 -43.342 -62.804 1.00 83.20 385 LEU A N 1
ATOM 2858 C CA . LEU A 1 386 ? 42.702 -42.384 -62.254 1.00 80.78 385 LEU A CA 1
ATOM 2859 C C . LEU A 1 386 ? 44.099 -43.009 -62.165 1.00 82.16 385 LEU A C 1
ATOM 2860 O O . LEU A 1 386 ? 44.241 -44.119 -61.702 1.00 80.22 385 LEU A O 1
ATOM 2865 N N . ARG A 1 387 ? 45.124 -42.266 -62.597 1.00 85.88 386 ARG A N 1
ATOM 2866 C CA . ARG A 1 387 ? 46.523 -42.698 -62.451 1.00 91.26 386 ARG A CA 1
ATOM 2867 C C . ARG A 1 387 ? 47.301 -41.647 -61.641 1.00 93.57 386 ARG A C 1
ATOM 2868 O O . ARG A 1 387 ? 47.202 -40.429 -61.901 1.00 92.52 386 ARG A O 1
ATOM 2876 N N . GLN A 1 388 ? 48.068 -42.114 -60.644 1.00 96.75 387 GLN A N 1
ATOM 2877 C CA . GLN A 1 388 ? 48.880 -41.206 -59.842 1.00 99.76 387 GLN A CA 1
ATOM 2878 C C . GLN A 1 388 ? 49.844 -40.511 -60.813 1.00 101.68 387 GLN A C 1
ATOM 2879 O O . GLN A 1 388 ? 50.475 -41.144 -61.650 1.00 104.09 387 GLN A O 1
ATOM 2885 N N . ALA A 1 389 ? 49.886 -39.187 -60.734 1.00 100.41 388 ALA A N 1
ATOM 2886 C CA . ALA A 1 389 ? 50.643 -38.379 -61.650 1.00 102.19 388 ALA A CA 1
ATOM 2887 C C . ALA A 1 389 ? 51.958 -37.912 -61.003 1.00 104.04 388 ALA A C 1
ATOM 2888 O O . ALA A 1 389 ? 52.975 -37.785 -61.700 1.00 106.58 388 ALA A O 1
ATOM 2890 N N . SER A 1 390 ? 51.926 -37.687 -59.680 1.00 101.89 389 SER A N 1
ATOM 2891 C CA . SER A 1 390 ? 52.913 -36.908 -58.934 1.00 103.74 389 SER A CA 1
ATOM 2892 C C . SER A 1 390 ? 54.333 -37.415 -59.213 1.00 107.12 389 SER A C 1
ATOM 2893 O O . SER A 1 390 ? 54.846 -38.280 -58.510 1.00 108.41 389 SER A O 1
ATOM 2896 N N . ASP A 1 395 ? 51.980 -37.438 -49.402 1.00 121.31 394 ASP A N 1
ATOM 2897 C CA . ASP A 1 395 ? 50.589 -37.830 -49.130 1.00 123.86 394 ASP A CA 1
ATOM 2898 C C . ASP A 1 395 ? 49.849 -36.625 -48.517 1.00 121.73 394 ASP A C 1
ATOM 2899 O O . ASP A 1 395 ? 50.488 -35.670 -48.033 1.00 120.45 394 ASP A O 1
ATOM 2904 N N . SER A 1 396 ? 48.503 -36.693 -48.595 1.00 116.72 395 SER A N 1
ATOM 2905 C CA . SER A 1 396 ? 47.506 -35.699 -48.132 1.00 106.68 395 SER A CA 1
ATOM 2906 C C . SER A 1 396 ? 47.236 -34.644 -49.224 1.00 103.49 395 SER A C 1
ATOM 2907 O O . SER A 1 396 ? 46.320 -33.841 -49.083 1.00 98.94 395 SER A O 1
ATOM 2910 N N . LYS A 1 397 ? 48.051 -34.646 -50.294 1.00 102.28 396 LYS A N 1
ATOM 2911 C CA . LYS A 1 397 ? 47.754 -34.002 -51.583 1.00 99.39 396 LYS A CA 1
ATOM 2912 C C . LYS A 1 397 ? 48.162 -34.970 -52.682 1.00 94.69 396 LYS A C 1
ATOM 2913 O O . LYS A 1 397 ? 49.330 -35.294 -52.792 1.00 96.74 396 LYS A O 1
ATOM 2919 N N . LYS A 1 398 ? 47.182 -35.438 -53.451 1.00 89.74 397 LYS A N 1
ATOM 2920 C CA . LYS A 1 398 ? 47.417 -36.430 -54.481 1.00 87.45 397 LYS A CA 1
ATOM 2921 C C . LYS A 1 398 ? 46.942 -35.871 -55.824 1.00 85.71 397 LYS A C 1
ATOM 2922 O O . LYS A 1 398 ? 45.862 -35.292 -55.915 1.00 83.36 397 LYS A O 1
ATOM 2928 N N . LYS A 1 399 ? 47.780 -36.023 -56.853 1.00 87.02 398 LYS A N 1
ATOM 2929 C CA . LYS A 1 399 ? 47.476 -35.555 -58.201 1.00 87.91 398 LYS A CA 1
ATOM 2930 C C . LYS A 1 399 ? 47.353 -36.774 -59.113 1.00 86.29 398 LYS A C 1
ATOM 2931 O O . LYS A 1 399 ? 48.220 -37.624 -59.116 1.00 88.73 398 LYS A O 1
ATOM 2937 N N . TYR A 1 400 ? 46.259 -36.825 -59.875 1.00 83.82 399 TYR A N 1
ATOM 2938 C CA . TYR A 1 400 ? 45.874 -37.958 -60.703 1.00 82.37 399 TYR A CA 1
ATOM 2939 C C . TYR A 1 400 ? 45.516 -37.478 -62.115 1.00 80.37 399 TYR A C 1
ATOM 2940 O O . TYR A 1 400 ? 44.818 -36.465 -62.274 1.00 77.08 399 TYR A O 1
ATOM 2949 N N . PHE A 1 401 ? 45.968 -38.232 -63.125 1.00 80.67 400 PHE A N 1
ATOM 2950 C CA . PHE A 1 401 ? 45.389 -38.140 -64.472 1.00 80.99 400 PHE A CA 1
ATOM 2951 C C . PHE A 1 401 ? 44.086 -38.934 -64.487 1.00 79.67 400 PHE A C 1
ATOM 2952 O O . PHE A 1 401 ? 44.067 -40.084 -64.006 1.00 78.16 400 PHE A O 1
ATOM 2960 N N . LEU A 1 402 ? 43.026 -38.303 -65.007 1.00 80.17 401 LEU A N 1
ATOM 2961 C CA . LEU A 1 402 ? 41.761 -38.969 -65.294 1.00 81.92 401 LEU A CA 1
ATOM 2962 C C . LEU A 1 402 ? 41.786 -39.419 -66.765 1.00 86.26 401 LEU A C 1
ATOM 2963 O O . LEU A 1 402 ? 41.503 -38.611 -67.679 1.00 86.76 401 LEU A O 1
ATOM 2968 N N . GLN A 1 403 ? 42.142 -40.699 -66.998 1.00 89.60 402 GLN A N 1
ATOM 2969 C CA . GLN A 1 403 ? 42.398 -41.186 -68.389 1.00 92.66 402 GLN A CA 1
ATOM 2970 C C . GLN A 1 403 ? 41.407 -42.301 -68.773 1.00 95.81 402 GLN A C 1
ATOM 2971 O O . GLN A 1 403 ? 40.886 -43.042 -67.910 1.00 97.87 402 GLN A O 1
ATOM 2977 N N . THR A 1 404 ? 41.156 -42.390 -70.090 1.00 97.56 403 THR A N 1
ATOM 2978 C CA . THR A 1 404 ? 40.256 -43.363 -70.732 1.00 97.43 403 THR A CA 1
ATOM 2979 C C . THR A 1 404 ? 40.816 -44.796 -70.624 1.00 98.69 403 THR A C 1
ATOM 2980 O O . THR A 1 404 ? 42.037 -45.018 -70.749 1.00 96.68 403 THR A O 1
ATOM 2984 N N . THR A 1 405 ? 39.890 -45.754 -70.438 1.00 100.72 404 THR A N 1
ATOM 2985 C CA . THR A 1 405 ? 40.142 -47.211 -70.292 1.00 102.14 404 THR A CA 1
ATOM 2986 C C . THR A 1 405 ? 39.979 -47.937 -71.635 1.00 103.53 404 THR A C 1
ATOM 2987 O O . THR A 1 405 ? 40.563 -49.012 -71.846 1.00 103.29 404 THR A O 1
ATOM 2991 N N . THR A 1 406 ? 39.156 -47.355 -72.516 1.00 103.43 405 THR A N 1
ATOM 2992 C CA . THR A 1 406 ? 38.790 -47.940 -73.799 1.00 105.26 405 THR A CA 1
ATOM 2993 C C . THR A 1 406 ? 38.916 -46.883 -74.892 1.00 106.19 405 THR A C 1
ATOM 2994 O O . THR A 1 406 ? 39.054 -45.697 -74.601 1.00 106.65 405 THR A O 1
ATOM 2998 N N . PRO A 1 407 ? 38.882 -47.270 -76.187 1.00 108.12 406 PRO A N 1
ATOM 2999 C CA . PRO A 1 407 ? 38.630 -46.307 -77.258 1.00 108.65 406 PRO A CA 1
ATOM 3000 C C . PRO A 1 407 ? 37.161 -45.848 -77.241 1.00 108.44 406 PRO A C 1
ATOM 3001 O O . PRO A 1 407 ? 36.299 -46.574 -76.769 1.00 107.17 406 PRO A O 1
ATOM 3005 N N . LEU A 1 408 ? 36.908 -44.634 -77.740 1.00 109.79 407 LEU A N 1
ATOM 3006 C CA . LEU A 1 408 ? 35.578 -44.022 -77.777 1.00 112.82 407 LEU A CA 1
ATOM 3007 C C . LEU A 1 408 ? 35.118 -43.930 -79.240 1.00 118.06 407 LEU A C 1
ATOM 3008 O O . LEU A 1 408 ? 35.871 -43.451 -80.095 1.00 121.03 407 LEU A O 1
ATOM 3013 N N . ASP A 1 409 ? 33.892 -44.398 -79.522 1.00 119.78 408 ASP A N 1
ATOM 3014 C CA . ASP A 1 409 ? 3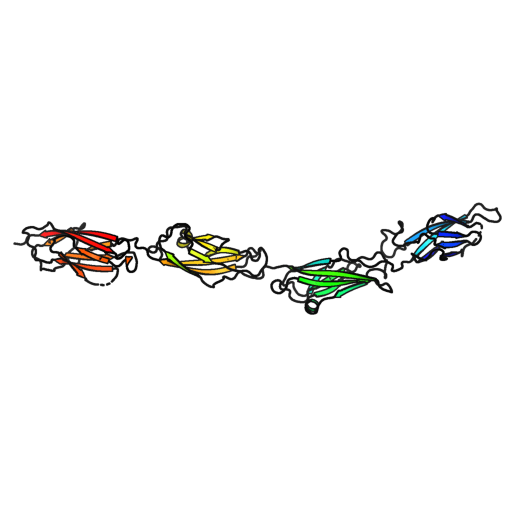3.179 -44.035 -80.755 1.00 121.78 408 ASP A CA 1
ATOM 3015 C C . ASP A 1 409 ? 31.883 -43.327 -80.344 1.00 124.12 408 ASP A C 1
ATOM 3016 O O . ASP A 1 409 ? 31.341 -43.579 -79.271 1.00 121.77 408 ASP A O 1
ATOM 3021 N N . TYR A 1 410 ? 31.403 -42.452 -81.234 1.00 130.15 409 TYR A N 1
ATOM 3022 C CA . TYR A 1 410 ? 30.144 -41.711 -81.108 1.00 134.11 409 TYR A CA 1
ATOM 3023 C C . TYR A 1 410 ? 28.934 -42.661 -81.202 1.00 139.04 409 TYR A C 1
ATOM 3024 O O . TYR A 1 410 ? 27.808 -42.192 -81.396 1.00 139.42 409 TYR A O 1
ATOM 3033 N N . GLU A 1 411 ? 29.177 -43.981 -81.076 1.00 142.36 410 GLU A N 1
ATOM 3034 C CA . GLU A 1 411 ? 28.147 -45.053 -81.011 1.00 145.01 410 GLU A CA 1
ATOM 3035 C C . GLU A 1 411 ? 27.078 -44.686 -79.972 1.00 144.85 410 GLU A C 1
ATOM 3036 O O . GLU A 1 411 ? 25.916 -44.470 -80.324 1.00 148.52 410 GLU A O 1
ATOM 3042 N N . LYS A 1 412 ? 27.475 -44.635 -78.697 1.00 139.28 411 LYS A N 1
ATOM 3043 C CA . LYS A 1 412 ? 26.561 -44.284 -77.623 1.00 138.16 411 LYS A CA 1
ATOM 3044 C C . LYS A 1 412 ? 27.317 -43.444 -76.576 1.00 132.35 411 LYS A C 1
ATOM 3045 O O . LYS A 1 412 ? 27.767 -43.969 -75.556 1.00 126.49 411 LYS A O 1
ATOM 3051 N N . VAL A 1 413 ? 27.433 -42.132 -76.848 1.00 130.31 412 VAL A N 1
ATOM 3052 C CA . VAL A 1 413 ? 28.363 -41.214 -76.154 1.00 128.69 412 VAL A CA 1
ATOM 3053 C C . VAL A 1 413 ? 27.896 -39.747 -76.308 1.00 129.13 412 VAL A C 1
ATOM 3054 O O . VAL A 1 413 ? 26.872 -39.477 -76.935 1.00 127.14 412 VAL A O 1
ATOM 3058 N N . LYS A 1 414 ? 28.682 -38.815 -75.729 1.00 129.48 413 LYS A N 1
ATOM 3059 C CA . LYS A 1 414 ? 28.339 -37.386 -75.448 1.00 131.07 413 LYS A CA 1
ATOM 3060 C C . LYS A 1 414 ? 27.542 -37.332 -74.137 1.00 129.67 413 LYS A C 1
ATOM 3061 O O . LYS A 1 414 ? 26.997 -36.292 -73.749 1.00 127.15 413 LYS A O 1
ATOM 3067 N N . ASP A 1 415 ? 27.503 -38.491 -73.474 1.00 128.58 414 ASP A N 1
ATOM 3068 C CA . ASP A 1 415 ? 26.780 -38.775 -72.250 1.00 126.97 414 ASP A CA 1
ATOM 3069 C C . ASP A 1 415 ? 27.798 -39.526 -71.385 1.00 120.43 414 ASP A C 1
ATOM 3070 O O . ASP A 1 415 ? 27.797 -40.750 -71.296 1.00 119.16 414 ASP A O 1
ATOM 3075 N N . TYR A 1 416 ? 28.746 -38.759 -70.852 1.00 115.07 415 TYR A N 1
ATOM 3076 C CA . TYR A 1 416 ? 29.663 -39.233 -69.847 1.00 110.50 415 TYR A CA 1
ATOM 3077 C C . TYR A 1 416 ? 29.697 -38.211 -68.706 1.00 105.28 415 TYR A C 1
ATOM 3078 O O . TYR A 1 416 ? 30.265 -37.127 -68.861 1.00 104.64 415 TYR A O 1
ATOM 3087 N N . THR A 1 417 ? 29.036 -38.548 -67.595 1.00 101.16 416 THR A N 1
ATOM 3088 C CA . THR A 1 417 ? 29.170 -37.827 -66.338 1.00 97.64 416 THR A CA 1
ATOM 3089 C C . THR A 1 417 ? 30.061 -38.675 -65.427 1.00 94.71 416 THR A C 1
ATOM 3090 O O . THR A 1 417 ? 29.600 -39.676 -64.888 1.00 94.83 416 THR A O 1
ATOM 3094 N N . ILE A 1 418 ? 31.342 -38.294 -65.311 1.00 91.73 417 ILE A N 1
ATOM 3095 C CA . ILE A 1 418 ? 32.314 -39.011 -64.478 1.00 89.74 417 ILE A CA 1
ATOM 3096 C C . ILE A 1 418 ? 32.269 -38.449 -63.055 1.00 88.48 417 ILE A C 1
ATOM 3097 O O . ILE A 1 418 ? 32.446 -37.245 -62.852 1.00 87.65 417 ILE A O 1
ATOM 3102 N N . GLU A 1 419 ? 32.089 -39.352 -62.086 1.00 87.17 418 GLU A N 1
ATOM 3103 C CA . GLU A 1 419 ? 31.865 -39.014 -60.714 1.00 85.02 418 GLU A CA 1
ATOM 3104 C C . GLU A 1 419 ? 33.043 -39.549 -59.890 1.00 79.80 418 GLU A C 1
ATOM 3105 O O . GLU A 1 419 ? 33.303 -40.755 -59.838 1.00 77.44 418 GLU A O 1
ATOM 3111 N N . ILE A 1 420 ? 33.767 -38.611 -59.273 1.00 77.13 419 ILE A N 1
ATOM 3112 C CA . ILE A 1 420 ? 34.933 -38.870 -58.421 1.00 74.05 419 ILE A CA 1
ATOM 3113 C C . ILE A 1 420 ? 34.476 -38.826 -56.960 1.00 69.91 419 ILE A C 1
ATOM 3114 O O . ILE A 1 420 ? 33.711 -37.935 -56.567 1.00 67.77 419 ILE A O 1
ATOM 3119 N N . VAL A 1 421 ? 34.979 -39.786 -56.176 1.00 67.59 420 VAL A N 1
ATOM 3120 C CA . VAL A 1 421 ? 34.662 -39.893 -54.759 1.00 65.19 420 VAL A CA 1
ATOM 3121 C C . VAL A 1 421 ? 35.974 -40.002 -53.989 1.00 63.56 420 VAL A C 1
ATOM 3122 O O . VAL A 1 421 ? 36.883 -40.746 -54.400 1.00 64.02 420 VAL A O 1
ATOM 3126 N N . ALA A 1 422 ? 36.057 -39.268 -52.874 1.00 62.13 421 ALA A N 1
ATOM 3127 C CA . ALA A 1 422 ? 37.260 -39.313 -52.051 1.00 60.43 421 ALA A CA 1
ATOM 3128 C C . ALA A 1 422 ? 36.872 -39.469 -50.580 1.00 58.65 421 ALA A C 1
ATOM 3129 O O . ALA A 1 422 ? 35.827 -38.907 -50.158 1.00 57.27 421 ALA A O 1
ATOM 3131 N N . VAL A 1 423 ? 37.702 -40.225 -49.835 1.00 57.84 422 VAL A N 1
ATOM 3132 C CA . VAL A 1 423 ? 37.493 -40.410 -48.389 1.00 57.56 422 VAL A CA 1
ATOM 3133 C C . VAL A 1 423 ? 38.805 -40.326 -47.619 1.00 57.00 422 VAL A C 1
ATOM 3134 O O . VAL A 1 423 ? 39.848 -40.809 -48.094 1.00 58.54 422 VAL A O 1
ATOM 3138 N N . ASP A 1 424 ? 38.675 -39.777 -46.403 1.00 55.74 423 ASP A N 1
ATOM 3139 C CA . ASP A 1 424 ? 39.673 -39.754 -45.323 1.00 55.54 423 ASP A CA 1
ATOM 3140 C C . ASP A 1 424 ? 40.065 -41.134 -44.797 1.00 55.63 423 ASP A C 1
ATOM 3141 O O . ASP A 1 424 ? 39.507 -42.131 -45.210 1.00 58.51 423 ASP A O 1
ATOM 3146 N N . SER A 1 425 ? 40.939 -41.119 -43.774 1.00 54.38 424 SER A N 1
ATOM 3147 C CA . SER A 1 425 ? 41.120 -42.190 -42.792 1.00 53.84 424 SER A CA 1
ATOM 3148 C C . SER A 1 425 ? 40.800 -41.701 -41.365 1.00 52.40 424 SER A C 1
ATOM 3149 O O . SER A 1 425 ? 41.239 -42.253 -40.353 1.00 52.05 424 SER A O 1
ATOM 3152 N N . GLY A 1 426 ? 39.919 -40.716 -41.269 1.00 51.76 425 GLY A N 1
ATOM 3153 C CA . GLY A 1 426 ? 39.497 -40.204 -39.992 1.00 51.85 425 GLY A CA 1
ATOM 3154 C C . GLY A 1 426 ? 38.416 -41.060 -39.363 1.00 51.84 425 GLY A C 1
ATOM 3155 O O . GLY A 1 426 ? 38.001 -42.091 -39.930 1.00 54.52 425 GLY A O 1
ATOM 3156 N N . ASN A 1 427 ? 37.962 -40.609 -38.189 1.00 50.21 426 ASN A N 1
ATOM 3157 C CA . ASN A 1 427 ? 37.021 -41.317 -37.384 1.00 50.22 426 ASN A CA 1
ATOM 3158 C C . ASN A 1 427 ? 36.112 -40.346 -36.657 1.00 50.08 426 ASN A C 1
ATOM 3159 O O . ASN A 1 427 ? 36.482 -39.814 -35.614 1.00 50.54 426 ASN A O 1
ATOM 3164 N N . PRO A 1 428 ? 34.878 -40.130 -37.149 1.00 50.93 427 PRO A N 1
ATOM 3165 C CA . PRO A 1 428 ? 34.371 -40.796 -38.348 1.00 52.32 427 PRO A CA 1
ATOM 3166 C C . PRO A 1 428 ? 35.070 -40.344 -39.629 1.00 52.70 427 PRO A C 1
ATOM 3167 O O . PRO A 1 428 ? 35.590 -39.238 -39.685 1.00 52.62 427 PRO A O 1
ATOM 3171 N N . PRO A 1 429 ? 35.075 -41.170 -40.700 1.00 54.19 428 PRO A N 1
ATOM 3172 C CA . PRO A 1 429 ? 35.727 -40.813 -41.958 1.00 55.02 428 PRO A CA 1
ATOM 3173 C C . PRO A 1 429 ? 34.852 -39.784 -42.676 1.00 55.79 428 PRO A C 1
ATOM 3174 O O . PRO A 1 429 ? 33.638 -39.813 -42.475 1.00 58.38 428 PRO A O 1
ATOM 3178 N N . LEU A 1 430 ? 35.446 -38.920 -43.504 1.00 54.90 429 LEU A N 1
ATOM 3179 C CA . LEU A 1 430 ? 34.666 -37.971 -44.264 1.00 55.28 429 LEU A CA 1
ATOM 3180 C C . LEU A 1 430 ? 34.870 -38.202 -45.754 1.00 57.59 429 LEU A C 1
ATOM 3181 O O . LEU A 1 430 ? 35.923 -38.672 -46.177 1.00 58.55 429 LEU A O 1
ATOM 3186 N N . SER A 1 431 ? 33.815 -37.869 -46.505 1.00 60.74 430 SER A N 1
ATOM 3187 C CA . SER A 1 431 ? 33.651 -38.162 -47.919 1.00 62.92 430 SER A CA 1
ATOM 3188 C C . SER A 1 431 ? 33.433 -36.872 -48.691 1.00 64.74 430 SER A C 1
ATOM 3189 O O . SER A 1 431 ? 32.763 -35.940 -48.230 1.00 65.84 430 SER A O 1
ATOM 3192 N N . SER A 1 432 ? 33.899 -36.879 -49.930 1.00 66.55 431 SER A N 1
ATOM 3193 C CA . SER A 1 432 ? 33.537 -35.810 -50.797 1.00 67.17 431 SER A CA 1
ATOM 3194 C C . SER A 1 432 ? 33.362 -36.371 -52.208 1.00 68.63 431 SER A C 1
ATOM 3195 O O . SER A 1 432 ? 33.954 -37.444 -52.514 1.00 66.74 431 SER A O 1
ATOM 3198 N N . THR A 1 433 ? 32.560 -35.668 -53.029 1.00 71.72 432 THR A N 1
ATOM 3199 C CA . THR A 1 433 ? 32.375 -36.027 -54.464 1.00 75.95 432 THR A CA 1
ATOM 3200 C C . THR A 1 433 ? 32.334 -34.782 -55.362 1.00 76.12 432 THR A C 1
ATOM 3201 O O . THR A 1 433 ? 31.763 -33.756 -55.005 1.00 75.59 432 THR A O 1
ATOM 3205 N N . ASN A 1 434 ? 32.941 -34.915 -56.547 1.00 77.69 433 ASN A N 1
ATOM 3206 C CA . ASN A 1 434 ? 32.843 -33.938 -57.642 1.00 80.89 433 ASN A CA 1
ATOM 3207 C C . ASN A 1 434 ? 32.762 -34.732 -58.955 1.00 83.11 433 ASN A C 1
ATOM 3208 O O . ASN A 1 434 ? 33.152 -35.895 -59.013 1.00 81.58 433 ASN A O 1
ATOM 3213 N N . SER A 1 435 ? 32.227 -34.103 -60.002 1.00 86.31 434 SER A N 1
ATOM 3214 C CA . SER A 1 435 ? 32.019 -34.773 -61.273 1.00 88.54 434 SER A CA 1
ATOM 3215 C C . SER A 1 435 ? 32.553 -33.910 -62.422 1.00 91.51 434 SER A C 1
ATOM 3216 O O . SER A 1 435 ? 32.795 -32.711 -62.253 1.00 93.85 434 SER A O 1
ATOM 3219 N N . LEU A 1 436 ? 32.728 -34.555 -63.583 1.00 93.31 435 LEU A N 1
ATOM 3220 C CA . LEU A 1 436 ? 33.092 -33.920 -64.856 1.00 94.77 435 LEU A CA 1
ATOM 3221 C C . LEU A 1 436 ? 32.185 -34.483 -65.958 1.00 97.67 435 LEU A C 1
ATOM 3222 O O . LEU A 1 436 ? 32.086 -35.702 -66.069 1.00 97.68 435 LEU A O 1
ATOM 3227 N N . LYS A 1 437 ? 31.520 -33.615 -66.739 1.00 101.97 436 LYS A N 1
ATOM 3228 C CA . LYS A 1 437 ? 30.817 -34.048 -67.977 1.00 106.87 436 LYS A CA 1
ATOM 3229 C C . LYS A 1 437 ? 31.826 -34.043 -69.129 1.00 107.32 436 LYS A C 1
ATOM 3230 O O . LYS A 1 437 ? 32.473 -33.029 -69.331 1.00 107.94 436 LYS A O 1
ATOM 3236 N N . VAL A 1 438 ? 31.952 -35.141 -69.886 1.00 108.91 437 VAL A N 1
ATOM 3237 C CA . VAL A 1 438 ? 32.683 -35.060 -71.174 1.00 113.16 437 VAL A CA 1
ATOM 3238 C C . VAL A 1 438 ? 31.682 -35.202 -72.331 1.00 118.18 437 VAL A C 1
ATOM 3239 O O . VAL A 1 438 ? 30.952 -36.205 -72.435 1.00 117.21 437 VAL A O 1
ATOM 3243 N N . GLN A 1 439 ? 31.638 -34.163 -73.179 1.00 124.53 438 GLN A N 1
ATOM 3244 C CA . GLN A 1 439 ? 30.949 -34.227 -74.468 1.00 128.77 438 GLN A CA 1
ATOM 3245 C C . GLN A 1 439 ? 31.982 -34.629 -75.518 1.00 131.67 438 GLN A C 1
ATOM 3246 O O . GLN A 1 439 ? 33.132 -34.159 -75.486 1.00 127.24 438 GLN A O 1
ATOM 3252 N N . VAL A 1 440 ? 31.561 -35.530 -76.411 1.00 141.52 439 VAL A N 1
ATOM 3253 C CA . VAL A 1 440 ? 32.430 -36.075 -77.449 1.00 150.57 439 VAL A CA 1
ATOM 3254 C C . VAL A 1 440 ? 32.139 -35.335 -78.764 1.00 165.47 439 VAL A C 1
ATOM 3255 O O . VAL A 1 440 ? 31.270 -34.449 -78.816 1.00 165.17 439 VAL A O 1
ATOM 3259 N N . VAL A 1 441 ? 32.908 -35.685 -79.805 1.00 122.66 440 VAL A N 1
ATOM 3260 C CA . VAL A 1 441 ? 32.680 -35.264 -81.207 1.00 138.00 440 VAL A CA 1
ATOM 3261 C C . VAL A 1 441 ? 32.898 -36.482 -82.121 1.00 143.92 440 VAL A C 1
ATOM 3262 O O . VAL A 1 441 ? 33.977 -37.110 -82.081 1.00 141.64 440 VAL A O 1
ATOM 3266 N N . ASP A 1 442 ? 31.876 -36.793 -82.937 1.00 147.04 441 ASP A N 1
ATOM 3267 C CA . ASP A 1 442 ? 31.902 -37.902 -83.905 1.00 148.11 441 ASP A CA 1
ATOM 3268 C C . ASP A 1 442 ? 32.949 -37.617 -84.992 1.00 145.45 441 ASP A C 1
ATOM 3269 O O . ASP A 1 442 ? 33.085 -36.478 -85.456 1.00 128.09 441 ASP A O 1
ATOM 3274 N N . VAL A 1 443 ? 33.667 -38.679 -85.383 1.00 150.35 442 VAL A N 1
ATOM 3275 C CA . VAL A 1 443 ? 34.644 -38.705 -86.474 1.00 146.95 442 VAL A CA 1
ATOM 3276 C C . VAL A 1 443 ? 34.208 -39.814 -87.452 1.00 143.75 442 VAL A C 1
ATOM 3277 O O . VAL A 1 443 ? 33.634 -40.836 -87.045 1.00 134.33 442 VAL A O 1
ATOM 3281 N N . ASN A 1 444 ? 34.465 -39.586 -88.747 1.00 135.31 443 ASN A N 1
ATOM 3282 C CA . ASN A 1 444 ? 33.980 -40.433 -89.839 1.00 130.84 443 ASN A CA 1
ATOM 3283 C C . ASN A 1 444 ? 34.463 -41.876 -89.635 1.00 121.92 443 ASN A C 1
ATOM 3284 O O . ASN A 1 444 ? 35.610 -42.114 -89.263 1.00 110.87 443 ASN A O 1
#

InterPro domains:
  IPR002126 Cadherin-like [PF00028] (175-271)
  IPR002126 Cadherin-like [PF00028] (285-377)
  IPR002126 Cadherin-like [PF00028] (402-496)
  IPR002126 Cadherin-like [PF00028] (513-603)
  IPR002126 Cadherin-like [PF00028] (617-706)
  IPR002126 Cadherin-like [PF00028] (731-812)
  IPR002126 Cadherin-like [PR00205] (328-347)
  IPR002126 Cadherin-like [PR00205] (506-535)
  IPR002126 Cadherin-like [PR00205] (577-589)
  IPR002126 Cadherin-like [PR00205] (591-610)
  IPR002126 Cadherin-like [PR00205] (610-623)
  IPR002126 Cadherin-like [PR00205] (663-689)
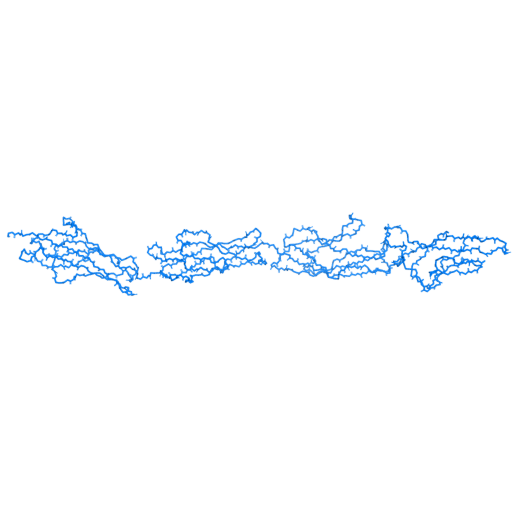  IPR002126 Cadherin-like [PR00205] (697-714)
  IPR002126 Cadherin-like [PS50268] (56-168)
  IPR002126 Cadherin-like [PS50268] (169-280)
  IPR002126 Cadherin-like [PS50268] (281-387)
  IPR002126 Cadherin-like [PS50268] (396-506)
  IPR002126 Cadherin-like [PS50268] (507-612)
  IPR002126 Cadherin-like [PS50268] (613-715)
  IPR002126 Cadherin-like [PS50268] (733-844)

B-factor: mean 78.58, std 30.43, range [32.41, 172.58]

Nearest PDB structures (foldseek):
  6bx7-assembly1_A-2  TM=1.002E+00  e=1.352E-82  Homo sapiens
  6mga-assembly1_A  TM=9.958E-01  e=1.121E-72  Homo sapiens
  6vfp-assembly1_A-2  TM=9.926E-01  e=3.240E-69  Homo sapiens
  5szl-assembly1_B  TM=6.866E-01  e=4.935E-37  Mus musculus
  8egx-assembly1_A  TM=7.437E-01  e=1.334E-32  Homo sapiens

Organism: Homo sapiens (NCBI:txid9606)

Radius of gyration: 53.59 Å; Cα contacts (8 Å, |Δi|>4): 1080; chains: 1; bounding box: 49×88×172 Å

GO terms:
  GO:0005886 plasma membrane (C, TAS)
  GO:0005911 cell-cell junction (C, TAS)
  GO:0007267 cell-cell signaling (P, TAS)
  GO:0007399 nervous system development (P, TAS)
  GO:0030054 cell junctio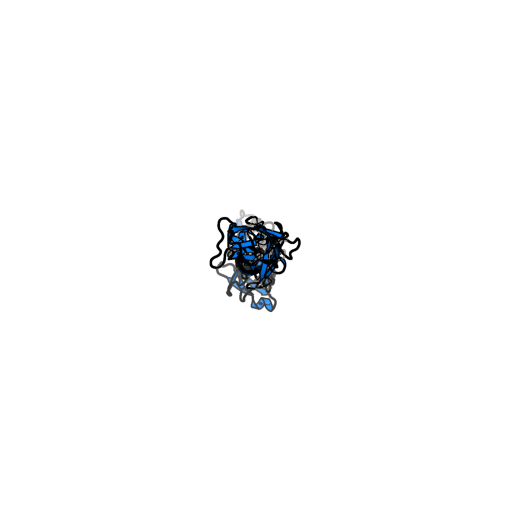n (C, IDA)

Secondary structure (DSSP, 8-state):
---EEESS--TT-EEE--S---EEEEE-TTTEEEETTTTEEEE-SS---TTT-GGGSSPPTT--EEEEEEEEE--SSS-SPPEEEEEEEEEEP------B-SSSEEEEEEETTPPTT-EEEPPPPB-SS-GGGSEEEEEEE--HHHHTTEEEEEE-TTSS-EEEEEE-S---TTT--EEEEEEEEEESSSS--EEEEEEEEEEE-------EESSSEEEEEEETTPPTT-EEEE--EE--S-GGGT-EEEEESS--HHHHHHEEE-TTT-EEEE-S---TTT-SEEEEEEEEEE-SSS--EEEEEEEEEEE-------EEEEE-BTTB-EETTEEE--SS--TT-EEEEEEEE-SS-GGGG--EEEE-SS-SEEEEE----EEEEEEEESS---TTS-S-EEEEEEEE-S-SS--EEEEEEEEE-----

Foldseek 3Di:
DEFEAAWPDDWFDWRFADPDDCKAWPDPPQFKDAHGPTRTITGHPDIGDCLPDPQNDPDDAPDFDKRKTKIWDPDDVNDDHIDMDIYIYTYDWALPWAWAFPDQAAEAEAAFFDDFFDKDWTGDTWISTHDQSIWDDKDKAFDPVVVQQWDKDWDCPVVGTIIIITGHDGDDVLVPFKGWMKMKIWGRHVVIHIDIHTYMYGHAWDLPWEWDKPDQAAEFEAEFFDDFFAWTDATDTFTSTDDQSTQKFKDWDFFDPVRCCFWDAGGRGSIITGNDGGDCLVPQKGWTKMKIWGRHPPIHIDIYIYIYGYHWALPWAKDKDKAADDPWGDDPQETEAAAFDDAFDFNIKIKMATSTDDQSLAKDKWKDDPDQWTWDFDDGRITMTGTTGNDGGAVPPDLADKIKMKMWGSHVVIHIDIDIHRYGYHHDD

Solvent-accessible surface area: 24770 Å² total; per-residue (Å²): 134,87,51,123,5,52,2,75,45,96,62,87,38,129,18,12,60,50,118,61,159,105,22,113,39,86,71,10,70,82,33,4,99,26,65,26,189,75,1,32,6,40,4,25,156,64,44,6,40,43,17,46,3,162,97,13,98,156,72,120,135,82,66,70,6,67,4,87,7,43,4,14,45,59,68,111,148,167,124,47,101,88,201,102,49,113,1,62,0,44,7,70,37,65,28,44,29,44,0,82,17,110,45,102,81,9,107,20,49,0,50,5,63,21,122,121,42,34,83,44,90,1,63,60,5,80,22,157,12,36,65,108,23,8,38,37,54,19,89,34,74,22,36,115,149,7,118,144,20,5,12,45,77,45,24,105,139,132,172,105,64,53,0,24,0,21,0,89,15,73,0,40,36,60,130,158,66,38,18,82,2,44,0,61,0,54,4,39,6,112,116,70,94,42,22,59,3,68,0,72,0,49,6,84,23,46,25,54,41,40,4,145,26,110,147,125,55,6,144,20,122,4,41,2,80,14,95,126,46,82,62,16,26,100,0,99,4,74,20,64,11,99,48,48,29,25,88,28,21,10,40,30,84,145,9,74,148,61,2,105,145,7,2,106,21,36,129,115,69,0,56,0,22,2,87,6,94,1,46,39,31,104,57,55,32,0,156,7,14,0,27,0,76,2,127,8,137,122,68,82,53,21,159,1,116,1,40,0,50,5,86,23,91,24,66,24,49,4,75,11,70,27,80,24,46,75,177,38,93,43,134,124,41,64,7,118,17,44,2,95,44,70,91,121,46,28,3,0,20,0,40,1,22,12,150,11,90,53,108,13,0,23,6,90,14,91,29,50,62,154,40,24,8,99,30,127,144,39,128,134,34,154,76,88,26,50,0,6,1,67,55,94,7,83,90,156,185,27,112,124,35,86,0,77,0,40,0,53,8,57,5,124,106,87,54,72,26,84,65,50,0,96,1,56,10,84,79,75,197

CATH classification: 2.60.40.60 (+2 more: 2.60.40.60, 2.60.40.60)

Sequence (429 aa):
VVYKVPEEQPPNTLIGSLAADLYKLEVGAPYLRVDGKTGDIFTTE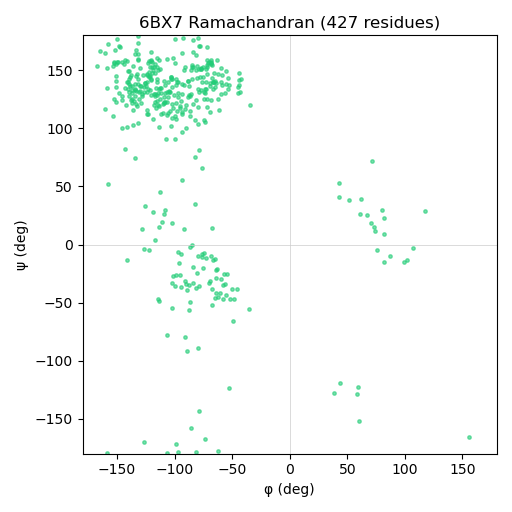TSIDREGLRECQNQLPGDPCILEFEVSITDLVQNGSPRLLEGQIEVQDINDNTPNFASPVITLAIPENTNIGSLFPIPLASDRDAGPNGVASYELQAGPEAQELFGLQVAEDQEEKQPQLIVMGNLDRERWDSYDLTIKVQDGGSPPRASSALLRVTVLDTNDNAPKFERPSYEAELSENSPIGHSVIQVKANDSDQGANAEIEYTFHQAPEVVRRLLRLDRNTGLITVQGPVDREDLSTLRFSVLAKDRGTNPKSARAQVVVTVKDMNDNAPTIEIRGIGLVTHQDGMANISEDVAEETAVALVQVSDRDEGENAAVTCVVAGDVPFQLRQASDSKKKYFLQTTTPLDYEKVKDYTIEIVAVDSGNPPLSSTNSLKVQVVDVN